Protein AF-A0A101X2F2-F1 (afdb_monomer)

Mean predicted aligned error: 4.6 Å

Foldseek 3Di:
DVVLLPDPPDLCVSVPFDDQQCWDAALVRDIDGPQLLLLLLLCLLVLNDDPSNAFFAPFHAFQCLRFDQNQFAEEAEAACPPVLVVLLLQQFPGSHYEHECEDRAQQQDDFPPPPDPGGNVVVSLVSVLCVLVVVQDQFDDDPNDTGDNPDDLLPGHAYEYEFYAQPDWRPVDDDPNDTHRRSLVRVQSCCVRCAVSQVVSSHGYEYEYEDDQDLVSLNVVLNSVVVSCVVVVHGRQRYAYAYAPLALNCLSCVSSSCVNRRNHYAEYEYELPSNVVNLCSSCVPPDDAFQSVVVDCLHLQNLLVLLSRLVSQSSRQQDSVRDGRHAYAYYELEDDADDPPDVVPCNLCVQVSLQVLLLRLLLSQLSNWEWAFPDDDDPDFLVCVVVVVGDTDTGGGNLYYYYHGSPRSNSCLNRVSSVDDSVCSLVQQVAAFDFDAGPNDTGTGSSGHDDPVSQVSCCVSVQAHPVRTGDGHYDYSVQSSGPCSVQAPCSSQVNGGSSCSNRPHDDDDDDPVSVVVSVVCCVVVVCVNSPD

Nearest PDB structures (foldseek):
  3cux-assembly1_A  TM=8.472E-01  e=1.938E-18  Bacillus anthracis
  3cv2-assembly1_A  TM=6.794E-01  e=2.640E-19  Escherichia coli
  6c6o-assembly1_A  TM=5.640E-01  e=1.021E-10  Mycobacterium tuberculosis
  6ba7-assembly1_A  TM=5.677E-01  e=1.750E-10  Mycobacterium tuberculosis
  5cbi-assembly1_A  TM=4.999E-01  e=1.267E-10  Mycobacterium tuberculosis H37Rv

Sequence (532 aa):
RREWLEDRRPVREKGAFPRWDDVFVDADGNRRTFREIVQGLIDNFLGRDTPLRWGLNWNAPVPDDLHPLKNPGLEITGPWYPMSRAIHQINADVAAMMEDEEDASPAWFVPWGSGRAVAAVWEARRVVRRVLSGDVPDPYVEGGKEYRIRKPRGRWPTLIHRVPGIHILDFDVRVDGRPIPAIITSVVMYTVNNYDLLKRAGSGVYFYVPKTQTPAEALVVEKLLRLVEDRLGLRRGELKIAMLYEEAMAGRYLPVIFWIWRERLVKSNNGRWDYLGSLIEMWKDEAVYPDPQNITMTHPIMMAYQRYNALMCLMAGLGKNGELNAGPVGGMAAVMLYRQGDPYGRERYNARALRGIWLDKLRERLIGLIFVAEEPAKGVTLRDVLEGKVKGRLFDLFRQSWVATPEESYVKAGAEPLRASLQELQAMVNRPVKYVEVDGVKIPAVDSGLTEQERQLFQRLGLIDGEGNITPWVVRPDMLDTPEKLLGNPELWGGRDLWSALYEPPKGDITAEHIQHAFYMAANYGFQLLNG

Solvent-accessible surface area (backbone atoms only — not comparable to full-atom values): 28492 Å² total; per-residue (Å²): 108,69,71,63,75,67,51,81,59,56,54,78,62,79,61,43,63,73,54,55,78,44,72,46,66,40,83,86,66,53,76,42,30,44,44,50,52,42,40,6,29,39,25,28,56,71,68,45,94,51,97,55,40,46,44,23,31,80,77,24,77,73,53,71,71,70,29,38,71,79,39,39,16,28,32,38,52,36,33,30,58,61,56,65,44,40,39,45,51,51,58,30,90,34,33,25,28,29,41,32,50,32,92,68,38,71,21,69,47,63,63,86,92,66,84,62,93,60,34,51,44,63,56,19,53,52,37,51,51,27,57,68,70,64,66,58,63,85,64,36,75,55,98,93,41,80,41,65,78,82,64,61,78,91,70,46,37,34,66,29,40,26,38,33,37,78,88,41,55,27,77,88,47,65,58,98,87,37,58,36,51,29,32,56,58,45,53,53,54,51,44,76,72,37,39,69,55,30,41,76,68,75,53,58,50,34,31,32,45,43,70,50,46,48,54,68,54,43,38,51,54,44,45,52,53,48,50,53,25,61,77,68,72,47,61,72,33,61,60,32,33,30,38,35,61,20,26,49,62,19,65,58,36,42,69,55,36,49,60,50,36,17,42,23,42,34,34,40,27,41,46,63,66,55,22,51,49,37,44,48,64,62,31,63,90,81,56,78,75,31,49,69,85,76,63,43,74,79,34,70,43,42,42,39,47,52,49,51,48,41,52,51,25,50,26,29,8,30,34,98,87,67,48,72,55,29,24,26,28,38,40,68,51,73,75,76,75,53,55,85,86,38,95,80,60,54,37,69,50,34,58,57,48,32,28,48,35,30,53,53,33,37,50,42,26,43,68,23,24,36,27,41,34,77,57,98,76,78,88,57,33,50,64,42,53,77,72,60,77,51,62,61,47,80,41,77,35,25,18,24,27,33,32,66,62,63,52,63,71,52,38,50,35,34,22,49,52,24,56,51,52,82,82,47,50,59,53,51,53,65,33,69,74,40,67,43,76,49,96,89,42,79,39,62,34,69,89,24,15,56,47,73,72,52,44,52,49,36,34,76,71,54,40,21,47,98,88,64,49,41,24,42,49,76,44,48,65,86,55,37,76,42,60,64,34,62,47,50,31,30,90,80,35,79,76,30,33,42,64,61,25,58,60,57,81,63,87,63,74,82,45,73,67,45,51,52,48,52,51,51,47,53,49,49,55,53,48,58,68,70,58,118

Radius of gyration: 23.04 Å; Cα contacts (8 Å, |Δi|>4): 997; chains: 1; bounding box: 60×56×66 Å

Secondary structure (DSSP, 8-state):
-HHHHH--S-HHHHTSPPPTT-EEE-TT--EEEHHHHHHHHHHHHTT---TT---TTSSSPPPTTT-TTTS-EEEEEE---SHHHHHHHHHSS-SEEEEESSTTTTTTS--TTS--SS-HHHHHHHHHHHHHHT---SSEEETTEEE---S-GGGSPEEEEEPPPTT-EEEEEEETTEEEEHHHHHHHHHHHHHHHHHHHTT---EEEE----SHHHHHHHHHHHHHHHHHHTPPTT-SEEEEE---HHHHHHHHHHHHHTTTTEEEEE--SHHHHHHHHHHHTTT-----TTT--TTSHHHHHHHHHHHHHHHHHHB-TTS-B--EEEEEEE--PPPPTT-TT-GGGGHHHHHHHHHHHHHHHHHHTEEEEESS--SS--HHHHHTT-S-EEEEE---EEEES---HHHHHHHHHHHH--HHHHHHHHTSPP-EEEETTEEEE-TT----HHHHHHHHHTTSB-TTS-B--EEE-GGGTSSHHHHHH-TTTTTSS-HHHHHHSPPP----HHHHHHHHHHHHHHHHHHH--

pLDDT: mean 93.34, std 8.17, range [27.69, 98.88]

Structure (mmCIF, N/CA/C/O backbone):
data_AF-A0A101X2F2-F1
#
_entry.id   AF-A0A101X2F2-F1
#
loop_
_atom_site.group_PDB
_atom_site.id
_atom_site.type_symbol
_atom_site.label_atom_id
_atom_site.label_alt_id
_atom_site.label_comp_id
_atom_site.label_asym_id
_atom_site.label_entity_id
_atom_site.label_seq_id
_atom_site.pdbx_PDB_ins_code
_atom_site.Cartn_x
_atom_site.Cartn_y
_atom_site.Cartn_z
_atom_site.occupancy
_atom_site.B_iso_or_equiv
_atom_site.auth_seq_id
_atom_site.auth_comp_id
_atom_site.auth_asym_id
_atom_site.auth_atom_id
_atom_site.pdbx_PDB_model_num
ATOM 1 N N . ARG A 1 1 ? -9.025 5.259 -19.551 1.00 79.69 1 ARG A N 1
ATOM 2 C CA . ARG A 1 1 ? -8.873 6.585 -18.892 1.00 79.69 1 ARG A CA 1
ATOM 3 C C . ARG A 1 1 ? -9.413 7.751 -19.724 1.00 79.69 1 ARG A C 1
ATOM 5 O O . ARG A 1 1 ? -10.346 8.377 -19.254 1.00 79.69 1 ARG A O 1
ATOM 12 N N . ARG A 1 2 ? -8.888 8.053 -20.927 1.00 84.12 2 ARG A N 1
ATOM 13 C CA . ARG A 1 2 ? -9.335 9.223 -21.729 1.00 84.12 2 ARG A CA 1
ATOM 14 C C . ARG A 1 2 ? -10.845 9.249 -21.983 1.00 84.12 2 ARG A C 1
ATOM 16 O O . ARG A 1 2 ? -11.482 10.221 -21.614 1.00 84.12 2 ARG A O 1
ATOM 23 N N . GLU A 1 3 ? -11.406 8.134 -22.447 1.00 88.12 3 GLU A N 1
ATOM 24 C CA . GLU A 1 3 ? -12.859 7.982 -22.642 1.00 88.12 3 GLU A CA 1
ATOM 25 C C . GLU A 1 3 ? -13.667 8.324 -21.377 1.00 88.12 3 GLU A C 1
ATOM 27 O O . GLU A 1 3 ? -14.704 8.969 -21.451 1.00 88.12 3 GLU A O 1
ATOM 32 N N . TRP A 1 4 ? -13.165 7.955 -20.194 1.00 87.94 4 TRP A N 1
ATOM 33 C CA . TRP A 1 4 ? -13.823 8.246 -18.919 1.00 87.94 4 TRP A CA 1
ATOM 34 C C . TRP A 1 4 ? -13.734 9.734 -18.525 1.00 87.94 4 TRP A C 1
ATOM 36 O O . TRP A 1 4 ? -14.690 10.295 -17.990 1.00 87.94 4 TRP A O 1
ATOM 46 N N . LEU A 1 5 ? -12.598 10.385 -18.802 1.00 86.00 5 LEU A N 1
ATOM 47 C CA . LEU A 1 5 ? -12.400 11.823 -18.560 1.00 86.00 5 LEU A CA 1
ATOM 48 C C . LEU A 1 5 ? -13.197 12.706 -19.535 1.00 86.00 5 LEU A C 1
ATOM 50 O O . LEU A 1 5 ? -13.483 13.863 -19.213 1.00 86.00 5 LEU A O 1
ATOM 54 N N . GLU A 1 6 ? -13.520 12.170 -20.711 1.00 90.12 6 GLU A N 1
ATOM 55 C CA . GLU A 1 6 ? -14.336 12.814 -21.745 1.00 90.12 6 GLU A CA 1
ATOM 56 C C . GLU A 1 6 ? -15.841 12.566 -21.550 1.00 90.12 6 GLU A C 1
ATOM 58 O O . GLU A 1 6 ? -16.651 13.374 -22.006 1.00 90.12 6 GLU A O 1
ATOM 63 N N . ASP A 1 7 ? -16.228 11.504 -20.831 1.00 92.25 7 ASP A N 1
ATOM 64 C CA . ASP A 1 7 ? -17.618 11.223 -20.464 1.00 92.25 7 ASP A CA 1
ATOM 65 C C . ASP A 1 7 ? -18.191 12.356 -19.593 1.00 92.25 7 ASP A C 1
ATOM 67 O O . ASP A 1 7 ? -17.691 12.651 -18.503 1.00 92.25 7 ASP A O 1
ATOM 71 N N . ARG A 1 8 ? -19.253 13.006 -20.081 1.00 93.00 8 ARG A N 1
ATOM 72 C CA . ARG A 1 8 ? -19.899 14.163 -19.442 1.00 93.00 8 ARG A CA 1
ATOM 73 C C . ARG A 1 8 ? -21.037 13.794 -18.494 1.00 93.00 8 ARG A C 1
ATOM 75 O O . ARG A 1 8 ? -21.646 14.695 -17.922 1.00 93.00 8 ARG A O 1
ATOM 82 N N . ARG A 1 9 ? -21.356 12.507 -18.335 1.00 96.06 9 ARG A N 1
ATOM 83 C CA . ARG A 1 9 ? -22.360 12.078 -17.354 1.00 96.06 9 ARG A CA 1
ATOM 84 C C . ARG A 1 9 ? -21.885 12.410 -15.937 1.00 96.06 9 ARG A C 1
ATOM 86 O O . ARG A 1 9 ? -20.673 12.368 -15.699 1.00 96.06 9 ARG A O 1
ATOM 93 N N . PRO A 1 10 ? -22.811 12.688 -15.000 1.00 96.00 10 PRO A N 1
ATOM 94 C CA . PRO A 1 10 ? -22.458 13.005 -13.623 1.00 96.00 10 PRO A CA 1
ATOM 95 C C . PRO A 1 10 ? -21.510 11.966 -13.016 1.00 96.00 10 PRO A C 1
ATOM 97 O O . PRO A 1 10 ? -21.691 10.765 -13.247 1.00 96.00 10 PRO A O 1
ATOM 100 N N . VAL A 1 11 ? -20.545 12.384 -12.192 1.00 95.50 11 VAL A N 1
ATOM 101 C CA . VAL A 1 11 ? -19.581 11.486 -11.526 1.00 95.50 11 VAL A CA 1
ATOM 102 C C . VAL A 1 11 ? -20.297 10.387 -10.754 1.00 95.50 11 VAL A C 1
ATOM 104 O O . VAL A 1 11 ? -19.858 9.240 -10.771 1.00 95.50 11 VAL A O 1
ATOM 107 N N . ARG A 1 12 ? -21.449 10.684 -10.150 1.00 94.44 12 ARG A N 1
ATOM 108 C CA . ARG A 1 12 ? -22.254 9.675 -9.451 1.00 94.44 12 ARG A CA 1
ATOM 109 C C . ARG A 1 12 ? -22.793 8.565 -10.363 1.00 94.44 12 ARG A C 1
ATOM 111 O O . ARG A 1 12 ? -23.045 7.467 -9.885 1.00 94.44 12 ARG A O 1
ATOM 118 N N . GLU A 1 13 ? -22.937 8.827 -11.660 1.00 94.56 13 GLU A N 1
ATOM 119 C CA . GLU A 1 13 ? -23.354 7.847 -12.664 1.00 94.56 13 GLU A CA 1
ATOM 120 C C . GLU A 1 13 ? -22.142 7.158 -13.311 1.00 94.56 13 GLU A C 1
ATOM 122 O O . GLU A 1 13 ? -21.969 5.945 -13.179 1.00 94.56 13 GLU A O 1
ATOM 127 N N . LYS A 1 14 ? -21.244 7.914 -13.965 1.00 93.19 14 LYS A N 1
ATOM 128 C CA . LYS A 1 14 ? -20.068 7.335 -14.654 1.00 93.19 14 LYS A CA 1
ATOM 129 C C . LYS A 1 14 ? -19.037 6.736 -13.691 1.00 93.19 14 LYS A C 1
ATOM 131 O O . LYS A 1 14 ? -18.198 5.923 -14.097 1.00 93.19 14 LYS A O 1
ATOM 136 N N . GLY A 1 15 ? -19.080 7.157 -12.429 1.00 93.56 15 GLY A N 1
ATOM 137 C CA . GLY A 1 15 ? -18.256 6.736 -11.298 1.00 93.56 15 GLY A CA 1
ATOM 138 C C . GLY A 1 15 ? -18.884 5.648 -10.420 1.00 93.56 15 GLY A C 1
ATOM 139 O O . GLY A 1 15 ? -18.249 5.246 -9.451 1.00 93.56 15 GLY A O 1
ATOM 140 N N . ALA A 1 16 ? -20.096 5.160 -10.713 1.00 95.75 16 ALA A N 1
ATOM 141 C CA . ALA A 1 16 ? -20.798 4.175 -9.877 1.00 95.75 16 ALA A CA 1
ATOM 142 C C . ALA A 1 16 ? -20.086 2.809 -9.813 1.00 95.75 16 ALA A C 1
ATOM 144 O O . ALA A 1 16 ? -19.344 2.445 -10.720 1.00 95.75 16 ALA A O 1
ATOM 145 N N . PHE A 1 17 ? -20.318 1.989 -8.788 1.00 97.62 17 PHE A N 1
ATOM 146 C CA . PHE A 1 17 ? -19.870 0.588 -8.848 1.00 97.62 17 PHE A CA 1
ATOM 147 C C . PHE A 1 17 ? -20.416 -0.123 -10.104 1.00 97.62 17 PHE A C 1
ATOM 149 O O . PHE A 1 17 ? -21.465 0.282 -10.618 1.00 97.62 17 PHE A O 1
ATOM 156 N N . PRO A 1 18 ? -19.725 -1.157 -10.620 1.00 97.62 18 PRO A N 1
ATOM 157 C CA . PRO A 1 18 ? -20.252 -1.966 -11.714 1.00 97.62 18 PRO A CA 1
ATOM 158 C C . PRO A 1 18 ? -21.646 -2.489 -11.388 1.00 97.62 18 PRO A C 1
ATOM 160 O O . PRO A 1 18 ? -21.970 -2.757 -10.226 1.00 97.62 18 PRO A O 1
ATOM 163 N N . ARG A 1 19 ? -22.475 -2.669 -12.414 1.00 97.94 19 ARG A N 1
ATOM 164 C CA . ARG A 1 19 ? -23.770 -3.319 -12.222 1.00 97.94 19 ARG A CA 1
ATOM 165 C C . ARG A 1 19 ? -23.526 -4.772 -11.848 1.00 97.94 19 ARG A C 1
ATOM 167 O O . ARG A 1 19 ? -22.564 -5.392 -12.295 1.00 97.94 19 ARG A O 1
ATOM 174 N N . TRP A 1 20 ? -24.439 -5.335 -11.067 1.00 98.38 20 TRP A N 1
ATOM 175 C CA . TRP A 1 20 ? -24.314 -6.708 -10.589 1.00 98.38 20 TRP A CA 1
ATOM 176 C C . TRP A 1 20 ? -24.148 -7.743 -11.705 1.00 98.38 20 TRP A C 1
ATOM 178 O O . TRP A 1 20 ? -23.392 -8.692 -11.512 1.00 98.38 20 TRP A O 1
ATOM 188 N N . ASP A 1 21 ? -24.774 -7.508 -12.859 1.00 98.44 21 ASP A N 1
ATOM 189 C CA . ASP A 1 21 ? -24.751 -8.402 -14.022 1.00 98.44 21 ASP A CA 1
ATOM 190 C C . ASP A 1 21 ? -23.614 -8.090 -15.012 1.00 98.44 21 ASP A C 1
ATOM 192 O O . ASP A 1 21 ? -23.467 -8.787 -16.018 1.00 98.44 21 ASP A O 1
ATOM 196 N N . ASP A 1 22 ? -22.796 -7.058 -14.760 1.00 98.56 22 ASP A N 1
ATOM 197 C CA . ASP A 1 22 ? -21.624 -6.784 -15.594 1.00 98.56 22 ASP A CA 1
ATOM 198 C C . ASP A 1 22 ? -20.630 -7.951 -15.466 1.00 98.56 22 ASP A C 1
ATOM 200 O O . ASP A 1 22 ? -20.315 -8.403 -14.364 1.00 98.56 22 ASP A O 1
ATOM 204 N N . VAL A 1 23 ? -20.147 -8.460 -16.603 1.00 98.69 23 VAL A N 1
ATOM 205 C CA . VAL A 1 23 ? -19.321 -9.675 -16.674 1.00 98.69 23 VAL A CA 1
ATOM 206 C C . VAL A 1 23 ? -17.848 -9.324 -16.832 1.00 98.69 23 VAL A C 1
ATOM 208 O O . VAL A 1 23 ? -17.471 -8.573 -17.732 1.00 98.69 23 VAL A O 1
ATOM 211 N N . PHE A 1 24 ? -17.007 -9.959 -16.022 1.00 98.69 24 PHE A N 1
ATOM 212 C CA . PHE A 1 24 ? -15.553 -9.857 -16.082 1.00 98.69 24 PHE A CA 1
ATOM 213 C C . PHE A 1 24 ? -14.919 -11.199 -16.441 1.00 98.69 24 PHE A C 1
ATOM 215 O O . PHE A 1 24 ? -15.530 -12.259 -16.283 1.00 98.69 24 PHE A O 1
ATOM 222 N N . VAL A 1 25 ? -13.689 -11.137 -16.954 1.00 98.38 25 VAL A N 1
ATOM 223 C CA . VAL A 1 25 ? -12.938 -12.298 -17.438 1.00 98.38 25 VAL A CA 1
ATOM 224 C C . VAL A 1 25 ? -11.558 -12.316 -16.793 1.00 98.38 25 VAL A C 1
ATOM 226 O O . VAL A 1 25 ? -10.892 -11.281 -16.759 1.00 98.38 25 VAL A O 1
ATOM 229 N N . ASP A 1 26 ? -11.130 -13.469 -16.284 1.00 97.31 26 ASP A N 1
ATOM 230 C CA . ASP A 1 26 ? -9.762 -13.657 -15.789 1.00 97.31 26 ASP A CA 1
ATOM 231 C C . ASP A 1 26 ? -8.812 -14.166 -16.885 1.00 97.31 26 ASP A C 1
ATOM 233 O O . ASP A 1 26 ? -9.162 -14.293 -18.061 1.00 97.31 26 ASP A O 1
ATOM 237 N N . ALA A 1 27 ? -7.566 -14.447 -16.507 1.00 96.25 27 ALA A N 1
ATOM 238 C CA . ALA A 1 27 ? -6.556 -14.923 -17.441 1.00 96.25 27 ALA A CA 1
ATOM 239 C C . ALA A 1 27 ? -6.760 -16.377 -17.912 1.00 96.25 27 ALA A C 1
ATOM 241 O O . ALA A 1 27 ? -6.134 -16.760 -18.898 1.00 96.25 27 ALA A O 1
ATOM 242 N N . ASP A 1 28 ? -7.636 -17.153 -17.266 1.00 95.00 28 ASP A N 1
ATOM 243 C CA . ASP A 1 28 ? -8.038 -18.503 -17.693 1.00 95.00 28 ASP A CA 1
ATOM 244 C C . ASP A 1 28 ? -9.259 -18.476 -18.631 1.00 95.00 28 ASP A C 1
ATOM 246 O O . ASP A 1 28 ? -9.658 -19.504 -19.172 1.00 95.00 28 ASP A O 1
ATOM 250 N N . GLY A 1 29 ? -9.859 -17.300 -18.847 1.00 96.81 29 GLY A N 1
ATOM 251 C CA . GLY A 1 29 ? -11.071 -17.147 -19.648 1.00 96.81 29 GLY A CA 1
ATOM 252 C C . GLY A 1 29 ? -12.361 -17.423 -18.873 1.00 96.81 29 GLY A C 1
ATOM 253 O O . GLY A 1 29 ? -13.436 -17.419 -19.478 1.00 96.81 29 GLY A O 1
ATOM 254 N N . ASN A 1 30 ? -12.290 -17.617 -17.550 1.00 97.06 30 ASN A N 1
ATOM 255 C CA . ASN A 1 30 ? -13.482 -17.772 -16.724 1.00 97.06 30 ASN A CA 1
ATOM 256 C C . ASN A 1 30 ? -14.280 -16.474 -16.748 1.00 97.06 30 ASN A C 1
ATOM 258 O O . ASN A 1 30 ? -13.721 -15.390 -16.588 1.00 97.06 30 ASN A O 1
ATOM 262 N N . ARG A 1 31 ? -15.597 -16.588 -16.911 1.00 98.38 31 ARG A N 1
ATOM 263 C CA . ARG A 1 31 ? -16.521 -15.454 -16.934 1.00 98.38 31 ARG A CA 1
ATOM 264 C C . ARG A 1 31 ? -17.328 -15.461 -15.648 1.00 98.38 31 ARG A C 1
ATOM 266 O O . ARG A 1 31 ? -17.918 -16.488 -15.325 1.00 98.38 31 ARG A O 1
ATOM 273 N N . ARG A 1 32 ? -17.351 -14.338 -14.935 1.00 98.56 32 ARG A N 1
ATOM 274 C CA . ARG A 1 32 ? -18.179 -14.156 -13.736 1.00 98.56 32 ARG A CA 1
ATOM 275 C C . ARG A 1 32 ? -18.799 -12.771 -13.727 1.00 98.56 32 ARG A C 1
ATOM 277 O O . ARG A 1 32 ? -18.168 -11.811 -14.174 1.00 98.56 32 ARG A O 1
ATOM 284 N N . THR A 1 33 ? -20.021 -12.666 -13.227 1.00 98.81 33 THR A N 1
ATOM 285 C CA . THR A 1 33 ? -20.657 -11.367 -12.991 1.00 98.81 33 THR A CA 1
ATOM 286 C C . THR A 1 33 ? -19.991 -10.650 -11.814 1.00 98.81 33 THR A C 1
ATOM 288 O O . THR A 1 33 ? -19.339 -11.278 -10.971 1.00 98.81 33 THR A O 1
ATOM 291 N N . PHE A 1 34 ? -20.162 -9.330 -11.709 1.00 98.81 34 PHE A N 1
ATOM 292 C CA . PHE A 1 34 ? -19.697 -8.577 -10.544 1.00 98.81 34 PHE A CA 1
ATOM 293 C C . PHE A 1 34 ? -20.256 -9.165 -9.244 1.00 98.81 34 PHE A C 1
ATOM 295 O O . PHE A 1 34 ? -19.520 -9.337 -8.270 1.00 98.81 34 PHE A O 1
ATOM 302 N N . ARG A 1 35 ? -21.542 -9.543 -9.252 1.00 98.81 35 ARG A N 1
ATOM 303 C CA . ARG A 1 35 ? -22.207 -10.176 -8.109 1.00 98.81 35 ARG A CA 1
ATOM 304 C C . ARG A 1 35 ? -21.536 -11.483 -7.713 1.00 98.81 35 ARG A C 1
ATOM 306 O O . ARG A 1 35 ? -21.283 -11.681 -6.532 1.00 98.81 35 ARG A O 1
ATOM 313 N N . GLU A 1 36 ? -21.241 -12.361 -8.667 1.00 98.81 36 GLU A N 1
ATOM 314 C CA . GLU A 1 36 ? -20.596 -13.652 -8.395 1.00 98.81 36 GLU A CA 1
ATOM 315 C C . GLU A 1 36 ? -19.187 -13.485 -7.824 1.00 98.81 36 GLU A C 1
ATOM 317 O O . GLU A 1 36 ? -18.791 -14.220 -6.918 1.00 98.81 36 GLU A O 1
ATOM 322 N N . ILE A 1 37 ? -18.431 -12.502 -8.324 1.00 98.88 37 ILE A N 1
ATOM 323 C CA . ILE A 1 37 ? -17.096 -12.185 -7.806 1.00 98.88 37 ILE A CA 1
ATOM 324 C C . ILE A 1 37 ? -17.199 -11.680 -6.365 1.00 98.88 37 ILE A C 1
ATOM 326 O O . ILE A 1 37 ? -16.497 -12.187 -5.492 1.00 98.88 37 ILE A O 1
ATOM 330 N N . VAL A 1 38 ? -18.087 -10.726 -6.083 1.00 98.81 38 VAL A N 1
ATOM 331 C CA . VAL A 1 38 ? -18.261 -10.198 -4.721 1.00 98.81 38 VAL A CA 1
ATOM 332 C C . VAL A 1 38 ? -18.812 -11.270 -3.774 1.00 98.81 38 VAL A C 1
ATOM 334 O O . VAL A 1 38 ? -18.320 -11.402 -2.655 1.00 98.81 38 VAL A O 1
ATOM 337 N N . GLN A 1 39 ? -19.759 -12.097 -4.223 1.00 98.81 39 GLN A N 1
ATOM 338 C CA . GLN A 1 39 ? -20.275 -13.215 -3.432 1.00 98.81 39 GLN A CA 1
ATOM 339 C C . GLN A 1 39 ? -19.170 -14.223 -3.103 1.00 98.81 39 GLN A C 1
ATOM 341 O O . GLN A 1 39 ? -19.044 -14.626 -1.954 1.00 98.81 39 GLN A O 1
ATOM 346 N N . GLY A 1 40 ? -18.320 -14.580 -4.070 1.00 98.50 40 GLY A N 1
ATOM 347 C CA . GLY A 1 40 ? -17.197 -15.490 -3.839 1.00 98.50 40 GLY A CA 1
ATOM 348 C C . GLY A 1 40 ? -16.156 -14.961 -2.844 1.00 98.50 40 GLY A C 1
ATOM 349 O O . GLY A 1 40 ? -15.547 -15.748 -2.118 1.00 98.50 40 GLY A O 1
ATOM 350 N N . LEU A 1 41 ? -15.984 -13.638 -2.774 1.00 98.44 41 LEU A N 1
ATOM 351 C CA . LEU A 1 41 ? -15.137 -12.973 -1.782 1.00 98.44 41 LEU A CA 1
ATOM 352 C C . LEU A 1 41 ? -15.748 -13.052 -0.375 1.00 98.44 41 LEU A C 1
ATOM 354 O O . LEU A 1 41 ? -15.055 -13.367 0.593 1.00 98.44 41 LEU A O 1
ATOM 358 N N . ILE A 1 42 ? -17.053 -12.787 -0.267 1.00 98.56 42 ILE A N 1
ATOM 359 C CA . ILE A 1 42 ? -17.816 -12.903 0.983 1.00 98.56 42 ILE A CA 1
ATOM 360 C C . ILE A 1 42 ? -17.813 -14.350 1.478 1.00 98.56 42 ILE A C 1
ATOM 362 O O . ILE A 1 42 ? -17.546 -14.598 2.652 1.00 98.56 42 ILE A O 1
ATOM 366 N N . ASP A 1 43 ? -18.048 -15.311 0.585 1.00 98.19 43 ASP A N 1
ATOM 367 C CA . ASP A 1 43 ? -18.016 -16.736 0.906 1.00 98.19 43 ASP A CA 1
ATOM 368 C C . ASP A 1 43 ? -16.647 -17.141 1.457 1.00 98.19 43 ASP A C 1
ATOM 370 O O . ASP A 1 43 ? -16.576 -17.896 2.426 1.00 98.19 43 ASP A O 1
ATOM 374 N N . ASN A 1 44 ? -15.558 -16.583 0.916 1.00 97.88 44 ASN A N 1
ATOM 375 C CA . ASN A 1 44 ? -14.228 -16.837 1.452 1.00 97.88 44 ASN A CA 1
ATOM 376 C C . ASN A 1 44 ? -14.041 -16.282 2.866 1.00 97.88 44 ASN A C 1
ATOM 378 O O . ASN A 1 44 ? -13.574 -17.010 3.742 1.00 97.88 44 ASN A O 1
ATOM 382 N N . PHE A 1 45 ? -14.441 -15.031 3.094 1.00 97.25 45 PHE A N 1
ATOM 383 C CA . PHE A 1 45 ? -14.371 -14.394 4.409 1.00 97.25 45 PHE A CA 1
ATOM 384 C C . PHE A 1 45 ? -15.193 -15.138 5.468 1.00 97.25 45 PHE A C 1
ATOM 386 O O . PHE A 1 45 ? -14.744 -15.304 6.599 1.00 97.25 45 PHE A O 1
ATOM 393 N N . LEU A 1 46 ? -16.377 -15.626 5.090 1.00 95.88 46 LEU A N 1
ATOM 394 C CA . LEU A 1 46 ? -17.283 -16.364 5.970 1.00 95.88 46 LEU A CA 1
ATOM 395 C C . LEU A 1 46 ? -16.970 -17.865 6.060 1.00 95.88 46 LEU A C 1
ATOM 397 O O . LEU A 1 46 ? -17.693 -18.597 6.733 1.00 95.88 46 LEU A O 1
ATOM 401 N N . GLY A 1 47 ? -15.930 -18.343 5.369 1.00 95.06 47 GLY A N 1
ATOM 402 C CA . GLY A 1 47 ? -15.555 -19.757 5.354 1.00 95.06 47 GLY A CA 1
ATOM 403 C C . GLY A 1 47 ? -16.584 -20.679 4.689 1.00 95.06 47 GLY A C 1
ATOM 404 O O . GLY A 1 47 ? -16.550 -21.886 4.919 1.00 95.06 47 GLY A O 1
ATOM 405 N N . ARG A 1 48 ? -17.491 -20.141 3.864 1.00 95.38 48 ARG A N 1
ATOM 406 C CA . ARG A 1 48 ? -18.497 -20.918 3.129 1.00 95.38 48 ARG A CA 1
ATOM 407 C C . ARG A 1 48 ? -17.839 -21.606 1.939 1.00 95.38 48 ARG A C 1
ATOM 409 O O . ARG A 1 48 ? -17.235 -20.951 1.091 1.00 95.38 48 ARG A O 1
ATOM 416 N N . ASP A 1 49 ? -17.961 -22.926 1.864 1.00 94.19 49 ASP A N 1
ATOM 417 C CA . ASP A 1 49 ? -17.428 -23.699 0.744 1.00 94.19 49 ASP A CA 1
ATOM 418 C C . ASP A 1 49 ? -18.440 -23.740 -0.407 1.00 94.19 49 ASP A C 1
ATOM 420 O O . ASP A 1 49 ? -19.347 -24.571 -0.443 1.00 94.19 49 ASP A O 1
ATOM 424 N N . THR A 1 50 ? -18.331 -22.771 -1.318 1.00 96.50 50 THR A N 1
ATOM 425 C CA . THR A 1 50 ? -19.202 -22.629 -2.492 1.00 96.50 50 THR A CA 1
ATOM 426 C C . THR A 1 50 ? -18.373 -22.684 -3.780 1.00 96.50 50 THR A C 1
ATOM 428 O O . THR A 1 50 ? -17.187 -22.346 -3.761 1.00 96.50 50 THR A O 1
ATOM 431 N N . PRO A 1 51 ? -18.972 -23.014 -4.942 1.00 96.81 51 PRO A N 1
ATOM 432 C CA . PRO A 1 51 ? -18.276 -22.930 -6.233 1.00 96.81 51 PRO A CA 1
ATOM 433 C C . PRO A 1 51 ? -17.787 -21.514 -6.595 1.00 96.81 51 PRO A C 1
ATOM 435 O O . PRO A 1 51 ? -16.893 -21.347 -7.430 1.00 96.81 51 PRO A O 1
ATOM 438 N N . LEU A 1 52 ? -18.376 -20.479 -5.984 1.00 97.38 52 LEU A N 1
ATOM 439 C CA . LEU A 1 52 ? -17.985 -19.089 -6.201 1.00 97.38 52 LEU A CA 1
ATOM 440 C C . LEU A 1 52 ? -16.775 -18.688 -5.360 1.00 97.38 52 LEU A C 1
ATOM 442 O O . LEU A 1 52 ? -16.044 -17.790 -5.786 1.00 97.38 52 LEU A O 1
ATOM 446 N N . ARG A 1 53 ? -16.540 -19.350 -4.220 1.00 97.56 53 ARG A N 1
ATOM 447 C CA . ARG A 1 53 ? -15.474 -19.016 -3.271 1.00 97.56 53 ARG A CA 1
ATOM 448 C C . ARG A 1 53 ? -14.130 -18.840 -3.978 1.00 97.56 53 ARG A C 1
ATOM 450 O O . ARG A 1 53 ? -13.666 -19.722 -4.702 1.00 97.56 53 ARG A O 1
ATOM 457 N N . TRP A 1 54 ? -13.475 -17.713 -3.728 1.00 97.25 54 TRP A N 1
ATOM 458 C CA . TRP A 1 54 ? -12.115 -17.455 -4.194 1.00 97.25 54 TRP A CA 1
ATOM 459 C C . TRP A 1 54 ? -11.321 -16.693 -3.135 1.00 97.25 54 TRP A C 1
ATOM 461 O O . TRP A 1 54 ? -11.880 -15.941 -2.344 1.00 97.25 54 TRP A O 1
ATOM 471 N N . GLY A 1 55 ? -10.007 -16.888 -3.129 1.00 97.00 55 GLY A N 1
ATOM 472 C CA . GLY A 1 55 ? -9.089 -16.205 -2.228 1.00 97.00 55 GLY A CA 1
ATOM 473 C C . GLY A 1 55 ? -7.703 -16.083 -2.848 1.00 97.00 55 GLY A C 1
ATOM 474 O O . GLY A 1 55 ? -7.429 -16.649 -3.911 1.00 97.00 55 GLY A O 1
ATOM 475 N N . LEU A 1 56 ? -6.841 -15.315 -2.192 1.00 97.44 56 LEU A N 1
ATOM 476 C CA . LEU A 1 56 ? -5.499 -15.012 -2.668 1.00 97.44 56 LEU A CA 1
ATOM 477 C C . LEU A 1 56 ? -4.519 -16.153 -2.349 1.00 97.44 56 LEU A C 1
ATOM 479 O O . LEU A 1 56 ? -4.571 -16.766 -1.282 1.00 97.44 56 LEU A O 1
ATOM 483 N N . ASN A 1 57 ? -3.581 -16.391 -3.265 1.00 95.81 57 ASN A N 1
ATOM 484 C CA . ASN A 1 57 ? -2.423 -17.278 -3.127 1.00 95.81 57 ASN A CA 1
ATOM 485 C C . ASN A 1 57 ? -2.754 -18.746 -2.788 1.00 95.81 57 ASN A C 1
ATOM 487 O O . ASN A 1 57 ? -1.995 -19.408 -2.086 1.00 95.81 57 ASN A O 1
ATOM 491 N N . TRP A 1 58 ? -3.861 -19.293 -3.303 1.00 92.06 58 TRP A N 1
ATOM 492 C CA . TRP A 1 58 ? -4.179 -20.721 -3.127 1.00 92.06 58 TRP A CA 1
ATOM 493 C C . TRP A 1 58 ? -3.281 -21.662 -3.943 1.00 92.06 58 TRP A C 1
ATOM 495 O O . TRP A 1 58 ? -3.080 -22.804 -3.541 1.00 92.06 58 TRP A O 1
ATOM 505 N N . ASN A 1 59 ? -2.746 -21.188 -5.072 1.00 87.25 59 ASN A N 1
ATOM 506 C CA . ASN A 1 59 ? -1.963 -22.011 -6.002 1.00 87.25 59 ASN A CA 1
ATOM 507 C C . ASN A 1 59 ? -0.460 -22.005 -5.681 1.00 87.25 59 ASN A C 1
ATOM 509 O O . ASN A 1 59 ? 0.226 -23.000 -5.906 1.00 87.25 59 ASN A O 1
ATOM 513 N N . ALA A 1 60 ? 0.053 -20.893 -5.149 1.00 89.75 60 ALA A N 1
ATOM 514 C CA . ALA A 1 60 ? 1.463 -20.722 -4.822 1.00 89.75 60 ALA A CA 1
ATOM 515 C C . ALA A 1 60 ? 1.606 -19.996 -3.479 1.00 89.75 60 ALA A C 1
ATOM 517 O O . ALA A 1 60 ? 1.013 -18.922 -3.321 1.00 89.75 60 ALA A O 1
ATOM 518 N N . PRO A 1 61 ? 2.415 -20.522 -2.540 1.00 90.62 61 PRO A N 1
ATOM 519 C CA . PRO A 1 61 ? 2.557 -19.941 -1.213 1.00 90.62 61 PRO A CA 1
ATOM 520 C C . PRO A 1 61 ? 3.122 -18.523 -1.284 1.00 90.62 61 PRO A C 1
ATOM 522 O O . PRO A 1 61 ? 3.810 -18.147 -2.238 1.00 90.62 61 PRO A O 1
ATOM 525 N N . VAL A 1 62 ? 2.842 -17.737 -0.251 1.00 94.94 62 VAL A N 1
ATOM 526 C CA . VAL A 1 62 ? 3.479 -16.434 -0.065 1.00 94.94 62 VAL A CA 1
ATOM 527 C C . VAL A 1 62 ? 4.854 -16.658 0.552 1.00 94.94 62 VAL A C 1
ATOM 529 O O . VAL A 1 62 ? 4.923 -17.253 1.627 1.00 94.94 62 VAL A O 1
ATOM 532 N N . PRO A 1 63 ? 5.940 -16.217 -0.103 1.00 95.56 63 PRO A N 1
ATOM 533 C CA . PRO A 1 63 ? 7.279 -16.334 0.458 1.00 95.56 63 PRO A CA 1
ATOM 534 C C . PRO A 1 63 ? 7.385 -15.633 1.811 1.00 95.56 63 PRO A C 1
ATOM 536 O O . PRO A 1 63 ? 6.845 -14.537 1.989 1.00 95.56 63 PRO A O 1
ATOM 539 N N . ASP A 1 64 ? 8.094 -16.254 2.756 1.00 95.06 64 ASP A N 1
ATOM 540 C CA . ASP A 1 64 ? 8.199 -15.726 4.117 1.00 95.06 64 ASP A CA 1
ATOM 541 C C . ASP A 1 64 ? 8.847 -14.342 4.148 1.00 95.06 64 ASP A C 1
ATOM 543 O O . ASP A 1 64 ? 8.407 -13.526 4.945 1.00 95.06 64 ASP A O 1
ATOM 547 N N . ASP A 1 65 ? 9.807 -14.040 3.263 1.00 96.25 65 ASP A N 1
ATOM 548 C CA . ASP A 1 65 ? 10.471 -12.730 3.145 1.00 96.25 65 ASP A CA 1
ATOM 549 C C . ASP A 1 65 ? 9.535 -11.624 2.610 1.00 96.25 65 ASP A C 1
ATOM 551 O O . ASP A 1 65 ? 9.649 -10.449 2.972 1.00 96.25 65 ASP A O 1
ATOM 555 N N . LEU A 1 66 ? 8.544 -11.983 1.799 1.00 97.25 66 LEU A N 1
ATOM 556 C CA . LEU A 1 66 ? 7.557 -11.048 1.264 1.00 97.25 66 LEU A CA 1
ATOM 557 C C . LEU A 1 66 ? 6.343 -10.869 2.184 1.00 97.25 66 LEU A C 1
ATOM 559 O O . LEU A 1 66 ? 5.617 -9.881 2.055 1.00 97.25 66 LEU A O 1
ATOM 563 N N . HIS A 1 67 ? 6.102 -11.806 3.100 1.00 96.44 67 HIS A N 1
ATOM 564 C CA . HIS A 1 67 ? 4.844 -11.896 3.831 1.00 96.44 67 HIS A CA 1
ATOM 565 C C . HIS A 1 67 ? 4.563 -10.638 4.683 1.00 96.44 67 HIS A C 1
ATOM 567 O O . HIS A 1 67 ? 5.286 -10.369 5.650 1.00 96.44 67 HIS A O 1
ATOM 573 N N . PRO A 1 68 ? 3.471 -9.891 4.413 1.00 93.75 68 PRO A N 1
ATOM 574 C CA . PRO A 1 68 ? 3.258 -8.566 5.005 1.00 93.75 68 PRO A CA 1
ATOM 575 C C . PRO A 1 68 ? 3.071 -8.588 6.523 1.00 93.75 68 PRO A C 1
ATOM 577 O O . PRO A 1 68 ? 3.387 -7.616 7.198 1.00 93.75 68 PRO A O 1
ATOM 580 N N . LEU A 1 69 ? 2.570 -9.699 7.068 1.00 91.94 69 LEU A N 1
ATOM 581 C CA . LEU A 1 69 ? 2.311 -9.837 8.505 1.00 91.94 69 LEU A CA 1
ATOM 582 C C . LEU A 1 69 ? 3.469 -10.461 9.297 1.00 91.94 69 LEU A C 1
ATOM 584 O O . LEU A 1 69 ? 3.589 -10.199 10.492 1.00 91.94 69 LEU A O 1
ATOM 588 N N . LYS A 1 70 ? 4.322 -11.267 8.646 1.00 92.88 70 LYS A N 1
ATOM 589 C CA . LYS A 1 70 ? 5.456 -11.941 9.302 1.00 92.88 70 LYS A CA 1
ATOM 590 C C . LYS A 1 70 ? 6.694 -11.047 9.356 1.00 92.88 70 LYS A C 1
ATOM 592 O O . LYS A 1 70 ? 7.483 -11.188 10.282 1.00 92.88 70 LY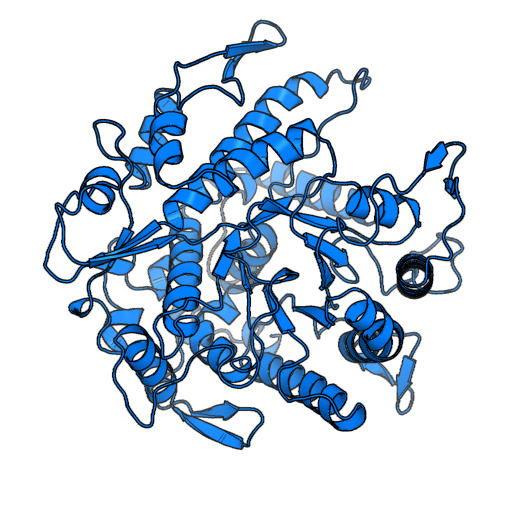S A O 1
ATOM 597 N N . ASN A 1 71 ? 6.811 -10.087 8.432 1.00 93.75 71 ASN A N 1
ATOM 598 C CA . ASN A 1 71 ? 7.930 -9.142 8.370 1.00 93.75 71 ASN A CA 1
ATOM 599 C C . ASN A 1 71 ? 7.472 -7.707 8.644 1.00 93.75 71 ASN A C 1
ATOM 601 O O . ASN A 1 71 ? 7.430 -6.886 7.730 1.00 93.75 71 ASN A O 1
ATOM 605 N N . PRO A 1 72 ? 7.096 -7.374 9.882 1.00 96.06 72 PRO A N 1
ATOM 606 C CA . PRO A 1 72 ? 6.658 -6.030 10.214 1.00 96.06 72 PRO A CA 1
ATOM 607 C C . PRO A 1 72 ? 7.763 -4.982 10.053 1.00 96.06 72 PRO A C 1
ATOM 609 O O . PRO A 1 72 ? 8.940 -5.224 10.340 1.00 96.06 72 PRO A O 1
ATOM 612 N N . GLY A 1 73 ? 7.370 -3.767 9.694 1.00 97.00 73 GLY A N 1
ATOM 613 C CA . GLY A 1 73 ? 8.274 -2.626 9.610 1.00 97.00 73 GLY A CA 1
ATOM 614 C C . GLY A 1 73 ? 8.021 -1.774 8.380 1.00 97.00 73 GLY A C 1
ATOM 615 O O . GLY A 1 73 ? 6.945 -1.793 7.796 1.00 97.00 73 GLY A O 1
ATOM 616 N N . LEU A 1 74 ? 9.018 -0.987 8.000 1.00 97.69 74 LEU A N 1
ATOM 617 C CA . LEU A 1 74 ? 8.874 -0.056 6.889 1.00 97.69 74 LEU A CA 1
ATOM 618 C C . LEU A 1 74 ? 9.302 -0.690 5.560 1.00 97.69 74 LEU A C 1
ATOM 620 O O . LEU A 1 74 ? 10.134 -1.592 5.540 1.00 97.69 74 LEU A O 1
ATOM 624 N N . GLU A 1 75 ? 8.751 -0.199 4.459 1.00 97.12 75 GLU A N 1
ATOM 625 C CA . GLU A 1 75 ? 9.228 -0.430 3.098 1.00 97.12 75 GLU A CA 1
ATOM 626 C C . GLU A 1 75 ? 9.858 0.877 2.604 1.00 97.12 75 GLU A C 1
ATOM 628 O O . GLU A 1 75 ? 9.184 1.911 2.568 1.00 97.12 75 GLU A O 1
ATOM 633 N N . ILE A 1 76 ? 11.156 0.861 2.287 1.00 95.06 76 ILE A N 1
ATOM 634 C CA . ILE A 1 76 ? 11.835 2.035 1.723 1.00 95.06 76 ILE A CA 1
ATOM 635 C C . ILE A 1 76 ? 11.682 2.052 0.207 1.00 95.06 76 ILE A C 1
ATOM 637 O O . ILE A 1 76 ? 11.771 1.005 -0.425 1.00 95.06 76 ILE A O 1
ATOM 641 N N . THR A 1 77 ? 11.494 3.233 -0.372 1.00 91.12 77 THR A N 1
ATOM 642 C CA . THR A 1 77 ? 11.426 3.433 -1.826 1.00 91.12 77 THR A CA 1
ATOM 643 C C . THR A 1 77 ? 12.541 4.336 -2.330 1.00 91.12 77 THR A C 1
ATOM 645 O O . THR A 1 77 ? 12.941 5.279 -1.642 1.00 91.12 77 THR A O 1
ATOM 648 N N . GLY A 1 78 ? 13.023 4.072 -3.542 1.00 90.25 78 GLY A N 1
ATOM 649 C CA . GLY A 1 78 ? 13.829 5.021 -4.296 1.00 90.25 78 GLY A CA 1
ATOM 650 C C . GLY A 1 78 ? 14.540 4.393 -5.494 1.00 90.25 78 GLY A C 1
ATOM 651 O O . GLY A 1 78 ? 14.616 3.167 -5.607 1.00 90.25 78 GLY A O 1
ATOM 652 N N . PRO A 1 79 ? 15.153 5.220 -6.356 1.00 91.19 79 PRO A N 1
ATOM 653 C CA . PRO A 1 79 ? 15.931 4.718 -7.480 1.00 91.19 79 PRO A CA 1
ATOM 654 C C . PRO A 1 79 ? 17.143 3.916 -6.999 1.00 91.19 79 PRO A C 1
ATOM 656 O O . PRO A 1 79 ? 17.694 4.179 -5.927 1.00 91.19 79 PRO A O 1
ATOM 659 N N . TRP A 1 80 ? 17.613 2.976 -7.820 1.00 92.88 80 TRP A N 1
ATOM 660 C CA . TRP A 1 80 ? 18.884 2.265 -7.596 1.00 92.88 80 TRP A CA 1
ATOM 661 C C . TRP A 1 80 ? 20.041 2.807 -8.435 1.00 92.88 80 TRP A C 1
ATOM 663 O O . TRP A 1 80 ? 21.133 2.240 -8.444 1.00 92.88 80 TRP A O 1
ATOM 673 N N . TYR A 1 81 ? 19.831 3.943 -9.098 1.00 90.81 81 TYR A N 1
ATOM 674 C CA . TYR A 1 81 ? 20.878 4.684 -9.779 1.00 90.81 81 TYR A CA 1
ATOM 675 C C . TYR A 1 81 ? 20.997 6.106 -9.209 1.00 90.81 81 TYR A C 1
ATOM 677 O O . TYR A 1 81 ? 19.990 6.815 -9.128 1.00 90.81 81 TYR A O 1
ATOM 685 N N . PRO A 1 82 ? 22.210 6.550 -8.829 1.00 91.50 82 PRO A N 1
ATOM 686 C CA . PRO A 1 82 ? 23.475 5.797 -8.790 1.00 91.50 82 PRO A CA 1
ATOM 687 C C . PRO A 1 82 ? 23.530 4.713 -7.692 1.00 91.50 82 PRO A C 1
ATOM 689 O O . PRO A 1 82 ? 22.666 4.656 -6.819 1.00 91.50 82 PRO A O 1
ATOM 692 N N . MET A 1 83 ? 24.562 3.852 -7.708 1.00 95.50 83 MET A N 1
ATOM 693 C CA . MET A 1 83 ? 24.673 2.670 -6.825 1.00 95.50 83 MET A CA 1
ATOM 694 C C . MET A 1 83 ? 24.655 3.005 -5.324 1.00 95.50 83 MET A C 1
ATOM 696 O O . MET A 1 83 ? 24.214 2.182 -4.519 1.00 95.50 83 MET A O 1
ATOM 700 N N . SER A 1 84 ? 25.062 4.216 -4.931 1.00 95.25 84 SER A N 1
ATOM 701 C CA . SER A 1 84 ? 24.949 4.684 -3.543 1.00 95.25 84 SER A CA 1
ATOM 702 C C . SER A 1 84 ? 23.512 4.591 -3.019 1.00 95.25 84 SER A C 1
ATOM 704 O O . SER A 1 84 ? 23.300 4.243 -1.857 1.00 95.25 84 SER A O 1
ATOM 706 N N . ARG A 1 85 ? 22.512 4.823 -3.881 1.00 94.19 85 ARG A N 1
ATOM 707 C CA . ARG A 1 85 ? 21.088 4.736 -3.537 1.00 94.19 85 ARG A CA 1
ATOM 708 C C . ARG A 1 85 ? 20.678 3.309 -3.182 1.00 94.19 85 ARG A C 1
ATOM 710 O O . ARG A 1 85 ? 20.048 3.112 -2.144 1.00 94.19 85 ARG A O 1
ATOM 717 N N . ALA A 1 86 ? 21.128 2.321 -3.959 1.00 95.69 86 ALA A N 1
ATOM 718 C CA . ALA A 1 86 ? 20.935 0.908 -3.641 1.00 95.69 86 ALA A CA 1
ATOM 719 C C . ALA A 1 86 ? 21.606 0.540 -2.304 1.00 95.69 86 ALA A C 1
ATOM 721 O O . ALA A 1 86 ? 20.974 -0.057 -1.437 1.00 95.69 86 ALA A O 1
ATOM 722 N N . ILE A 1 87 ? 22.858 0.968 -2.083 1.00 97.12 87 ILE A N 1
ATOM 723 C CA . ILE A 1 87 ? 23.592 0.703 -0.831 1.00 97.12 87 ILE A CA 1
ATOM 724 C C . ILE A 1 87 ? 22.863 1.298 0.386 1.00 97.12 87 ILE A C 1
ATOM 726 O O . ILE A 1 87 ? 22.786 0.655 1.435 1.00 97.12 87 ILE A O 1
ATOM 730 N N . HIS A 1 88 ? 22.305 2.505 0.267 1.00 95.38 88 HIS A N 1
ATOM 731 C CA . HIS A 1 88 ? 21.518 3.124 1.335 1.00 95.38 88 HIS A CA 1
ATOM 732 C C . HIS A 1 88 ? 20.266 2.317 1.682 1.00 95.38 88 HIS A C 1
ATOM 734 O O . HIS A 1 88 ? 20.037 2.047 2.862 1.00 95.38 88 HIS A O 1
ATOM 740 N N . GLN A 1 89 ? 19.493 1.904 0.676 1.00 95.88 89 GLN A N 1
ATOM 741 C CA . GLN A 1 89 ? 18.287 1.104 0.888 1.00 95.88 89 GLN A CA 1
ATOM 742 C C . GLN A 1 89 ? 18.613 -0.271 1.482 1.00 95.88 89 GLN A C 1
ATOM 744 O O . GLN A 1 89 ? 17.985 -0.679 2.457 1.00 95.88 89 GLN A O 1
ATOM 749 N N . ILE A 1 90 ? 19.656 -0.942 0.975 1.00 97.50 90 ILE A N 1
ATOM 750 C CA . ILE A 1 90 ? 20.143 -2.215 1.524 1.00 97.50 90 ILE A CA 1
ATOM 751 C C . ILE A 1 90 ? 20.500 -2.057 2.996 1.00 97.50 90 ILE A C 1
ATOM 753 O O . ILE A 1 90 ? 20.177 -2.933 3.792 1.00 97.50 90 ILE A O 1
ATOM 757 N N . ASN A 1 91 ? 21.156 -0.959 3.375 1.00 97.44 91 ASN A N 1
ATOM 758 C CA . ASN A 1 91 ? 21.615 -0.733 4.742 1.00 97.44 91 ASN A CA 1
ATOM 759 C C . ASN A 1 91 ? 20.500 -0.340 5.724 1.00 97.44 91 ASN A C 1
ATOM 761 O O . ASN A 1 91 ? 20.662 -0.597 6.916 1.00 97.44 91 ASN A O 1
ATOM 765 N N . ALA A 1 92 ? 19.380 0.216 5.258 1.00 96.44 92 ALA A N 1
ATOM 766 C CA . ALA A 1 92 ? 18.290 0.688 6.115 1.00 96.44 92 ALA A CA 1
ATOM 767 C C . ALA A 1 92 ? 17.646 -0.445 6.943 1.00 96.44 92 ALA A C 1
ATOM 769 O O . ALA A 1 92 ? 17.574 -1.594 6.499 1.00 96.44 92 ALA A O 1
ATOM 770 N N . ASP A 1 93 ? 17.182 -0.146 8.159 1.00 96.75 93 ASP A N 1
ATOM 771 C CA . ASP A 1 93 ? 16.462 -1.103 9.019 1.00 96.75 93 ASP A CA 1
ATOM 772 C C . ASP A 1 93 ? 14.978 -1.203 8.622 1.00 96.75 93 ASP A C 1
ATOM 774 O O . ASP A 1 93 ? 14.072 -0.741 9.314 1.00 96.75 93 ASP A O 1
ATOM 778 N N . VAL A 1 94 ? 14.737 -1.781 7.450 1.00 97.38 94 VAL A N 1
ATOM 779 C CA . VAL A 1 94 ? 13.424 -1.861 6.802 1.00 97.38 94 VAL A CA 1
ATOM 780 C C . VAL A 1 94 ? 13.099 -3.306 6.430 1.00 97.38 94 VAL A C 1
ATOM 782 O O . VAL A 1 94 ? 13.996 -4.130 6.260 1.00 97.38 94 VAL A O 1
ATOM 785 N N . ALA A 1 95 ? 11.811 -3.628 6.341 1.00 97.50 95 ALA A N 1
ATOM 786 C CA . ALA A 1 95 ? 11.327 -4.954 5.964 1.00 97.50 95 ALA A CA 1
ATOM 787 C C . ALA A 1 95 ? 11.491 -5.211 4.459 1.00 97.50 95 ALA A C 1
ATOM 789 O O . ALA A 1 95 ? 11.833 -6.320 4.051 1.00 97.50 95 ALA A O 1
ATOM 790 N N . ALA A 1 96 ? 11.286 -4.178 3.641 1.00 97.81 96 ALA A N 1
ATOM 791 C CA . ALA A 1 96 ? 11.471 -4.246 2.199 1.00 97.81 96 ALA A CA 1
ATOM 792 C C . ALA A 1 96 ? 12.176 -2.999 1.660 1.00 97.81 96 ALA A C 1
ATOM 794 O O . ALA A 1 96 ? 12.102 -1.917 2.246 1.00 97.81 96 ALA A O 1
ATOM 795 N N . MET A 1 97 ? 12.842 -3.172 0.528 1.00 96.44 97 MET A N 1
ATOM 796 C CA . MET A 1 97 ? 13.389 -2.110 -0.301 1.00 96.44 97 MET A CA 1
ATOM 797 C C . MET A 1 97 ? 12.766 -2.202 -1.687 1.00 96.44 97 MET A C 1
ATOM 799 O O . MET A 1 97 ? 12.698 -3.284 -2.275 1.00 96.44 97 MET A O 1
ATOM 803 N N . MET A 1 98 ? 12.287 -1.068 -2.176 1.00 94.88 98 MET A N 1
ATOM 804 C CA . MET A 1 98 ? 11.618 -0.949 -3.453 1.00 94.88 98 MET A CA 1
ATOM 805 C C . MET A 1 98 ? 12.556 -0.269 -4.439 1.00 94.88 98 MET A C 1
ATOM 807 O O . MET A 1 98 ? 12.772 0.942 -4.364 1.00 94.88 98 MET A O 1
ATOM 811 N N . GLU A 1 99 ? 13.127 -1.071 -5.338 1.00 94.62 99 GLU A N 1
ATOM 812 C CA . GLU A 1 99 ? 13.772 -0.521 -6.528 1.00 94.62 99 GLU A CA 1
ATOM 813 C C . GLU A 1 99 ? 12.686 0.031 -7.437 1.00 94.62 99 GLU A C 1
ATOM 815 O O . GLU A 1 99 ? 11.637 -0.596 -7.585 1.00 94.62 99 GLU A O 1
ATOM 820 N N . ASP A 1 100 ? 12.898 1.239 -7.947 1.00 94.06 100 ASP A N 1
ATOM 821 C CA . ASP A 1 100 ? 11.818 2.019 -8.511 1.00 94.06 100 ASP A CA 1
ATOM 822 C C . ASP A 1 100 ? 12.120 2.563 -9.907 1.00 94.06 100 ASP A C 1
ATOM 824 O O . ASP A 1 100 ? 12.884 3.520 -10.071 1.00 94.06 100 ASP A O 1
ATOM 828 N N . GLU A 1 101 ? 11.446 1.977 -10.898 1.00 94.12 101 GLU A N 1
ATOM 829 C CA . GLU A 1 101 ? 11.414 2.445 -12.283 1.00 94.12 101 GLU A CA 1
ATOM 830 C C . GLU A 1 101 ? 10.196 3.358 -12.558 1.00 94.12 101 GLU A C 1
ATOM 832 O O . GLU A 1 101 ? 9.828 3.556 -13.714 1.00 94.12 101 GLU A O 1
ATOM 837 N N . GLU A 1 102 ? 9.535 3.900 -11.534 1.00 92.31 102 GLU A N 1
ATOM 838 C CA . GLU A 1 102 ? 8.376 4.791 -11.661 1.00 92.31 102 GLU A CA 1
ATOM 839 C C . GLU A 1 102 ? 8.607 6.158 -10.981 1.00 92.31 102 GLU A C 1
ATOM 841 O O . GLU A 1 102 ? 9.544 6.853 -11.353 1.00 92.31 102 GLU A O 1
ATOM 846 N N . ASP A 1 103 ? 7.782 6.604 -10.029 1.00 87.75 103 ASP A N 1
ATOM 847 C CA . ASP A 1 103 ? 7.718 8.021 -9.636 1.00 87.75 103 ASP A CA 1
ATOM 848 C C . ASP A 1 103 ? 8.897 8.544 -8.797 1.00 87.75 103 ASP A C 1
ATOM 850 O O . ASP A 1 103 ? 9.055 9.762 -8.683 1.00 87.75 103 ASP A O 1
ATOM 854 N N . ALA A 1 104 ? 9.750 7.700 -8.196 1.00 81.38 104 ALA A N 1
ATOM 855 C CA . ALA A 1 104 ? 10.892 8.215 -7.430 1.00 81.38 104 ALA A CA 1
ATOM 856 C C . ALA A 1 104 ? 12.046 8.703 -8.319 1.00 81.38 104 ALA A C 1
ATOM 858 O O . ALA A 1 104 ? 13.016 9.260 -7.794 1.00 81.38 104 ALA A O 1
ATOM 859 N N . SER A 1 105 ? 11.986 8.501 -9.642 1.00 73.62 105 SER A N 1
ATOM 860 C CA . SER A 1 105 ? 12.956 9.076 -10.578 1.00 73.62 105 SER A CA 1
ATOM 861 C C . SER A 1 105 ? 12.437 9.136 -12.022 1.00 73.62 105 SER A C 1
ATOM 863 O O . SER A 1 105 ? 11.602 8.330 -12.409 1.00 73.62 105 SER A O 1
ATOM 865 N N . PRO A 1 106 ? 12.963 10.024 -12.885 1.00 74.44 106 PRO A N 1
ATOM 866 C CA . PRO A 1 106 ? 12.654 10.019 -14.317 1.00 74.44 106 PRO A CA 1
ATOM 867 C C . PRO A 1 106 ? 13.329 8.836 -15.044 1.00 74.44 106 PRO A C 1
ATOM 869 O O . PRO A 1 106 ? 14.208 9.023 -15.885 1.00 74.44 106 PRO A O 1
ATOM 872 N N . ALA A 1 107 ? 12.961 7.599 -14.703 1.00 83.81 107 ALA A N 1
ATOM 873 C CA . ALA A 1 107 ? 13.698 6.400 -15.101 1.00 83.81 107 ALA A CA 1
ATOM 874 C C . ALA A 1 107 ? 13.717 6.172 -16.627 1.00 83.81 107 ALA A C 1
ATOM 876 O O . ALA A 1 107 ? 14.721 5.693 -17.156 1.00 83.81 107 ALA A O 1
ATOM 877 N N . TRP A 1 108 ? 12.646 6.562 -17.330 1.00 90.44 108 TRP A N 1
ATOM 878 C CA . TRP A 1 108 ? 12.361 6.185 -18.727 1.00 90.44 108 TRP A CA 1
ATOM 879 C C . TRP A 1 108 ? 12.583 7.276 -19.775 1.00 90.44 108 TRP A C 1
ATOM 881 O O . TRP A 1 108 ? 12.265 7.074 -20.945 1.00 90.44 108 TRP A O 1
ATOM 891 N N . PHE A 1 109 ? 13.113 8.437 -19.396 1.00 86.19 109 PHE A N 1
ATOM 892 C CA . PHE A 1 109 ? 13.460 9.472 -20.366 1.00 86.19 109 PHE A CA 1
ATOM 893 C C . PHE A 1 109 ? 14.836 10.060 -20.089 1.00 86.19 109 PHE A C 1
ATOM 895 O O . PHE A 1 109 ? 15.372 9.969 -18.987 1.00 86.19 109 PHE A O 1
ATOM 902 N N . VAL A 1 110 ? 15.419 10.665 -21.120 1.00 86.38 110 VAL A N 1
ATOM 903 C CA . VAL A 1 110 ? 16.671 11.414 -21.020 1.00 86.38 110 VAL A CA 1
ATOM 904 C C . VAL A 1 110 ? 16.320 12.879 -20.770 1.00 86.38 110 VAL A C 1
ATOM 906 O O . VAL A 1 110 ? 15.778 13.522 -21.673 1.00 86.38 110 VAL A O 1
ATOM 909 N N . PRO A 1 111 ? 16.602 13.440 -19.579 1.00 83.00 111 PRO A N 1
ATOM 910 C CA . PRO A 1 111 ? 16.352 14.854 -19.339 1.00 83.00 111 PRO A CA 1
ATOM 911 C C . PRO A 1 111 ? 17.201 15.716 -20.277 1.00 83.00 111 PRO A C 1
ATOM 913 O O . PRO A 1 111 ? 18.391 15.442 -20.489 1.00 83.00 111 PRO A O 1
ATOM 916 N N . TRP A 1 112 ? 16.598 16.767 -20.832 1.00 83.44 112 TRP A N 1
ATOM 917 C CA . TRP A 1 112 ? 17.298 17.719 -21.692 1.00 83.44 112 TRP A CA 1
ATOM 918 C C . TRP A 1 112 ? 18.484 18.350 -20.952 1.00 83.44 112 TRP A C 1
ATOM 920 O O . TRP A 1 112 ? 18.368 18.728 -19.791 1.00 83.44 112 TRP A O 1
ATOM 930 N N . GLY A 1 113 ? 19.639 18.446 -21.615 1.00 85.50 113 GLY A N 1
ATOM 931 C CA . GLY A 1 113 ? 20.857 19.006 -21.018 1.00 85.50 113 GLY A CA 1
ATOM 932 C C . GLY A 1 113 ? 21.585 18.092 -20.021 1.00 85.50 113 GLY A C 1
ATOM 933 O O . GLY A 1 113 ? 22.650 18.467 -19.546 1.00 85.50 113 GLY A O 1
ATOM 934 N N . SER A 1 114 ? 21.083 16.880 -19.741 1.00 84.69 114 SER A N 1
ATOM 935 C CA . SER A 1 114 ? 21.731 15.947 -18.797 1.00 84.69 114 SER A CA 1
ATOM 936 C C . SER A 1 114 ? 23.049 15.339 -19.297 1.00 84.69 114 SER A C 1
ATOM 938 O O . SER A 1 114 ? 23.765 14.709 -18.522 1.00 84.69 114 SER A O 1
ATOM 940 N N . GLY A 1 115 ? 23.346 15.454 -20.596 1.00 85.75 115 GLY A N 1
ATOM 941 C CA . GLY A 1 115 ? 24.498 14.803 -21.231 1.00 85.75 115 GLY A CA 1
ATOM 942 C C . GLY A 1 115 ? 24.404 13.272 -21.302 1.00 85.75 115 GLY A C 1
ATOM 943 O O . GLY A 1 115 ? 25.356 12.625 -21.733 1.00 85.75 115 GLY A O 1
ATOM 944 N N . ARG A 1 116 ? 23.278 12.672 -20.891 1.00 84.00 116 ARG A N 1
ATOM 945 C CA . ARG A 1 116 ? 23.056 11.223 -20.968 1.00 84.00 116 ARG A CA 1
ATOM 946 C C . ARG A 1 116 ? 22.684 10.808 -22.389 1.00 84.00 116 ARG A C 1
ATOM 948 O O . ARG A 1 116 ? 21.917 11.490 -23.059 1.00 84.00 116 ARG A O 1
ATOM 955 N N . ALA A 1 117 ? 23.200 9.659 -22.819 1.00 85.50 117 ALA A N 1
ATOM 956 C CA . ALA A 1 117 ? 22.860 9.061 -24.111 1.00 85.50 117 ALA A CA 1
ATOM 957 C C . ALA A 1 117 ? 21.645 8.116 -24.040 1.00 85.50 117 ALA A C 1
ATOM 959 O O . ALA A 1 117 ? 20.998 7.889 -25.055 1.00 85.50 117 ALA A O 1
ATOM 960 N N . VAL A 1 118 ? 21.347 7.567 -22.857 1.00 85.81 118 VAL A N 1
ATOM 961 C CA . VAL A 1 118 ? 20.249 6.616 -22.609 1.00 85.81 118 VAL A CA 1
ATOM 962 C C . VAL A 1 118 ? 19.548 6.936 -21.290 1.00 85.81 118 VAL A C 1
ATOM 964 O O . VAL A 1 118 ? 20.114 7.621 -20.428 1.00 85.81 118 VAL A O 1
ATOM 967 N N . ALA A 1 119 ? 18.318 6.449 -21.131 1.00 88.12 119 ALA A N 1
ATOM 968 C CA . ALA A 1 119 ? 17.532 6.637 -19.917 1.00 88.12 119 ALA A CA 1
ATOM 969 C C . ALA A 1 119 ? 18.194 5.973 -18.687 1.00 88.12 119 ALA A C 1
ATOM 971 O O . ALA A 1 119 ? 18.886 4.957 -18.798 1.00 88.12 119 ALA A O 1
ATOM 972 N N . ALA A 1 120 ? 17.989 6.548 -17.496 1.00 88.12 120 ALA A N 1
ATOM 973 C CA . ALA A 1 120 ? 18.668 6.116 -16.267 1.00 88.12 120 ALA A CA 1
ATOM 974 C C . ALA A 1 120 ? 18.307 4.681 -15.832 1.00 88.12 120 ALA A C 1
ATOM 976 O O . ALA A 1 120 ? 19.104 4.032 -15.151 1.00 88.12 120 ALA A O 1
ATOM 977 N N . VAL A 1 121 ? 17.148 4.168 -16.266 1.00 92.12 121 VAL A N 1
ATOM 978 C CA . VAL A 1 121 ? 16.691 2.796 -15.994 1.00 92.12 121 VAL A CA 1
ATOM 979 C C . VAL A 1 121 ? 17.710 1.732 -16.418 1.00 92.12 121 VAL A C 1
ATOM 981 O O . VAL A 1 121 ? 17.898 0.733 -15.724 1.00 92.12 121 VAL A O 1
ATOM 984 N N . TRP A 1 122 ? 18.440 1.949 -17.515 1.00 92.88 122 TRP A N 1
ATOM 985 C CA . TRP A 1 122 ? 19.425 0.982 -18.008 1.00 92.88 122 TRP A CA 1
ATOM 986 C C . TRP A 1 122 ? 20.613 0.831 -17.060 1.00 92.88 122 TRP A C 1
ATOM 988 O O . TRP A 1 122 ? 21.067 -0.284 -16.798 1.00 92.88 122 TRP A O 1
ATOM 998 N N . GLU A 1 123 ? 21.080 1.938 -16.485 1.00 92.50 123 GLU A N 1
ATOM 999 C CA . GLU A 1 123 ? 22.133 1.912 -15.473 1.00 92.50 123 GLU A CA 1
ATOM 1000 C C . GLU A 1 123 ? 21.623 1.347 -14.143 1.00 92.50 123 GLU A C 1
ATOM 1002 O O . GLU A 1 123 ? 22.326 0.555 -13.513 1.00 92.50 123 GLU A O 1
ATOM 1007 N N . ALA A 1 124 ? 20.384 1.661 -13.747 1.00 93.75 124 ALA A N 1
ATOM 1008 C CA . ALA A 1 124 ? 19.760 1.075 -12.559 1.00 93.75 124 ALA A CA 1
ATOM 1009 C C . ALA A 1 124 ? 19.707 -0.461 -12.643 1.00 93.75 124 ALA A C 1
ATOM 1011 O O . ALA A 1 124 ? 20.158 -1.148 -11.727 1.00 93.75 124 ALA A O 1
ATOM 1012 N N . ARG A 1 125 ? 19.303 -1.027 -13.787 1.00 94.12 125 ARG A N 1
ATOM 1013 C CA . ARG A 1 125 ? 19.295 -2.487 -14.010 1.00 94.12 125 ARG A CA 1
ATOM 1014 C C . ARG A 1 125 ? 20.682 -3.118 -13.927 1.00 94.12 125 ARG A C 1
ATOM 1016 O O . ARG A 1 125 ? 20.833 -4.211 -13.375 1.00 94.12 125 ARG A O 1
ATOM 1023 N N . ARG A 1 126 ? 21.712 -2.434 -14.439 1.00 95.25 126 ARG A N 1
ATOM 1024 C CA . ARG A 1 126 ? 23.109 -2.875 -14.285 1.00 95.25 126 ARG A CA 1
ATOM 1025 C C . ARG A 1 126 ? 23.511 -2.885 -12.814 1.00 95.25 126 ARG A C 1
ATOM 1027 O O . ARG A 1 126 ? 24.119 -3.857 -12.368 1.00 95.25 126 ARG A O 1
ATOM 1034 N N . VAL A 1 127 ? 23.147 -1.848 -12.057 1.00 96.44 127 VAL A N 1
ATOM 1035 C CA . VAL A 1 127 ? 23.378 -1.795 -10.607 1.00 96.44 127 VAL A CA 1
ATOM 1036 C C . VAL A 1 127 ? 22.679 -2.955 -9.904 1.00 96.44 127 VAL A C 1
ATOM 1038 O O . VAL A 1 127 ? 23.349 -3.670 -9.164 1.00 96.44 127 VAL A O 1
ATOM 1041 N N . VAL A 1 128 ? 21.390 -3.198 -10.171 1.00 96.50 128 VAL A N 1
ATOM 1042 C CA . VAL A 1 128 ? 20.631 -4.325 -9.598 1.00 96.50 128 VAL A CA 1
ATOM 1043 C C . VAL A 1 128 ? 21.372 -5.641 -9.821 1.00 96.50 128 VAL A C 1
ATOM 1045 O O . VAL A 1 128 ? 21.654 -6.359 -8.860 1.00 96.50 128 VAL A O 1
ATOM 1048 N N . ARG A 1 129 ? 21.759 -5.938 -11.068 1.00 96.25 129 ARG A N 1
ATOM 1049 C CA . ARG A 1 129 ? 22.457 -7.186 -11.405 1.00 96.25 129 ARG A CA 1
ATOM 1050 C C . ARG A 1 129 ? 23.780 -7.323 -10.652 1.00 96.25 129 ARG A C 1
ATOM 1052 O O . ARG A 1 129 ? 24.032 -8.382 -10.084 1.00 96.25 129 ARG A O 1
ATOM 1059 N N . ARG A 1 130 ? 24.600 -6.267 -10.634 1.00 97.00 130 ARG A N 1
ATOM 1060 C CA . ARG A 1 130 ? 25.906 -6.244 -9.951 1.00 97.00 130 ARG A CA 1
ATOM 1061 C C . ARG A 1 130 ? 25.767 -6.431 -8.444 1.00 97.00 130 ARG A C 1
ATOM 1063 O O . ARG A 1 130 ? 26.459 -7.252 -7.851 1.00 97.00 130 ARG A O 1
ATOM 1070 N N . VAL A 1 131 ? 24.819 -5.723 -7.837 1.00 96.56 131 VAL A N 1
ATOM 1071 C CA . VAL A 1 131 ? 24.498 -5.828 -6.411 1.00 96.56 131 VAL A CA 1
ATOM 1072 C C . VAL A 1 131 ? 24.044 -7.243 -6.052 1.00 96.56 131 VAL A C 1
ATOM 1074 O O . VAL A 1 131 ? 24.560 -7.827 -5.100 1.00 96.56 131 VAL A O 1
ATOM 1077 N N . LEU A 1 132 ? 23.126 -7.828 -6.827 1.00 96.00 132 LEU A N 1
ATOM 1078 C CA . LEU A 1 132 ? 22.619 -9.178 -6.575 1.00 96.00 132 LEU A CA 1
ATOM 1079 C C . LEU A 1 132 ? 23.664 -10.274 -6.828 1.00 96.00 132 LEU A C 1
ATOM 1081 O O . LEU A 1 132 ? 23.609 -11.310 -6.167 1.00 96.00 132 LEU A O 1
ATOM 1085 N N . SER A 1 133 ? 24.617 -10.058 -7.741 1.00 95.62 133 SER A N 1
ATOM 1086 C CA . SER A 1 133 ? 25.729 -10.985 -7.986 1.00 95.62 133 SER A CA 1
ATOM 1087 C C . SER A 1 133 ? 26.923 -10.791 -7.046 1.00 95.62 133 SER A C 1
ATOM 1089 O O . SER A 1 133 ? 27.875 -11.562 -7.130 1.00 95.62 133 SER A O 1
ATOM 1091 N N . GLY A 1 134 ? 26.900 -9.773 -6.179 1.00 94.44 134 GLY A N 1
ATOM 1092 C CA . GLY A 1 134 ? 28.017 -9.432 -5.293 1.00 94.44 134 GLY A CA 1
ATOM 1093 C C . GLY A 1 134 ? 29.188 -8.716 -5.981 1.00 94.44 134 GLY A C 1
ATOM 1094 O O . GLY A 1 134 ? 30.239 -8.563 -5.369 1.00 94.44 134 GLY A O 1
ATOM 1095 N N . ASP A 1 135 ? 29.019 -8.249 -7.220 1.00 95.75 135 ASP A N 1
ATOM 1096 C CA . ASP A 1 135 ? 30.005 -7.436 -7.950 1.00 95.75 135 ASP A CA 1
ATOM 1097 C C . ASP A 1 135 ? 29.857 -5.948 -7.579 1.00 95.75 135 ASP A C 1
ATOM 1099 O O . ASP A 1 135 ? 29.506 -5.089 -8.391 1.00 95.75 135 ASP A O 1
ATOM 1103 N N . VAL A 1 136 ? 30.071 -5.647 -6.300 1.00 95.50 136 VAL A N 1
ATOM 1104 C CA . VAL A 1 136 ? 29.991 -4.290 -5.750 1.00 95.50 136 VAL A CA 1
ATOM 1105 C C . VAL A 1 136 ? 31.393 -3.856 -5.325 1.00 95.50 136 VAL A C 1
ATOM 1107 O O . VAL A 1 136 ? 32.005 -4.554 -4.516 1.00 95.50 136 VAL A O 1
ATOM 1110 N N . PRO A 1 137 ? 31.922 -2.721 -5.825 1.00 95.38 137 PRO A N 1
ATOM 1111 C CA . PRO A 1 137 ? 33.164 -2.158 -5.303 1.00 95.38 137 PRO A CA 1
ATOM 1112 C C . PRO A 1 137 ? 33.053 -1.886 -3.798 1.00 95.38 137 PRO A C 1
ATOM 1114 O O . PRO A 1 137 ? 32.035 -1.366 -3.342 1.00 95.38 137 PRO A O 1
ATOM 1117 N N . ASP A 1 138 ? 34.099 -2.200 -3.034 1.00 93.62 138 ASP A N 1
ATOM 1118 C CA . ASP A 1 138 ? 34.136 -1.976 -1.586 1.00 93.62 138 ASP A CA 1
ATOM 1119 C C . ASP A 1 138 ? 35.441 -1.253 -1.177 1.00 93.62 138 ASP A C 1
ATOM 1121 O O . ASP A 1 138 ? 36.477 -1.897 -0.998 1.00 93.62 138 ASP A O 1
ATOM 1125 N N . PRO A 1 139 ? 35.430 0.089 -1.042 1.00 95.06 139 PRO A N 1
ATOM 1126 C CA . PRO A 1 139 ? 34.256 0.959 -1.086 1.00 95.06 139 PRO A CA 1
ATOM 1127 C C . PRO A 1 139 ? 33.797 1.269 -2.516 1.00 95.06 139 PRO A C 1
ATOM 1129 O O . PRO A 1 139 ? 34.599 1.377 -3.444 1.00 95.06 139 PRO A O 1
ATOM 1132 N N . TYR A 1 140 ? 32.501 1.526 -2.673 1.00 96.88 140 TYR A N 1
ATOM 1133 C CA . TYR A 1 140 ? 31.989 2.266 -3.820 1.00 96.88 140 TYR A CA 1
ATOM 1134 C C . TYR A 1 140 ? 32.206 3.759 -3.565 1.00 96.88 140 TYR A C 1
ATOM 1136 O O . TYR A 1 140 ? 31.768 4.277 -2.537 1.00 96.88 140 TYR A O 1
ATOM 1144 N N . VAL A 1 141 ? 32.890 4.448 -4.479 1.00 96.31 141 VAL A N 1
ATOM 1145 C CA . VAL A 1 141 ? 33.202 5.878 -4.349 1.00 96.31 141 VAL A CA 1
ATOM 1146 C C . VAL A 1 141 ? 32.355 6.683 -5.325 1.00 96.31 141 VAL A C 1
ATOM 1148 O O . VAL A 1 141 ? 32.409 6.460 -6.533 1.00 96.31 141 VAL A O 1
ATOM 1151 N N . GLU A 1 142 ? 31.605 7.650 -4.806 1.00 94.19 142 GLU A N 1
ATOM 1152 C CA . GLU A 1 142 ? 30.800 8.582 -5.595 1.00 94.19 142 GLU A CA 1
ATOM 1153 C C . GLU A 1 142 ? 30.886 9.989 -5.000 1.00 94.19 142 GLU A C 1
ATOM 1155 O O . GLU A 1 142 ? 30.680 10.179 -3.802 1.00 94.19 142 GLU A O 1
ATOM 1160 N N . GLY A 1 143 ? 31.190 10.991 -5.833 1.00 91.62 143 GLY A N 1
ATOM 1161 C CA . GLY A 1 143 ? 31.222 12.394 -5.401 1.00 91.62 143 GLY A CA 1
ATOM 1162 C C . GLY A 1 143 ? 32.167 12.658 -4.220 1.00 91.62 143 GLY A C 1
ATOM 1163 O O . GLY A 1 143 ? 31.856 13.481 -3.362 1.00 91.62 143 GLY A O 1
ATOM 1164 N N . GLY A 1 144 ? 33.277 11.913 -4.131 1.00 93.81 144 GLY A N 1
ATO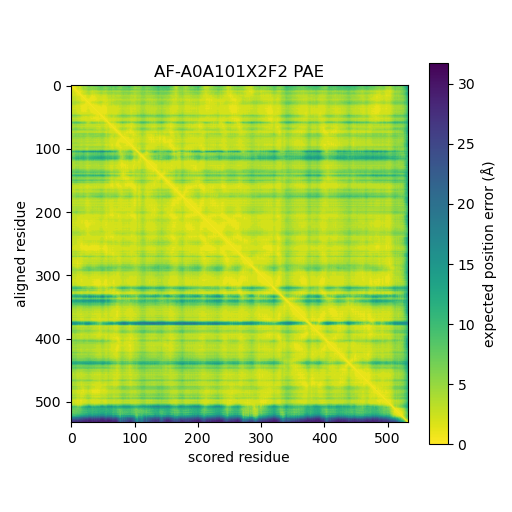M 1165 C CA . GLY A 1 144 ? 34.234 11.986 -3.020 1.00 93.81 144 GLY A CA 1
ATOM 1166 C C . GLY A 1 144 ? 33.775 11.315 -1.717 1.00 93.81 144 GLY A C 1
ATOM 1167 O O . GLY A 1 144 ? 34.456 11.445 -0.704 1.00 93.81 144 GLY A O 1
ATOM 1168 N N . LYS A 1 145 ? 32.639 10.604 -1.716 1.00 95.06 145 LYS A N 1
ATOM 1169 C CA . LYS A 1 145 ? 32.120 9.855 -0.563 1.00 95.06 145 LYS A CA 1
ATOM 1170 C C . LYS A 1 145 ? 32.264 8.353 -0.775 1.00 95.06 145 LYS A C 1
ATOM 1172 O O . LYS A 1 145 ? 32.039 7.856 -1.876 1.00 95.06 145 LYS A O 1
ATOM 1177 N N . GLU A 1 146 ? 32.598 7.639 0.297 1.00 97.25 146 GLU A N 1
ATOM 1178 C CA . GLU A 1 146 ? 32.663 6.177 0.321 1.00 97.25 146 GLU A CA 1
ATOM 1179 C C . GLU A 1 146 ? 31.350 5.561 0.816 1.00 97.25 146 GLU A C 1
ATOM 1181 O O . GLU A 1 146 ? 30.793 5.963 1.841 1.00 97.25 146 GLU A O 1
ATOM 1186 N N . TYR A 1 147 ? 30.895 4.524 0.118 1.00 97.31 147 TYR A N 1
ATOM 1187 C CA . TYR A 1 147 ? 29.703 3.753 0.440 1.00 97.31 147 TYR A CA 1
ATOM 1188 C C . TYR A 1 147 ? 30.058 2.270 0.533 1.00 97.31 147 TYR A C 1
ATOM 1190 O O . TYR A 1 147 ? 30.757 1.730 -0.322 1.00 97.31 147 TYR A O 1
ATOM 1198 N N . ARG A 1 148 ? 29.553 1.604 1.575 1.00 97.69 148 ARG A N 1
ATOM 1199 C CA . ARG A 1 148 ? 29.771 0.172 1.830 1.00 97.69 148 ARG A CA 1
ATOM 1200 C C . ARG A 1 148 ? 28.466 -0.496 2.228 1.00 97.69 148 ARG A C 1
ATOM 1202 O O . ARG A 1 148 ? 27.674 0.093 2.972 1.00 97.69 148 ARG A O 1
ATOM 1209 N N . ILE A 1 149 ? 28.250 -1.725 1.770 1.00 97.31 149 ILE A N 1
ATOM 1210 C CA . ILE A 1 149 ? 27.166 -2.574 2.274 1.00 97.31 149 ILE A CA 1
ATOM 1211 C C . ILE A 1 149 ? 27.592 -3.101 3.647 1.00 97.31 149 ILE A C 1
ATOM 1213 O O . ILE A 1 149 ? 28.634 -3.730 3.784 1.00 97.31 149 ILE A O 1
ATOM 1217 N N . ARG A 1 150 ? 26.795 -2.823 4.680 1.00 95.81 150 ARG A N 1
ATOM 1218 C CA . ARG A 1 150 ? 27.152 -3.051 6.094 1.00 95.81 150 ARG A CA 1
ATOM 1219 C C . ARG A 1 150 ? 26.517 -4.304 6.689 1.00 95.81 150 ARG A C 1
ATOM 1221 O O . ARG A 1 150 ? 26.759 -4.620 7.850 1.00 95.81 150 ARG A O 1
ATOM 1228 N N . LYS A 1 151 ? 25.671 -5.000 5.927 1.00 94.81 151 LYS A N 1
ATOM 1229 C CA . LYS A 1 151 ? 24.957 -6.200 6.376 1.00 94.81 151 LYS A CA 1
ATOM 1230 C C . LYS A 1 151 ? 25.129 -7.358 5.383 1.00 94.81 151 LYS A C 1
ATOM 1232 O O . LYS A 1 151 ? 25.118 -7.125 4.171 1.00 94.81 151 LYS A O 1
ATOM 1237 N N . PRO A 1 152 ? 25.269 -8.607 5.867 1.00 94.44 152 PRO A N 1
ATOM 1238 C CA . PRO A 1 152 ? 25.394 -9.777 5.000 1.00 94.44 152 PRO A CA 1
ATOM 1239 C C . PRO A 1 152 ? 24.102 -10.017 4.209 1.00 94.44 152 PRO A C 1
ATOM 1241 O O . PRO A 1 152 ? 23.019 -9.657 4.673 1.00 94.44 152 PRO A O 1
ATOM 1244 N N . ARG A 1 153 ? 24.205 -10.679 3.046 1.00 93.06 153 ARG A N 1
ATOM 1245 C CA . ARG A 1 153 ? 23.092 -10.890 2.095 1.00 93.06 153 ARG A CA 1
ATOM 1246 C C . ARG A 1 153 ? 21.815 -11.450 2.730 1.00 93.06 153 ARG A C 1
ATOM 1248 O O . ARG A 1 153 ? 20.730 -10.993 2.389 1.00 93.06 153 ARG A O 1
ATOM 1255 N N . GLY A 1 154 ? 21.946 -12.388 3.669 1.00 93.25 154 GLY A N 1
ATOM 1256 C CA . GLY A 1 154 ? 20.813 -13.009 4.370 1.00 93.25 154 GLY A CA 1
ATOM 1257 C C . GLY A 1 154 ? 20.074 -12.097 5.360 1.00 93.25 154 GLY A C 1
ATOM 1258 O O . GLY A 1 154 ? 19.079 -12.516 5.934 1.00 93.25 154 GLY A O 1
ATOM 1259 N N . ARG A 1 155 ? 20.553 -10.866 5.589 1.00 94.25 155 ARG A N 1
ATOM 1260 C CA . ARG A 1 155 ? 19.883 -9.841 6.414 1.00 94.25 155 ARG A CA 1
ATOM 1261 C C . ARG A 1 155 ? 19.381 -8.652 5.596 1.00 94.25 155 ARG A C 1
ATOM 1263 O O . ARG A 1 155 ? 19.027 -7.620 6.166 1.00 94.25 155 ARG A O 1
ATOM 1270 N N . TRP A 1 156 ? 19.443 -8.733 4.270 1.00 97.00 156 TRP A N 1
ATOM 1271 C CA . TRP A 1 156 ? 18.961 -7.648 3.425 1.00 97.00 156 TRP A CA 1
ATOM 1272 C C . TRP A 1 156 ? 17.436 -7.547 3.510 1.00 97.00 156 TRP A C 1
ATOM 1274 O O . TRP A 1 156 ? 16.785 -8.586 3.623 1.00 97.00 156 TRP A O 1
ATOM 1284 N N . PRO A 1 157 ? 16.870 -6.329 3.433 1.00 97.69 157 PRO A N 1
ATOM 1285 C CA . PRO A 1 157 ? 15.438 -6.164 3.230 1.00 97.69 157 PRO A CA 1
ATOM 1286 C C . PRO A 1 157 ? 14.987 -6.887 1.959 1.00 97.69 157 PRO A C 1
ATOM 1288 O O . PRO A 1 157 ? 15.761 -7.027 1.005 1.00 97.69 157 PRO A O 1
ATOM 1291 N N . THR A 1 158 ? 13.731 -7.314 1.924 1.00 98.00 158 THR A N 1
ATOM 1292 C CA . THR A 1 158 ? 13.150 -7.951 0.740 1.00 98.00 158 THR A CA 1
ATOM 1293 C C . THR A 1 158 ? 13.157 -6.982 -0.435 1.00 98.00 158 THR A C 1
ATOM 1295 O O . THR A 1 158 ? 12.675 -5.859 -0.306 1.00 98.00 158 THR A O 1
ATOM 1298 N N . LEU A 1 159 ? 13.701 -7.401 -1.579 1.00 98.00 159 LEU A N 1
ATOM 1299 C CA . LEU A 1 159 ? 13.696 -6.586 -2.791 1.00 98.00 159 LEU A CA 1
ATOM 1300 C C . LEU A 1 159 ? 12.350 -6.728 -3.501 1.00 98.00 159 LEU A C 1
ATOM 1302 O O . LEU A 1 159 ? 11.955 -7.838 -3.853 1.00 98.00 159 LEU A O 1
ATOM 1306 N N . ILE A 1 160 ? 11.668 -5.612 -3.731 1.00 98.19 160 ILE A N 1
ATOM 1307 C CA . ILE A 1 160 ? 10.451 -5.552 -4.544 1.00 98.19 160 ILE A CA 1
ATOM 1308 C C . ILE A 1 160 ? 10.710 -4.562 -5.681 1.00 98.19 160 ILE A C 1
ATOM 1310 O O . ILE A 1 160 ? 11.207 -3.468 -5.447 1.00 98.19 160 ILE A O 1
ATOM 1314 N N . HIS A 1 161 ? 10.409 -4.949 -6.915 1.00 98.06 161 HIS A N 1
ATOM 1315 C CA . HIS A 1 161 ? 10.654 -4.133 -8.105 1.00 98.06 161 HIS A CA 1
ATOM 1316 C C . HIS A 1 161 ? 9.396 -3.350 -8.477 1.00 98.06 161 HIS A C 1
ATOM 1318 O O . HIS A 1 161 ? 8.390 -3.958 -8.849 1.00 98.06 161 HIS A O 1
ATOM 1324 N N . ARG A 1 162 ? 9.398 -2.020 -8.372 1.00 97.75 162 ARG A N 1
ATOM 1325 C CA . ARG A 1 162 ? 8.274 -1.208 -8.847 1.00 97.75 162 ARG A CA 1
ATOM 1326 C C . ARG A 1 162 ? 8.400 -0.993 -10.346 1.00 97.75 162 ARG A C 1
ATOM 1328 O O . ARG A 1 162 ? 9.296 -0.303 -10.825 1.00 97.75 162 ARG A O 1
ATOM 1335 N N . VAL A 1 163 ? 7.478 -1.612 -11.076 1.00 97.50 163 VAL A N 1
ATOM 1336 C CA . VAL A 1 163 ? 7.382 -1.467 -12.530 1.00 97.50 163 VAL A CA 1
ATOM 1337 C C . VAL A 1 163 ? 6.777 -0.105 -12.878 1.00 97.50 163 VAL A C 1
ATOM 1339 O O . VAL A 1 163 ? 6.002 0.428 -12.084 1.00 97.50 163 VAL A O 1
ATOM 1342 N N . PRO A 1 164 ? 7.051 0.454 -14.066 1.00 96.00 164 PRO A N 1
ATOM 1343 C CA . PRO A 1 164 ? 6.338 1.635 -14.534 1.00 96.00 164 PRO A CA 1
ATOM 1344 C C . PRO A 1 164 ? 4.845 1.354 -14.736 1.00 96.00 164 PRO A C 1
ATOM 1346 O O . PRO A 1 164 ? 4.440 0.239 -15.085 1.00 96.00 164 PRO A O 1
ATOM 1349 N N . GLY A 1 165 ? 4.024 2.397 -14.612 1.00 94.31 165 GLY A N 1
ATOM 1350 C CA . GLY A 1 165 ? 2.621 2.333 -15.010 1.00 94.31 165 GLY A CA 1
ATOM 1351 C C . GLY A 1 165 ? 2.459 1.993 -16.498 1.00 94.31 165 GLY A C 1
ATOM 1352 O O . GLY A 1 165 ? 3.285 2.356 -17.334 1.00 94.31 165 GLY A O 1
ATOM 1353 N N . ILE A 1 166 ? 1.346 1.341 -16.857 1.00 92.69 166 ILE A N 1
ATOM 1354 C CA . ILE A 1 166 ? 1.071 0.860 -18.230 1.00 92.69 166 ILE A CA 1
ATOM 1355 C C . ILE A 1 166 ? 1.079 1.967 -19.304 1.00 92.69 166 ILE A C 1
ATOM 1357 O O . ILE A 1 166 ? 1.206 1.686 -20.493 1.00 92.69 166 ILE A O 1
ATOM 1361 N N . HIS A 1 167 ? 0.931 3.227 -18.891 1.00 91.31 167 HIS A N 1
ATOM 1362 C CA . HIS A 1 167 ? 0.919 4.398 -19.764 1.00 91.31 167 HIS A CA 1
ATOM 1363 C C . HIS A 1 167 ? 2.325 4.893 -20.151 1.00 91.31 167 HIS A C 1
ATOM 1365 O O . HIS A 1 167 ? 2.440 5.722 -21.054 1.00 91.31 167 HIS A O 1
ATOM 1371 N N . ILE A 1 168 ? 3.378 4.415 -19.483 1.00 93.75 168 ILE A N 1
ATOM 1372 C CA . ILE A 1 168 ? 4.766 4.789 -19.769 1.00 93.75 168 ILE A CA 1
ATOM 1373 C C . ILE A 1 168 ? 5.286 3.934 -20.928 1.00 93.75 168 ILE A C 1
ATOM 1375 O O . ILE A 1 168 ? 5.085 2.717 -20.968 1.00 93.75 168 ILE A O 1
ATOM 1379 N N . LEU A 1 169 ? 5.961 4.581 -21.877 1.00 93.88 169 LEU A N 1
ATOM 1380 C CA . LEU A 1 169 ? 6.570 3.937 -23.038 1.00 93.88 169 LEU A CA 1
ATOM 1381 C C . LEU A 1 169 ? 8.083 3.830 -22.867 1.00 93.88 169 LEU A C 1
ATOM 1383 O O . LEU A 1 169 ? 8.727 4.738 -22.348 1.00 93.88 169 LEU A O 1
ATOM 1387 N N . ASP A 1 170 ? 8.636 2.733 -23.365 1.00 93.19 170 ASP A N 1
ATOM 1388 C CA . ASP A 1 170 ? 10.064 2.537 -23.561 1.00 93.19 170 ASP A CA 1
ATOM 1389 C C . ASP A 1 170 ? 10.411 2.955 -24.993 1.00 93.19 170 ASP A C 1
ATOM 1391 O O . ASP A 1 170 ? 10.007 2.307 -25.961 1.00 93.19 170 ASP A O 1
ATOM 1395 N N . PHE A 1 171 ? 11.110 4.081 -25.134 1.00 90.56 171 PHE A N 1
ATOM 1396 C CA . PHE A 1 171 ? 11.497 4.624 -26.438 1.00 90.56 171 PHE A CA 1
ATOM 1397 C C . PHE A 1 171 ? 12.760 3.977 -27.019 1.00 90.56 171 PHE A C 1
ATOM 1399 O O . PHE A 1 171 ? 13.001 4.122 -28.225 1.00 90.56 171 PHE A O 1
ATOM 1406 N N . ASP A 1 172 ? 13.518 3.259 -26.188 1.00 89.06 172 ASP A N 1
ATOM 1407 C CA . ASP A 1 172 ? 14.750 2.569 -26.562 1.00 89.06 172 ASP A CA 1
ATOM 1408 C C . ASP A 1 172 ? 14.445 1.188 -27.171 1.00 89.06 172 ASP A C 1
ATOM 1410 O O . ASP A 1 172 ? 15.197 0.697 -28.015 1.00 89.06 172 ASP A O 1
ATOM 1414 N N . VAL A 1 173 ? 13.304 0.582 -26.814 1.00 91.69 173 VAL A N 1
ATOM 1415 C CA . VAL A 1 173 ? 12.827 -0.695 -27.370 1.00 91.69 173 VAL A CA 1
ATOM 1416 C C . VAL A 1 173 ? 11.611 -0.487 -28.275 1.00 91.69 173 VAL A C 1
ATOM 1418 O O . VAL A 1 173 ? 10.576 0.036 -27.864 1.00 91.69 173 VAL A O 1
ATOM 1421 N N . ARG A 1 174 ? 11.705 -0.945 -29.531 1.00 94.31 174 ARG A N 1
ATOM 1422 C CA . ARG A 1 174 ? 10.641 -0.789 -30.536 1.00 94.31 174 ARG A CA 1
ATOM 1423 C C . ARG A 1 174 ? 10.223 -2.111 -31.164 1.00 94.31 174 ARG A C 1
ATOM 1425 O O . ARG A 1 174 ? 11.065 -2.950 -31.467 1.00 94.31 174 ARG A O 1
ATOM 1432 N N . VAL A 1 175 ? 8.929 -2.241 -31.444 1.00 95.94 175 VAL A N 1
ATOM 1433 C CA . VAL A 1 175 ? 8.339 -3.316 -32.260 1.00 95.94 175 VAL A CA 1
ATOM 1434 C C . VAL A 1 175 ? 7.568 -2.658 -33.400 1.00 95.94 175 VAL A C 1
ATOM 1436 O O . VAL A 1 175 ? 6.812 -1.714 -33.172 1.00 95.94 175 VAL A O 1
ATOM 1439 N N . ASP A 1 176 ? 7.821 -3.086 -34.638 1.00 96.12 176 ASP A N 1
ATOM 1440 C CA . ASP A 1 176 ? 7.247 -2.486 -35.854 1.00 96.12 176 ASP A CA 1
ATOM 1441 C C . ASP A 1 176 ? 7.412 -0.953 -35.909 1.00 96.12 176 ASP A C 1
ATOM 1443 O O . ASP A 1 176 ? 6.510 -0.199 -36.278 1.00 96.12 176 ASP A O 1
ATOM 1447 N N . GLY A 1 177 ? 8.579 -0.474 -35.463 1.00 95.81 177 GLY A N 1
ATOM 1448 C CA . GLY A 1 177 ? 8.933 0.946 -35.421 1.00 95.81 177 GLY A CA 1
ATOM 1449 C C . GLY A 1 177 ? 8.294 1.755 -34.284 1.00 95.81 177 GLY A C 1
ATOM 1450 O O . GLY A 1 177 ? 8.638 2.930 -34.126 1.00 95.81 177 GLY A O 1
ATOM 1451 N N . ARG A 1 178 ? 7.419 1.163 -33.459 1.00 96.56 178 ARG A N 1
ATOM 1452 C CA . ARG A 1 178 ? 6.728 1.847 -32.354 1.00 96.56 178 ARG A CA 1
ATOM 1453 C C . ARG A 1 178 ? 7.358 1.521 -30.993 1.00 96.56 178 ARG A C 1
ATOM 1455 O O . ARG A 1 178 ? 7.656 0.352 -30.755 1.00 96.56 178 ARG A O 1
ATOM 1462 N N . PRO A 1 179 ? 7.536 2.519 -30.104 1.00 95.25 179 PRO A N 1
ATOM 1463 C CA . PRO A 1 179 ? 7.861 2.289 -28.695 1.00 95.25 179 PRO A CA 1
ATOM 1464 C C . PRO A 1 179 ? 6.874 1.317 -28.048 1.00 95.25 179 PRO A C 1
ATOM 1466 O O . PRO A 1 179 ? 5.675 1.373 -28.341 1.00 95.25 179 PRO A O 1
ATOM 1469 N N . ILE A 1 180 ? 7.365 0.449 -27.168 1.00 95.31 180 ILE A N 1
ATOM 1470 C CA . ILE A 1 180 ? 6.516 -0.509 -26.449 1.00 95.31 180 ILE A CA 1
ATOM 1471 C C . ILE A 1 180 ? 6.138 0.014 -25.055 1.00 95.31 180 ILE A C 1
ATOM 1473 O O . ILE A 1 180 ? 6.832 0.878 -24.521 1.00 95.31 180 ILE A O 1
ATOM 1477 N N . PRO A 1 181 ? 5.068 -0.500 -24.421 1.00 96.00 181 PRO A N 1
ATOM 1478 C CA . PRO A 1 181 ? 4.803 -0.231 -23.011 1.00 96.00 181 PRO A CA 1
ATOM 1479 C C . PRO A 1 181 ? 5.983 -0.661 -22.129 1.00 96.00 181 PRO A C 1
ATOM 1481 O O . PRO A 1 181 ? 6.378 -1.829 -22.132 1.00 96.00 181 PRO A O 1
ATOM 1484 N N . ALA A 1 182 ? 6.511 0.273 -21.342 1.00 96.06 182 ALA A N 1
ATOM 1485 C CA . ALA A 1 182 ? 7.722 0.102 -20.543 1.00 96.06 182 ALA A CA 1
ATOM 1486 C C . ALA A 1 182 ? 7.617 -1.028 -19.507 1.00 96.06 182 ALA A C 1
ATOM 1488 O O . ALA A 1 182 ? 8.601 -1.707 -19.209 1.00 96.06 182 ALA A O 1
ATOM 1489 N N . ILE A 1 183 ? 6.403 -1.296 -19.014 1.00 97.12 183 ILE A N 1
ATOM 1490 C CA . ILE A 1 183 ? 6.115 -2.404 -18.094 1.00 97.12 183 ILE A CA 1
ATOM 1491 C C . ILE A 1 183 ? 6.532 -3.766 -18.669 1.00 97.12 183 ILE A C 1
ATOM 1493 O O . ILE A 1 183 ? 6.984 -4.629 -17.921 1.00 97.12 183 ILE A O 1
ATOM 1497 N N . ILE A 1 184 ? 6.446 -3.953 -19.992 1.00 97.12 184 ILE A N 1
ATOM 1498 C CA . ILE A 1 184 ? 6.850 -5.200 -20.652 1.00 97.12 184 ILE A CA 1
ATOM 1499 C C . ILE A 1 184 ? 8.361 -5.381 -20.522 1.00 97.12 184 ILE A C 1
ATOM 1501 O O . ILE A 1 184 ? 8.809 -6.418 -20.033 1.00 97.12 184 ILE A O 1
ATOM 1505 N N . THR A 1 185 ? 9.146 -4.369 -20.912 1.00 95.25 185 THR A N 1
ATOM 1506 C CA . THR A 1 185 ? 10.608 -4.407 -20.778 1.00 95.25 185 THR A CA 1
ATOM 1507 C C . THR A 1 185 ? 11.012 -4.589 -19.317 1.00 95.25 185 THR A C 1
ATOM 1509 O O . THR A 1 185 ? 11.855 -5.433 -19.021 1.00 95.25 185 THR A O 1
ATOM 1512 N N . SER A 1 186 ? 10.383 -3.834 -18.410 1.00 96.81 186 SER A N 1
ATOM 1513 C CA . SER A 1 186 ? 10.656 -3.855 -16.970 1.00 96.81 186 SER A CA 1
ATOM 1514 C C . SER A 1 186 ? 10.493 -5.253 -16.382 1.00 96.81 186 SER A C 1
ATOM 1516 O O . SER A 1 186 ? 11.456 -5.828 -15.878 1.00 96.81 186 SER A O 1
ATOM 1518 N N . VAL A 1 187 ? 9.312 -5.857 -16.548 1.00 98.25 187 VAL A N 1
ATOM 1519 C CA . VAL A 1 187 ? 9.020 -7.204 -16.045 1.00 98.25 187 VAL A CA 1
ATOM 1520 C C . VAL A 1 187 ? 9.949 -8.237 -16.678 1.00 98.25 187 VAL A C 1
ATOM 1522 O O . VAL A 1 187 ? 10.605 -8.994 -15.965 1.00 98.25 187 VAL A O 1
ATOM 1525 N N . VAL A 1 188 ? 10.029 -8.280 -18.013 1.00 97.56 188 VAL A N 1
ATOM 1526 C CA . VAL A 1 188 ? 10.761 -9.342 -18.721 1.00 97.56 188 VAL A CA 1
ATOM 1527 C C . VAL A 1 188 ? 12.249 -9.287 -18.390 1.00 97.56 188 VAL A C 1
ATOM 1529 O O . VAL A 1 188 ? 12.831 -10.302 -18.005 1.00 97.56 188 VAL A O 1
ATOM 1532 N N . MET A 1 189 ? 12.877 -8.115 -18.508 1.00 95.81 189 MET A N 1
ATOM 1533 C CA . MET A 1 189 ? 14.310 -7.991 -18.257 1.00 95.81 189 MET A CA 1
ATOM 1534 C C . MET A 1 189 ? 14.648 -8.176 -16.785 1.00 95.81 189 MET A C 1
ATOM 1536 O O . MET A 1 189 ? 15.657 -8.818 -16.489 1.00 95.81 189 MET A O 1
ATOM 1540 N N . TYR A 1 190 ? 13.830 -7.661 -15.864 1.00 97.50 190 TYR A N 1
ATOM 1541 C CA . TYR A 1 190 ? 14.078 -7.858 -14.443 1.00 97.50 190 TYR A CA 1
ATOM 1542 C C . TYR A 1 190 ? 14.001 -9.340 -14.069 1.00 97.50 190 TYR A C 1
ATOM 1544 O O . TYR A 1 190 ? 14.932 -9.861 -13.451 1.00 97.50 190 TYR A O 1
ATOM 1552 N N . THR A 1 191 ? 12.945 -10.050 -14.483 1.00 98.38 191 THR A N 1
ATOM 1553 C CA . THR A 1 191 ? 12.788 -11.472 -14.154 1.00 98.38 191 THR A CA 1
ATOM 1554 C C . THR A 1 191 ? 13.906 -12.310 -14.766 1.00 98.38 191 THR A C 1
ATOM 1556 O O . THR A 1 191 ? 14.591 -13.022 -14.034 1.00 98.38 191 THR A O 1
ATOM 1559 N N . VAL A 1 192 ? 14.143 -12.201 -16.079 1.00 97.19 192 VAL A N 1
ATOM 1560 C CA . VAL A 1 192 ? 15.132 -13.035 -16.790 1.00 97.19 192 VAL A CA 1
ATOM 1561 C C . VAL A 1 192 ? 16.543 -12.840 -16.232 1.00 97.19 192 VAL A C 1
ATOM 1563 O O . VAL A 1 192 ? 17.303 -13.799 -16.121 1.00 97.19 192 VAL A O 1
ATOM 1566 N N . ASN A 1 193 ? 16.904 -11.615 -15.842 1.00 96.81 193 ASN A N 1
ATOM 1567 C CA . ASN A 1 193 ? 18.247 -11.341 -15.338 1.00 96.81 193 ASN A CA 1
ATOM 1568 C C . ASN A 1 193 ? 18.430 -11.649 -13.849 1.00 96.81 193 ASN A C 1
ATOM 1570 O O . ASN A 1 193 ? 19.570 -11.842 -13.428 1.00 96.81 193 ASN A O 1
ATOM 1574 N N . ASN A 1 194 ? 17.370 -11.670 -13.041 1.00 97.69 194 ASN A N 1
ATOM 1575 C CA . ASN A 1 194 ? 17.528 -11.683 -11.583 1.00 97.69 194 ASN A CA 1
ATOM 1576 C C . ASN A 1 194 ? 16.883 -12.883 -10.886 1.00 97.69 194 ASN A C 1
ATOM 1578 O O . ASN A 1 194 ? 17.233 -13.141 -9.734 1.00 97.69 194 ASN A O 1
ATOM 1582 N N . TYR A 1 195 ? 16.004 -13.642 -11.553 1.00 97.62 195 TYR A N 1
ATOM 1583 C CA . TYR A 1 195 ? 15.252 -14.734 -10.925 1.00 97.62 195 TYR A CA 1
ATOM 1584 C C . TYR A 1 195 ? 16.154 -15.740 -10.197 1.00 97.62 195 TYR A C 1
ATOM 1586 O O . TYR A 1 195 ? 15.997 -15.937 -8.994 1.00 97.62 195 TYR A O 1
ATOM 1594 N N . ASP A 1 196 ? 17.155 -16.308 -10.876 1.00 97.12 196 ASP A N 1
ATOM 1595 C CA . ASP A 1 196 ? 18.042 -17.310 -10.268 1.00 97.12 196 ASP A CA 1
ATOM 1596 C C . ASP A 1 196 ? 18.869 -16.750 -9.106 1.00 97.12 196 ASP A C 1
ATOM 1598 O O . ASP A 1 196 ? 19.078 -17.435 -8.104 1.00 97.12 196 ASP A O 1
ATOM 1602 N N . LEU A 1 197 ? 19.340 -15.503 -9.217 1.00 96.94 197 LEU A N 1
ATOM 1603 C CA . LEU A 1 197 ? 20.115 -14.845 -8.160 1.00 96.94 197 LEU A CA 1
ATOM 1604 C C . LEU A 1 197 ? 19.256 -14.616 -6.912 1.00 96.94 197 LEU A C 1
ATOM 1606 O O . LEU A 1 197 ? 19.695 -14.893 -5.796 1.00 96.94 197 LEU A O 1
ATOM 1610 N N . LEU A 1 198 ? 18.020 -14.150 -7.101 1.00 97.31 198 LEU A N 1
ATOM 1611 C CA . LEU A 1 198 ? 17.060 -13.939 -6.020 1.00 97.31 198 LEU A CA 1
ATOM 1612 C C . LEU A 1 198 ? 16.644 -15.268 -5.387 1.00 97.31 198 LEU A C 1
ATOM 1614 O O . LEU A 1 198 ? 16.650 -15.381 -4.160 1.00 97.31 198 LEU A O 1
ATOM 1618 N N . LYS A 1 199 ? 16.387 -16.301 -6.198 1.00 95.75 199 LYS A N 1
ATOM 1619 C CA . LYS A 1 199 ? 16.038 -17.635 -5.700 1.00 95.75 199 LYS A CA 1
ATOM 1620 C C . LYS A 1 199 ? 17.156 -18.288 -4.901 1.00 95.75 199 LYS A C 1
ATOM 1622 O O . LYS A 1 199 ? 16.897 -18.801 -3.816 1.00 95.75 199 LYS A O 1
ATOM 1627 N N . ARG A 1 200 ? 18.404 -18.236 -5.380 1.00 95.25 200 ARG A N 1
ATOM 1628 C CA . ARG A 1 200 ? 19.571 -18.747 -4.633 1.00 95.25 200 ARG A CA 1
ATOM 1629 C C . ARG A 1 200 ? 19.781 -18.015 -3.308 1.00 95.25 200 ARG A C 1
ATOM 1631 O O . ARG A 1 200 ? 20.311 -18.603 -2.373 1.00 95.25 200 ARG A O 1
ATOM 1638 N N . ALA A 1 201 ? 19.349 -16.758 -3.219 1.00 93.56 201 ALA A N 1
ATOM 1639 C CA . ALA A 1 201 ? 19.376 -15.971 -1.991 1.00 93.56 201 ALA A CA 1
ATOM 1640 C C . ALA A 1 201 ? 18.175 -16.230 -1.054 1.00 93.56 201 ALA A C 1
ATOM 1642 O O . ALA A 1 201 ? 18.047 -15.533 -0.051 1.00 93.56 201 ALA A O 1
ATOM 1643 N N . GLY A 1 202 ? 17.304 -17.200 -1.362 1.00 94.31 202 GLY A N 1
ATOM 1644 C CA . GLY A 1 202 ? 16.127 -17.534 -0.550 1.00 94.31 202 GLY A CA 1
ATOM 1645 C C . GLY A 1 202 ? 14.928 -16.599 -0.744 1.00 94.31 202 GLY A C 1
ATOM 1646 O O . GLY A 1 202 ? 14.016 -16.618 0.074 1.00 94.31 202 GLY A O 1
ATOM 1647 N N . SER A 1 203 ? 14.928 -15.792 -1.807 1.00 96.81 203 SER A N 1
ATOM 1648 C CA . SER A 1 203 ? 13.883 -14.816 -2.134 1.00 96.81 203 SER A CA 1
ATOM 1649 C C . SER A 1 203 ? 13.197 -15.183 -3.463 1.00 96.81 203 SER A C 1
ATOM 1651 O O . SER A 1 203 ? 13.241 -16.334 -3.908 1.00 96.81 203 SER A O 1
ATOM 1653 N N . GLY A 1 204 ? 12.554 -14.219 -4.116 1.00 97.00 204 GLY A N 1
ATOM 1654 C CA . GLY A 1 204 ? 11.856 -14.379 -5.386 1.00 97.00 204 GLY A CA 1
ATOM 1655 C C . GLY A 1 204 ? 11.752 -13.063 -6.147 1.00 97.00 204 GLY A C 1
ATOM 1656 O O . GLY A 1 204 ? 12.348 -12.061 -5.766 1.00 97.00 204 GLY A O 1
ATOM 1657 N N . VAL A 1 205 ? 11.022 -13.086 -7.260 1.00 98.44 205 VAL A N 1
ATOM 1658 C CA . VAL A 1 205 ? 10.772 -11.889 -8.069 1.00 98.44 205 VAL A CA 1
ATOM 1659 C C . VAL A 1 205 ? 9.390 -11.355 -7.728 1.00 98.44 205 VAL A C 1
ATOM 1661 O O . VAL A 1 205 ? 8.374 -12.013 -7.975 1.00 98.44 205 VAL A O 1
ATOM 1664 N N . TYR A 1 206 ? 9.370 -10.165 -7.139 1.00 98.62 206 TYR A N 1
ATOM 1665 C CA . TYR A 1 206 ? 8.171 -9.522 -6.621 1.00 98.62 206 TYR A CA 1
ATOM 1666 C C . TYR A 1 206 ? 8.036 -8.140 -7.242 1.00 98.62 206 TYR A C 1
ATOM 1668 O O . TYR A 1 206 ? 9.030 -7.424 -7.361 1.00 98.62 206 TYR A O 1
ATOM 1676 N N . PHE A 1 207 ? 6.815 -7.759 -7.600 1.00 98.75 207 PHE A N 1
ATOM 1677 C CA . PHE A 1 207 ? 6.542 -6.500 -8.275 1.00 98.75 207 PHE A CA 1
ATOM 1678 C C . PHE A 1 207 ? 5.622 -5.606 -7.461 1.00 98.75 207 PHE A C 1
ATOM 1680 O O . PHE A 1 207 ? 4.576 -6.068 -7.012 1.00 98.75 207 PHE A O 1
ATOM 1687 N N . TYR A 1 208 ? 5.966 -4.325 -7.342 1.00 98.19 208 TYR A N 1
ATOM 1688 C CA . TYR A 1 208 ? 4.982 -3.292 -7.036 1.00 98.19 208 TYR A CA 1
ATOM 1689 C C . TYR A 1 208 ? 4.361 -2.808 -8.346 1.00 98.19 208 TYR A C 1
ATOM 1691 O O . TYR A 1 208 ? 5.084 -2.365 -9.235 1.00 98.19 208 TYR A O 1
ATOM 1699 N N . VAL A 1 209 ? 3.038 -2.913 -8.478 1.00 98.56 209 VAL A N 1
ATOM 1700 C CA . VAL A 1 209 ? 2.305 -2.499 -9.684 1.00 98.56 209 VAL A CA 1
ATOM 1701 C C . VAL A 1 209 ? 1.555 -1.193 -9.393 1.00 98.56 209 VAL A C 1
ATOM 1703 O O . VAL A 1 209 ? 0.607 -1.224 -8.598 1.00 98.56 209 VAL A O 1
ATOM 1706 N N . PRO A 1 210 ? 1.967 -0.060 -9.998 1.00 96.94 210 PRO A N 1
ATOM 1707 C CA . PRO A 1 210 ? 1.360 1.245 -9.766 1.00 96.94 210 PRO A CA 1
ATOM 1708 C C . PRO A 1 210 ? 0.120 1.493 -10.625 1.00 96.94 210 PRO A C 1
ATOM 1710 O O . PRO A 1 210 ? -0.091 0.840 -11.654 1.00 96.94 210 PRO A O 1
ATOM 1713 N N . LYS A 1 211 ? -0.680 2.481 -10.209 1.00 96.31 211 LYS A N 1
ATOM 1714 C CA . LYS A 1 211 ? -1.667 3.206 -11.035 1.00 96.31 211 LYS A CA 1
ATOM 1715 C C . LYS A 1 211 ? -2.627 2.343 -11.876 1.00 96.31 211 LYS A C 1
ATOM 1717 O O . LYS A 1 211 ? -3.073 2.753 -12.947 1.00 96.31 211 LYS A O 1
ATOM 1722 N N . THR A 1 212 ? -2.961 1.137 -11.414 1.00 97.19 212 THR A N 1
ATOM 1723 C CA . THR A 1 212 ? -3.957 0.277 -12.076 1.00 97.19 212 THR A CA 1
ATOM 1724 C C . THR A 1 212 ? -5.353 0.807 -11.781 1.00 97.19 212 THR A C 1
ATOM 1726 O O . THR A 1 212 ? -5.721 0.914 -10.618 1.00 97.19 212 THR A O 1
ATOM 1729 N N . GLN A 1 213 ? -6.140 1.110 -12.811 1.00 95.25 213 GLN A N 1
ATOM 1730 C CA . GLN A 1 213 ? -7.466 1.724 -12.697 1.00 95.25 213 GLN A CA 1
ATOM 1731 C C . GLN A 1 213 ? -8.612 0.768 -13.045 1.00 95.25 213 GLN A C 1
ATOM 1733 O O . GLN A 1 213 ? -9.730 0.952 -12.559 1.00 95.25 213 GLN A O 1
ATOM 1738 N N . THR A 1 214 ? -8.374 -0.227 -13.908 1.00 96.00 214 THR A N 1
ATOM 1739 C CA . THR A 1 214 ? -9.446 -1.066 -14.474 1.00 96.00 214 THR A CA 1
ATOM 1740 C C . THR A 1 214 ? -9.143 -2.570 -14.431 1.00 96.00 214 THR A C 1
ATOM 1742 O O . THR A 1 214 ? -7.979 -2.975 -14.443 1.00 96.00 214 THR A O 1
ATOM 1745 N N . PRO A 1 215 ? -10.177 -3.439 -14.469 1.00 97.75 215 PRO A N 1
ATOM 1746 C CA . PRO A 1 215 ? -9.997 -4.885 -14.616 1.00 97.75 215 PRO A CA 1
ATOM 1747 C C . PRO A 1 215 ? -9.238 -5.281 -15.884 1.00 97.75 215 PRO A C 1
ATOM 1749 O O . PRO A 1 215 ? -8.498 -6.258 -15.876 1.00 97.75 215 PRO A O 1
ATOM 1752 N N . ALA A 1 216 ? -9.397 -4.525 -16.975 1.00 96.81 216 ALA A N 1
ATOM 1753 C CA . ALA A 1 216 ? -8.691 -4.792 -18.225 1.00 96.81 216 ALA A CA 1
ATOM 1754 C C . ALA A 1 216 ? -7.178 -4.571 -18.077 1.00 96.81 216 ALA A C 1
ATOM 1756 O O . ALA A 1 216 ? -6.392 -5.393 -18.544 1.00 96.81 216 ALA A O 1
ATOM 175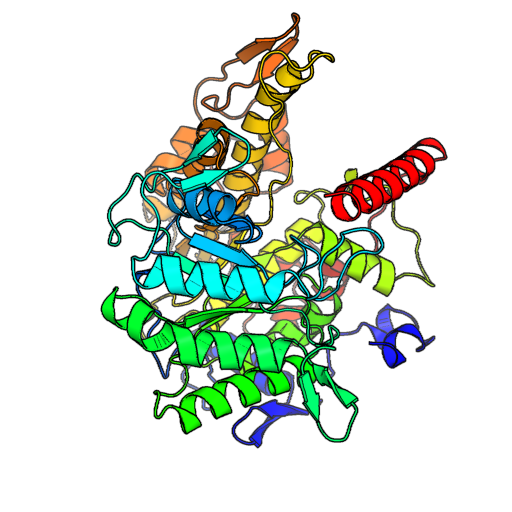7 N N . GLU A 1 217 ? -6.767 -3.509 -17.382 1.00 97.44 217 GLU A N 1
ATOM 1758 C CA . GLU A 1 217 ? -5.357 -3.259 -17.058 1.00 97.44 217 GLU A CA 1
ATOM 1759 C C . GLU A 1 217 ? -4.797 -4.357 -16.146 1.00 97.44 217 GLU A C 1
ATOM 1761 O O . GLU A 1 217 ? -3.739 -4.915 -16.441 1.00 97.44 217 GLU A O 1
ATOM 1766 N N . ALA A 1 218 ? -5.544 -4.748 -15.107 1.00 98.38 218 ALA A N 1
ATOM 1767 C CA . ALA A 1 218 ? -5.163 -5.866 -14.245 1.00 98.38 218 ALA A CA 1
ATOM 1768 C C . ALA A 1 218 ? -4.989 -7.173 -15.041 1.00 98.38 218 ALA A C 1
ATOM 1770 O O . ALA A 1 218 ? -4.017 -7.901 -14.837 1.00 98.38 218 ALA A O 1
ATOM 1771 N N . LEU A 1 219 ? -5.883 -7.446 -15.998 1.00 98.38 219 LEU A N 1
ATOM 1772 C CA . LEU A 1 219 ? -5.813 -8.623 -16.862 1.00 98.38 219 LEU A CA 1
ATOM 1773 C C . LEU A 1 219 ? -4.596 -8.597 -17.795 1.00 98.38 219 LEU A C 1
ATOM 1775 O O . LEU A 1 219 ? -3.998 -9.645 -18.034 1.00 98.38 219 LEU A O 1
ATOM 1779 N N . VAL A 1 220 ? -4.212 -7.427 -18.316 1.00 97.94 220 VAL A N 1
ATOM 1780 C CA . VAL A 1 220 ? -2.980 -7.277 -19.109 1.00 97.94 220 VAL A CA 1
ATOM 1781 C C . VAL A 1 220 ? -1.758 -7.630 -18.263 1.00 97.94 220 VAL A C 1
ATOM 1783 O O . VAL A 1 220 ? -0.923 -8.415 -18.714 1.00 97.94 220 VAL A O 1
ATOM 1786 N N . VAL A 1 221 ? -1.680 -7.117 -17.031 1.00 98.44 221 VAL A N 1
ATOM 1787 C CA . VAL A 1 221 ? -0.583 -7.431 -16.102 1.00 98.44 221 VAL A CA 1
ATOM 1788 C C . VAL A 1 221 ? -0.560 -8.923 -15.759 1.00 98.44 221 VAL A C 1
ATOM 1790 O O . VAL A 1 221 ? 0.495 -9.547 -15.850 1.00 98.44 221 VAL A O 1
ATOM 1793 N N . GLU A 1 222 ? -1.710 -9.529 -15.445 1.00 98.44 222 GLU A N 1
ATOM 1794 C CA . GLU A 1 222 ? -1.782 -10.965 -15.139 1.00 98.44 222 GLU A CA 1
ATOM 1795 C C . GLU A 1 222 ? -1.305 -11.811 -16.324 1.00 98.44 222 GLU A C 1
ATOM 1797 O O . GLU A 1 222 ? -0.469 -12.698 -16.162 1.00 98.44 222 GLU A O 1
ATOM 1802 N N . LYS A 1 223 ? -1.775 -11.509 -17.541 1.00 98.31 223 LYS A N 1
ATOM 1803 C CA . LYS A 1 223 ? -1.358 -12.226 -18.755 1.00 98.31 223 LYS A CA 1
ATOM 1804 C C . LYS A 1 223 ? 0.134 -12.071 -19.040 1.00 98.31 223 LYS A C 1
ATOM 1806 O O . LYS A 1 223 ? 0.766 -13.048 -19.434 1.00 98.31 223 LYS A O 1
ATOM 1811 N N . LEU A 1 224 ? 0.696 -10.879 -18.832 1.00 98.44 224 LEU A N 1
ATOM 1812 C CA . LEU A 1 224 ? 2.131 -10.637 -18.979 1.00 98.44 224 LEU A CA 1
ATOM 1813 C C . LEU A 1 224 ? 2.935 -11.517 -18.014 1.00 98.44 224 LEU A C 1
ATOM 1815 O O . LEU A 1 224 ? 3.846 -12.220 -18.448 1.00 98.44 224 LEU A O 1
ATOM 1819 N N . LEU A 1 225 ? 2.581 -11.523 -16.727 1.00 98.50 225 LEU A N 1
ATOM 1820 C CA . LEU A 1 225 ? 3.302 -12.314 -15.728 1.00 98.50 225 LEU A CA 1
ATOM 1821 C C . LEU A 1 225 ? 3.151 -13.817 -15.962 1.00 98.50 225 LEU A C 1
ATOM 1823 O O . LEU A 1 225 ? 4.136 -14.546 -15.857 1.00 98.50 225 LEU A O 1
ATOM 1827 N N . ARG A 1 226 ? 1.958 -14.280 -16.354 1.00 98.00 226 ARG A N 1
ATOM 1828 C CA . ARG A 1 226 ? 1.739 -15.680 -16.732 1.00 98.00 226 ARG A CA 1
ATOM 1829 C C . ARG A 1 226 ? 2.584 -16.099 -17.923 1.00 98.00 226 ARG A C 1
ATOM 1831 O O . ARG A 1 226 ? 3.194 -17.161 -17.889 1.00 98.00 226 ARG A O 1
ATOM 1838 N N . LEU A 1 227 ? 2.662 -15.250 -18.947 1.00 98.25 227 LEU A N 1
ATOM 1839 C CA . LEU A 1 227 ? 3.502 -15.511 -20.109 1.00 98.25 227 LEU A CA 1
ATOM 1840 C C . LEU A 1 227 ? 4.977 -15.626 -19.707 1.00 98.25 227 LEU A C 1
ATOM 1842 O O . LEU A 1 227 ? 5.660 -16.529 -20.178 1.00 98.25 227 LEU A O 1
ATOM 1846 N N . VAL A 1 228 ? 5.470 -14.750 -18.829 1.00 98.44 228 VAL A N 1
ATOM 1847 C CA . VAL A 1 228 ? 6.852 -14.830 -18.327 1.00 98.44 228 VAL A CA 1
ATOM 1848 C C . VAL A 1 228 ? 7.081 -16.120 -17.537 1.00 98.44 228 VAL A C 1
ATOM 1850 O O . VAL A 1 228 ? 8.078 -16.797 -17.780 1.00 98.44 228 VAL A O 1
ATOM 1853 N N . GLU A 1 229 ? 6.157 -16.501 -16.651 1.00 98.00 229 GLU A N 1
ATOM 1854 C CA . GLU A 1 229 ? 6.222 -17.773 -15.919 1.00 98.00 229 GLU A CA 1
ATOM 1855 C C . GLU A 1 229 ? 6.279 -18.970 -16.871 1.00 98.00 229 GLU A C 1
ATOM 1857 O O . GLU A 1 229 ? 7.182 -19.795 -16.754 1.00 98.00 229 GLU A O 1
ATOM 1862 N N . ASP A 1 230 ? 5.383 -19.027 -17.858 1.00 97.75 230 ASP A N 1
ATOM 1863 C CA . ASP A 1 230 ? 5.290 -20.138 -18.809 1.00 97.75 230 ASP A CA 1
ATOM 1864 C C . ASP A 1 230 ? 6.570 -20.265 -19.646 1.00 97.75 230 ASP A C 1
ATOM 1866 O O . ASP A 1 230 ? 7.085 -21.365 -19.851 1.00 97.75 230 ASP A O 1
ATOM 1870 N N . ARG A 1 231 ? 7.129 -19.137 -20.108 1.00 98.06 231 ARG A N 1
ATOM 1871 C CA . ARG A 1 231 ? 8.368 -19.123 -20.905 1.00 98.06 231 ARG A CA 1
ATOM 1872 C C . ARG A 1 231 ? 9.610 -19.494 -20.107 1.00 98.06 231 ARG A C 1
ATOM 1874 O O . ARG A 1 231 ? 10.578 -19.957 -20.704 1.00 98.06 231 ARG A O 1
ATOM 1881 N N . LEU A 1 232 ? 9.586 -19.293 -18.794 1.00 97.44 232 LEU A N 1
ATOM 1882 C CA . LEU A 1 232 ? 10.679 -19.642 -17.889 1.00 97.44 232 LEU A CA 1
ATOM 1883 C C . LEU A 1 232 ? 10.458 -20.986 -17.175 1.00 97.44 232 LEU A C 1
ATOM 1885 O O . LEU A 1 232 ? 11.305 -21.396 -16.385 1.00 97.44 232 LEU A O 1
ATOM 1889 N N . GLY A 1 233 ? 9.344 -21.680 -17.441 1.00 96.94 233 GLY A N 1
ATOM 1890 C CA . GLY A 1 233 ? 8.999 -22.937 -16.772 1.00 96.94 233 GLY A CA 1
ATOM 1891 C C . GLY A 1 233 ? 8.724 -22.777 -15.272 1.00 96.94 233 GLY A C 1
ATOM 1892 O O . GLY A 1 233 ? 8.944 -23.711 -14.501 1.00 96.94 233 GLY A O 1
ATOM 1893 N N . LEU A 1 234 ? 8.286 -21.592 -14.838 1.00 96.00 234 LEU A N 1
ATOM 1894 C CA . LEU A 1 234 ? 7.953 -21.310 -13.443 1.00 96.00 234 LEU A CA 1
ATOM 1895 C C . LEU A 1 234 ? 6.548 -21.813 -13.111 1.00 96.00 234 LEU A C 1
ATOM 1897 O O . LEU A 1 234 ? 5.678 -21.930 -13.974 1.00 96.00 234 LEU A O 1
ATOM 1901 N N . ARG A 1 235 ? 6.301 -22.065 -11.824 1.00 95.06 235 ARG A N 1
ATOM 1902 C CA . ARG A 1 235 ? 4.945 -22.357 -11.351 1.00 95.06 235 ARG A CA 1
ATOM 1903 C C . ARG A 1 235 ? 4.061 -21.123 -11.509 1.00 95.06 235 ARG A C 1
ATOM 1905 O O . ARG A 1 235 ? 4.516 -19.989 -11.366 1.00 95.06 235 ARG A O 1
ATOM 1912 N N . ARG A 1 236 ? 2.772 -21.349 -11.753 1.00 96.44 236 ARG A N 1
ATOM 1913 C CA . ARG A 1 236 ? 1.782 -20.273 -11.795 1.00 96.44 236 ARG A CA 1
ATOM 1914 C C . ARG A 1 236 ? 1.719 -19.557 -10.442 1.00 96.44 236 ARG A C 1
ATOM 1916 O O . ARG A 1 236 ? 1.559 -20.209 -9.412 1.00 96.44 236 ARG A O 1
ATOM 1923 N N . GLY A 1 237 ? 1.826 -18.230 -10.452 1.00 96.44 237 GLY A N 1
ATOM 1924 C CA . GLY A 1 237 ? 1.802 -17.407 -9.239 1.00 96.44 237 GLY A CA 1
ATOM 1925 C C . GLY A 1 237 ? 3.122 -17.392 -8.460 1.00 96.44 237 GLY A C 1
ATOM 1926 O O . GLY A 1 237 ? 3.130 -16.994 -7.293 1.00 96.44 237 GLY A O 1
ATOM 1927 N N . GLU A 1 238 ? 4.226 -17.832 -9.073 1.00 96.69 238 GLU A N 1
ATOM 1928 C CA . GLU A 1 238 ? 5.577 -17.756 -8.501 1.00 96.69 238 GLU A CA 1
ATOM 1929 C C . GLU A 1 238 ? 6.091 -16.305 -8.483 1.00 96.69 238 GLU A C 1
ATOM 1931 O O . GLU A 1 238 ? 6.749 -15.901 -7.524 1.00 96.69 238 GLU A O 1
ATOM 1936 N N . LEU A 1 239 ? 5.749 -15.500 -9.500 1.00 98.44 239 LEU A N 1
ATOM 1937 C CA . LEU A 1 239 ? 5.979 -14.050 -9.483 1.00 98.44 239 LEU A CA 1
ATOM 1938 C C . LEU A 1 239 ? 4.863 -13.381 -8.674 1.00 98.44 239 LEU A C 1
ATOM 1940 O O . LEU A 1 239 ? 3.689 -13.583 -8.992 1.00 98.44 239 LEU A O 1
ATOM 1944 N N . LYS A 1 240 ? 5.205 -12.574 -7.662 1.00 98.62 240 LYS A N 1
ATOM 1945 C CA . LYS A 1 240 ? 4.226 -11.969 -6.733 1.00 98.62 240 LYS A CA 1
ATOM 1946 C C . LYS A 1 240 ? 3.954 -10.490 -7.017 1.00 98.62 240 LYS A C 1
ATOM 1948 O O . LYS A 1 240 ? 4.833 -9.786 -7.503 1.00 98.62 240 LYS A O 1
ATOM 1953 N N . ILE A 1 241 ? 2.749 -10.027 -6.678 1.00 98.56 241 ILE A N 1
ATOM 1954 C CA . ILE A 1 241 ? 2.303 -8.632 -6.818 1.00 98.56 241 ILE A CA 1
ATOM 1955 C C . ILE A 1 241 ? 2.053 -8.005 -5.444 1.00 98.56 241 ILE A C 1
ATOM 1957 O O . ILE A 1 241 ? 1.291 -8.528 -4.629 1.00 98.56 241 ILE A O 1
ATOM 1961 N N . ALA A 1 242 ? 2.619 -6.824 -5.242 1.00 98.31 242 ALA A N 1
ATOM 1962 C CA . ALA A 1 242 ? 2.127 -5.795 -4.348 1.00 98.31 242 ALA A CA 1
ATOM 1963 C C . ALA A 1 242 ? 1.400 -4.730 -5.191 1.00 98.31 242 ALA A C 1
ATOM 1965 O O . ALA A 1 242 ? 1.977 -4.128 -6.092 1.00 98.31 242 ALA A O 1
ATOM 1966 N N . MET A 1 243 ? 0.110 -4.522 -4.952 1.00 98.19 243 MET A N 1
ATOM 1967 C CA . MET A 1 243 ? -0.676 -3.495 -5.636 1.00 98.19 243 MET A CA 1
ATOM 1968 C C . MET A 1 243 ? -0.461 -2.145 -4.958 1.00 98.19 243 MET A C 1
ATOM 1970 O O . MET A 1 243 ? -0.518 -2.070 -3.734 1.00 98.19 243 MET A O 1
ATOM 1974 N N . LEU A 1 244 ? -0.305 -1.068 -5.723 1.00 97.62 244 LEU A N 1
ATOM 1975 C CA . LEU A 1 244 ? -0.597 0.275 -5.224 1.00 97.62 244 LEU A CA 1
ATOM 1976 C C . LEU A 1 244 ? -2.061 0.582 -5.513 1.00 97.62 244 LEU A C 1
ATOM 1978 O O . LEU A 1 244 ? -2.452 0.820 -6.657 1.00 97.62 244 LEU A O 1
ATOM 1982 N N . TYR A 1 245 ? -2.895 0.550 -4.477 1.00 97.75 245 TYR A N 1
ATOM 1983 C CA . TYR A 1 245 ? -4.280 0.981 -4.597 1.00 97.75 245 TYR A CA 1
ATOM 1984 C C . TYR A 1 245 ? -4.329 2.504 -4.509 1.00 97.75 245 TYR A C 1
ATOM 1986 O O . TYR A 1 245 ? -4.826 3.060 -3.546 1.00 97.75 245 TYR A O 1
ATOM 1994 N N . GLU A 1 246 ? -3.797 3.196 -5.506 1.00 96.19 246 GLU A N 1
ATOM 1995 C CA . GLU A 1 246 ? -3.605 4.654 -5.485 1.00 96.19 246 GLU A CA 1
ATOM 1996 C C . GLU A 1 246 ? -4.449 5.396 -6.526 1.00 96.19 246 GLU A C 1
ATOM 1998 O O . GLU A 1 246 ? -4.275 6.582 -6.750 1.00 96.19 246 GLU A O 1
ATOM 2003 N N . GLU A 1 247 ? -5.400 4.704 -7.146 1.00 95.56 247 GLU A N 1
ATOM 2004 C CA . GLU A 1 247 ? -6.308 5.267 -8.141 1.00 95.56 247 GLU A CA 1
ATOM 2005 C C . GLU A 1 247 ? -7.751 5.096 -7.664 1.00 95.56 247 GLU A C 1
ATOM 2007 O O . GLU A 1 247 ? -8.210 3.978 -7.412 1.00 95.56 247 GLU A O 1
ATOM 2012 N N . ALA A 1 248 ? -8.502 6.193 -7.565 1.00 94.06 248 ALA A N 1
ATOM 2013 C CA . ALA A 1 248 ? -9.886 6.194 -7.093 1.00 94.06 248 ALA A CA 1
ATOM 2014 C C . ALA A 1 248 ? -10.777 5.279 -7.946 1.00 94.06 248 ALA A C 1
ATOM 2016 O O . ALA A 1 248 ? -11.606 4.525 -7.426 1.00 94.06 248 ALA A O 1
ATOM 2017 N N . MET A 1 249 ? -10.538 5.279 -9.261 1.00 93.25 249 MET A N 1
ATOM 2018 C CA . MET A 1 249 ? -11.223 4.411 -10.219 1.00 93.25 249 MET A CA 1
ATOM 2019 C C . MET A 1 249 ? -11.024 2.920 -9.932 1.00 93.25 249 MET A C 1
ATOM 2021 O O . MET A 1 249 ? -11.970 2.147 -10.093 1.00 93.25 249 MET A O 1
ATOM 2025 N N . ALA A 1 250 ? -9.851 2.526 -9.429 1.00 96.38 250 ALA A N 1
ATOM 2026 C CA . ALA A 1 250 ? -9.563 1.142 -9.066 1.00 96.38 250 ALA A CA 1
ATOM 2027 C C . ALA A 1 250 ? -10.468 0.648 -7.935 1.00 96.38 250 ALA A C 1
ATOM 2029 O O . ALA A 1 250 ? -10.870 -0.513 -7.931 1.00 96.38 250 ALA A O 1
ATOM 2030 N N . GLY A 1 251 ? -10.841 1.531 -7.001 1.00 96.25 251 GLY A N 1
ATOM 2031 C CA . GLY A 1 251 ? -11.656 1.180 -5.837 1.00 96.25 251 GLY A CA 1
ATOM 2032 C C . GLY A 1 251 ? -13.021 0.590 -6.205 1.00 96.25 251 GLY A C 1
ATOM 2033 O O . GLY A 1 251 ? -13.487 -0.346 -5.550 1.00 96.25 251 GLY A O 1
ATOM 2034 N N . ARG A 1 252 ? -13.605 1.050 -7.321 1.00 95.75 252 ARG A N 1
ATOM 2035 C CA . ARG A 1 252 ? -14.872 0.540 -7.877 1.00 95.75 252 ARG A CA 1
ATOM 2036 C C . ARG A 1 252 ? -14.757 -0.903 -8.358 1.00 95.75 252 ARG A C 1
ATOM 2038 O O . ARG A 1 252 ? -15.736 -1.640 -8.369 1.00 95.75 252 ARG A O 1
ATOM 2045 N N . TYR A 1 253 ? -13.555 -1.290 -8.767 1.00 98.00 253 TYR A N 1
ATOM 2046 C CA . TYR A 1 253 ? -13.239 -2.589 -9.342 1.00 98.00 253 TYR A CA 1
ATOM 2047 C C . TYR A 1 253 ? -12.356 -3.441 -8.429 1.00 98.00 253 TYR A C 1
ATOM 2049 O O . TYR A 1 253 ? -11.924 -4.511 -8.847 1.00 98.00 253 TYR A O 1
ATOM 2057 N N . LEU A 1 254 ? -12.089 -3.010 -7.192 1.00 98.44 254 LEU A N 1
ATOM 2058 C CA . LEU A 1 254 ? -11.107 -3.652 -6.317 1.00 98.44 254 LEU A CA 1
ATOM 2059 C C . LEU A 1 254 ? -11.374 -5.156 -6.096 1.00 98.44 254 LEU A C 1
ATOM 2061 O O . LEU A 1 254 ? -10.422 -5.926 -6.225 1.00 98.44 254 LEU A O 1
ATOM 2065 N N . PRO A 1 255 ? -12.629 -5.631 -5.891 1.00 98.56 255 PRO A N 1
ATOM 2066 C CA . PRO A 1 255 ? -12.913 -7.068 -5.828 1.00 98.56 255 PRO A CA 1
ATOM 2067 C C . PRO A 1 255 ? -12.542 -7.811 -7.115 1.00 98.56 255 PRO A C 1
ATOM 2069 O O . PRO A 1 255 ? -12.022 -8.922 -7.064 1.00 98.56 255 PRO A O 1
ATOM 2072 N N . VAL A 1 256 ? -12.774 -7.190 -8.273 1.00 98.81 256 VAL A N 1
ATOM 2073 C CA . VAL A 1 256 ? -12.473 -7.770 -9.588 1.00 98.81 256 VAL A CA 1
ATOM 2074 C C . VAL A 1 256 ? -10.968 -7.795 -9.840 1.00 98.81 256 VAL A C 1
ATOM 2076 O O . VAL A 1 256 ? -10.450 -8.809 -10.297 1.00 98.81 256 VAL A O 1
ATOM 2079 N N . ILE A 1 257 ? -10.249 -6.719 -9.511 1.00 98.81 257 ILE A N 1
ATOM 2080 C CA . ILE A 1 257 ? -8.786 -6.647 -9.639 1.00 98.81 257 ILE A CA 1
ATOM 2081 C C . ILE A 1 257 ? -8.130 -7.710 -8.748 1.00 98.81 257 ILE A C 1
ATOM 2083 O O . ILE A 1 257 ? -7.275 -8.459 -9.216 1.00 98.81 257 ILE A O 1
ATOM 2087 N N . PHE A 1 258 ? -8.578 -7.843 -7.495 1.00 98.75 258 PHE A N 1
ATOM 2088 C CA . PHE A 1 258 ? -8.084 -8.873 -6.576 1.00 98.75 258 PHE A CA 1
ATOM 2089 C C . PHE A 1 258 ? -8.393 -10.279 -7.088 1.00 98.75 258 PHE A C 1
ATOM 2091 O O . PHE A 1 258 ? -7.536 -11.155 -7.011 1.00 98.75 258 PHE A O 1
ATOM 2098 N N . TRP A 1 259 ? -9.585 -10.495 -7.651 1.00 98.75 259 TRP A N 1
ATOM 2099 C CA . TRP A 1 259 ? -9.941 -11.767 -8.271 1.00 98.75 259 TRP A CA 1
ATOM 2100 C C . TRP A 1 259 ? -9.057 -12.088 -9.482 1.00 98.75 259 TRP A C 1
ATOM 2102 O O . TRP A 1 259 ? -8.634 -13.232 -9.628 1.00 98.75 259 TRP A O 1
ATOM 2112 N N . ILE A 1 260 ? -8.728 -11.110 -10.330 1.00 98.81 260 ILE A N 1
ATOM 2113 C CA . ILE A 1 260 ? -7.833 -11.304 -11.483 1.00 98.81 260 ILE A CA 1
ATOM 2114 C C . ILE A 1 260 ? -6.408 -11.639 -11.022 1.00 98.81 260 ILE A C 1
ATOM 2116 O O . ILE A 1 260 ? -5.811 -12.578 -11.540 1.00 98.81 260 ILE A O 1
ATOM 2120 N N . TRP A 1 261 ? -5.882 -10.937 -10.015 1.00 98.56 261 TRP A N 1
ATOM 2121 C CA . TRP A 1 261 ? -4.532 -11.158 -9.475 1.00 98.56 261 TRP A CA 1
ATOM 2122 C C . TRP A 1 261 ? -4.457 -12.202 -8.358 1.00 98.56 261 TRP A C 1
ATOM 2124 O O . TRP A 1 261 ? -3.428 -12.324 -7.685 1.00 98.56 261 TRP A O 1
ATOM 2134 N N . ARG A 1 262 ? -5.524 -12.979 -8.144 1.00 97.75 262 ARG A N 1
ATOM 2135 C CA . ARG A 1 262 ? -5.668 -13.859 -6.975 1.00 97.75 262 ARG A CA 1
ATOM 2136 C C . ARG A 1 262 ? -4.542 -14.869 -6.794 1.00 97.75 262 ARG A C 1
ATOM 2138 O O . ARG A 1 262 ? -4.277 -15.299 -5.684 1.00 97.75 262 ARG A O 1
ATOM 2145 N N . GLU A 1 263 ? -3.848 -15.248 -7.856 1.00 96.38 263 GLU A N 1
ATOM 2146 C CA . GLU A 1 263 ? -2.762 -16.229 -7.777 1.00 96.38 263 GLU A CA 1
ATOM 2147 C C . GLU A 1 263 ? -1.472 -15.666 -7.169 1.00 96.38 263 GLU A C 1
ATOM 2149 O O . GLU A 1 263 ? -0.607 -16.435 -6.739 1.00 96.38 263 GLU A O 1
ATOM 2154 N N . ARG A 1 264 ? -1.335 -14.336 -7.140 1.00 97.31 264 ARG A N 1
ATOM 2155 C CA . ARG A 1 264 ? -0.057 -13.672 -6.870 1.00 97.31 264 ARG A CA 1
ATOM 2156 C C . ARG A 1 264 ? -0.127 -12.393 -6.040 1.00 97.31 264 ARG A C 1
ATOM 2158 O O . ARG A 1 264 ? 0.925 -11.926 -5.606 1.00 97.31 264 ARG A O 1
ATOM 2165 N N . LEU A 1 265 ? -1.305 -11.805 -5.831 1.00 98.38 265 LEU A N 1
ATOM 2166 C CA . LEU A 1 265 ? -1.461 -10.597 -5.021 1.00 98.38 265 LEU A CA 1
ATOM 2167 C C . LEU A 1 265 ? -1.209 -10.908 -3.543 1.00 98.38 265 LEU A C 1
ATOM 2169 O O . LEU A 1 265 ? -1.918 -11.708 -2.942 1.00 98.38 265 LEU A O 1
ATOM 2173 N N . VAL A 1 266 ? -0.214 -10.254 -2.952 1.00 97.88 266 VAL A N 1
ATOM 2174 C CA . VAL A 1 266 ? 0.192 -10.447 -1.549 1.00 97.88 266 VAL A CA 1
ATOM 2175 C C . VAL A 1 266 ? 0.027 -9.191 -0.699 1.00 97.88 266 VAL A C 1
ATOM 2177 O O . VAL A 1 266 ? -0.108 -9.281 0.519 1.00 97.88 266 VAL A O 1
ATOM 2180 N N . LYS A 1 267 ? 0.048 -8.012 -1.322 1.00 97.12 267 LYS A N 1
ATOM 2181 C CA . LYS A 1 267 ? -0.009 -6.717 -0.641 1.00 97.12 267 LYS A CA 1
ATOM 2182 C C . LYS A 1 267 ? -0.879 -5.750 -1.427 1.00 97.12 267 LYS A C 1
ATOM 2184 O O . LYS A 1 267 ? -0.880 -5.805 -2.652 1.00 97.12 267 LYS A O 1
ATOM 2189 N N . SER A 1 268 ? -1.557 -4.844 -0.733 1.00 98.06 268 SER A N 1
ATOM 2190 C CA . SER A 1 268 ? -2.218 -3.687 -1.345 1.00 98.06 268 SER A CA 1
ATOM 2191 C C . SER A 1 268 ? -1.908 -2.434 -0.532 1.00 98.06 268 SER A C 1
ATOM 2193 O O . SER A 1 268 ? -2.239 -2.362 0.653 1.00 98.06 268 SER A O 1
ATOM 2195 N N . ASN A 1 269 ? -1.233 -1.469 -1.141 1.00 97.56 269 ASN A N 1
ATOM 2196 C CA . ASN A 1 269 ? -0.734 -0.260 -0.505 1.00 97.56 269 ASN A CA 1
ATOM 2197 C C . ASN A 1 269 ? -1.719 0.906 -0.642 1.00 97.56 269 ASN A C 1
ATOM 2199 O O . ASN A 1 269 ? -2.311 1.094 -1.706 1.00 97.56 269 ASN A O 1
ATOM 2203 N N . ASN A 1 270 ? -1.866 1.697 0.423 1.00 96.00 270 ASN A N 1
ATOM 2204 C CA . ASN A 1 270 ? -2.603 2.953 0.381 1.00 96.00 270 ASN A CA 1
ATOM 2205 C C . ASN A 1 270 ? -1.681 4.157 0.077 1.00 96.00 270 ASN A C 1
ATOM 2207 O O . ASN A 1 270 ? -0.907 4.569 0.937 1.00 96.00 270 ASN A O 1
ATOM 2211 N N . GLY A 1 271 ? -1.830 4.800 -1.084 1.00 89.38 271 GLY A N 1
ATOM 2212 C CA . GLY A 1 271 ? -1.177 6.067 -1.436 1.00 89.38 271 GLY A CA 1
ATOM 2213 C C . GLY A 1 271 ? -2.041 7.294 -1.108 1.00 89.38 271 GLY A C 1
ATOM 2214 O O . GLY A 1 271 ? -3.254 7.277 -1.289 1.00 89.38 271 GLY A O 1
ATOM 2215 N N . ARG A 1 272 ? -1.434 8.392 -0.632 1.00 91.88 272 ARG A N 1
ATOM 2216 C CA . ARG A 1 272 ? -2.158 9.659 -0.387 1.00 91.88 272 ARG A CA 1
ATOM 2217 C C . ARG A 1 272 ? -2.257 10.514 -1.649 1.00 91.88 272 ARG A C 1
ATOM 2219 O O . ARG A 1 272 ? -3.351 10.915 -2.026 1.00 91.88 272 ARG A O 1
ATOM 2226 N N . TRP A 1 273 ? -1.115 10.835 -2.254 1.00 90.31 273 TRP A N 1
ATOM 2227 C CA . TRP A 1 273 ? -1.038 11.869 -3.288 1.00 90.31 273 TRP A CA 1
ATOM 2228 C C . TRP A 1 273 ? -1.661 11.438 -4.610 1.00 90.31 273 TRP A C 1
ATOM 2230 O O . TRP A 1 273 ? -2.537 12.146 -5.096 1.00 90.31 273 TRP A O 1
ATOM 2240 N N . ASP A 1 274 ? -1.301 10.262 -5.124 1.00 92.12 274 ASP A N 1
ATOM 2241 C CA . ASP A 1 274 ? -1.906 9.727 -6.348 1.00 92.12 274 ASP A CA 1
ATOM 2242 C C . ASP A 1 274 ? -3.410 9.479 -6.182 1.00 92.12 274 ASP A C 1
ATOM 2244 O O . ASP A 1 274 ? -4.191 9.851 -7.056 1.00 92.12 274 ASP A O 1
ATOM 2248 N N . TYR A 1 275 ? -3.853 8.979 -5.020 1.00 95.19 275 TYR A N 1
ATOM 2249 C CA . TYR A 1 275 ? -5.281 8.755 -4.770 1.00 95.19 275 TYR A CA 1
ATOM 2250 C C . TYR A 1 275 ? -6.070 10.069 -4.740 1.00 95.19 275 TYR A C 1
ATOM 2252 O O . TYR A 1 275 ? -7.135 10.167 -5.350 1.00 95.19 275 TYR A O 1
ATOM 2260 N N . LEU A 1 276 ? -5.541 11.107 -4.079 1.00 92.62 276 LEU A N 1
ATOM 2261 C CA . LEU A 1 276 ? -6.144 12.442 -4.105 1.00 92.62 276 LEU A CA 1
ATOM 2262 C C . LEU A 1 276 ? -6.113 13.056 -5.509 1.00 92.62 276 LEU A C 1
ATOM 2264 O O . LEU A 1 276 ? -7.105 13.654 -5.914 1.00 92.62 276 LEU A O 1
ATOM 2268 N N . GLY A 1 277 ? -5.026 12.881 -6.264 1.00 91.50 277 GLY A N 1
ATOM 2269 C CA . GLY A 1 277 ? -4.940 13.305 -7.662 1.00 91.50 277 GLY A CA 1
ATOM 2270 C C . GLY A 1 277 ? -6.010 12.636 -8.526 1.00 91.50 277 GLY A C 1
ATOM 2271 O O . GLY A 1 277 ? -6.747 13.315 -9.235 1.00 91.50 277 GLY A O 1
ATOM 2272 N N . SER A 1 278 ? -6.177 11.322 -8.378 1.00 93.50 278 SER A N 1
ATOM 2273 C CA . SER A 1 278 ? -7.208 10.526 -9.050 1.00 93.50 278 SER A CA 1
ATOM 2274 C C . SER A 1 278 ? -8.628 10.976 -8.685 1.00 93.50 278 SER A C 1
ATOM 2276 O O . SER A 1 278 ? -9.502 11.057 -9.547 1.00 93.50 278 SER A O 1
ATOM 2278 N N . LEU A 1 279 ? -8.869 11.340 -7.421 1.00 94.12 279 LEU A N 1
ATOM 2279 C CA . LEU A 1 279 ? -10.136 11.924 -6.974 1.00 94.12 279 LEU A CA 1
ATOM 2280 C C . LEU A 1 279 ? -10.393 13.317 -7.572 1.00 94.12 279 LEU A C 1
ATOM 2282 O O . LEU A 1 279 ? -11.508 13.602 -8.004 1.00 94.12 279 LEU A O 1
ATOM 2286 N N . ILE A 1 280 ? -9.377 14.178 -7.624 1.00 92.12 280 ILE A N 1
ATOM 2287 C CA . ILE A 1 280 ? -9.485 15.505 -8.247 1.00 92.12 280 ILE A CA 1
ATOM 2288 C C . ILE A 1 280 ? -9.790 15.357 -9.740 1.00 92.12 280 ILE A C 1
ATOM 2290 O O . ILE A 1 280 ? -10.692 16.016 -10.252 1.00 92.12 280 ILE A O 1
ATOM 2294 N N . GLU A 1 281 ? -9.097 14.453 -10.436 1.00 91.69 281 GLU A N 1
ATOM 2295 C CA . GLU A 1 281 ? -9.402 14.124 -11.831 1.00 91.69 281 GLU A CA 1
ATOM 2296 C C . GLU A 1 281 ? -10.817 13.579 -11.996 1.00 91.69 281 GLU A C 1
ATOM 2298 O O . GLU A 1 281 ? -11.496 13.918 -12.971 1.00 91.69 281 GLU A O 1
ATOM 2303 N N . MET A 1 282 ? -11.270 12.762 -11.040 1.00 92.69 282 MET A N 1
ATOM 2304 C CA . MET A 1 282 ? -12.608 12.200 -11.058 1.00 92.69 282 MET A CA 1
ATOM 2305 C C . MET A 1 282 ? -13.672 13.304 -11.049 1.00 92.69 282 MET A C 1
ATOM 2307 O O . MET A 1 282 ? -14.617 13.257 -11.832 1.00 92.69 282 MET A O 1
ATOM 2311 N N . TRP A 1 283 ? -13.484 14.324 -10.214 1.00 93.81 283 TRP A N 1
ATOM 2312 C CA . TRP A 1 283 ? -14.446 15.404 -9.994 1.00 93.81 283 TRP A CA 1
ATOM 2313 C C . TRP A 1 283 ? -14.168 16.695 -10.768 1.00 93.81 283 TRP A C 1
ATOM 2315 O O . TRP A 1 283 ? -14.879 17.676 -10.559 1.00 93.81 283 TRP A O 1
ATOM 2325 N N . LYS A 1 284 ? -13.191 16.709 -11.683 1.00 90.88 284 LYS A N 1
ATOM 2326 C CA . LYS A 1 284 ? -12.669 17.928 -12.332 1.00 90.88 284 LYS A CA 1
ATOM 2327 C C . LYS A 1 284 ? -13.716 18.865 -12.954 1.00 90.88 284 LYS A C 1
ATOM 2329 O O . LYS A 1 284 ? -13.461 20.059 -13.062 1.00 90.88 284 LYS A O 1
ATOM 2334 N N . ASP A 1 285 ? -14.856 18.329 -13.395 1.00 92.19 285 ASP A N 1
ATOM 2335 C CA . ASP A 1 285 ? -15.929 19.092 -14.049 1.00 92.19 285 ASP A CA 1
ATOM 2336 C C . ASP A 1 285 ? -17.101 19.431 -13.096 1.00 92.19 285 ASP A C 1
ATOM 2338 O O . ASP A 1 285 ? -18.003 20.168 -13.484 1.00 92.19 285 ASP A O 1
ATOM 2342 N N . GLU A 1 286 ? -17.116 18.897 -11.867 1.00 94.38 286 GLU A N 1
ATOM 2343 C CA . GLU A 1 286 ? -18.270 18.949 -10.947 1.00 94.38 286 GLU A CA 1
ATOM 2344 C C . GLU A 1 286 ? -17.938 19.482 -9.544 1.00 94.38 286 GLU A C 1
ATOM 2346 O O . GLU A 1 286 ? -18.833 19.984 -8.864 1.00 94.38 286 GLU A O 1
ATOM 2351 N N . ALA A 1 287 ? -16.683 19.399 -9.087 1.00 91.50 287 ALA A N 1
ATOM 2352 C CA . ALA A 1 287 ? -16.284 19.898 -7.774 1.00 91.50 287 ALA A CA 1
ATOM 2353 C C . ALA A 1 287 ? -14.852 20.446 -7.752 1.00 91.50 287 ALA A C 1
ATOM 2355 O O . ALA A 1 287 ? -13.976 20.010 -8.496 1.00 91.50 287 ALA A O 1
ATOM 2356 N N . VAL A 1 288 ? -14.611 21.378 -6.829 1.00 87.62 288 VAL A N 1
ATOM 2357 C CA . VAL A 1 288 ? -13.278 21.905 -6.515 1.00 87.62 288 VAL A CA 1
ATOM 2358 C C . VAL A 1 288 ? -12.862 21.376 -5.150 1.00 87.62 288 VAL A C 1
ATOM 2360 O O . VAL A 1 288 ? -13.629 21.453 -4.191 1.00 87.62 288 VAL A O 1
ATOM 2363 N N . TYR A 1 289 ? -11.652 20.830 -5.066 1.00 88.69 289 TYR A N 1
ATOM 2364 C CA . TYR A 1 289 ? -11.103 20.314 -3.816 1.00 88.69 289 TYR A CA 1
ATOM 2365 C C . TYR A 1 289 ? -10.447 21.447 -3.004 1.00 88.69 289 TYR A C 1
ATOM 2367 O O . TYR A 1 289 ? -9.837 22.340 -3.597 1.00 88.69 289 TYR A O 1
ATOM 2375 N N . PRO A 1 290 ? -10.535 21.417 -1.659 1.00 87.19 290 PRO A N 1
ATOM 2376 C CA . PRO A 1 290 ? -9.728 22.278 -0.796 1.00 87.19 290 PRO A CA 1
ATOM 2377 C C . PRO A 1 290 ? -8.242 21.891 -0.880 1.00 87.19 290 PRO A C 1
ATOM 2379 O O . PRO A 1 290 ? -7.898 20.889 -1.511 1.00 87.19 290 PRO A O 1
ATOM 2382 N N . ASP A 1 291 ? -7.364 22.660 -0.219 1.00 85.38 291 ASP A N 1
ATOM 2383 C CA . ASP A 1 291 ? -5.915 22.396 -0.213 1.00 85.38 291 ASP A CA 1
ATOM 2384 C C . ASP A 1 291 ? -5.619 20.909 0.102 1.00 85.38 291 ASP A C 1
ATOM 2386 O O . ASP A 1 291 ? -5.908 20.445 1.216 1.00 85.38 291 ASP A O 1
ATOM 2390 N N . PRO A 1 292 ? -5.021 20.150 -0.841 1.00 83.00 292 PRO A N 1
ATOM 2391 C CA . PRO A 1 292 ? -4.682 18.743 -0.644 1.00 83.00 292 PRO A CA 1
ATOM 2392 C C . PRO A 1 292 ? -3.792 18.478 0.577 1.00 83.00 292 PRO A C 1
ATOM 2394 O O . PRO A 1 292 ? -3.819 17.376 1.136 1.00 83.00 292 PRO A O 1
ATOM 2397 N N . GLN A 1 293 ? -3.033 19.477 1.041 1.00 82.81 293 GLN A N 1
ATOM 2398 C CA . GLN A 1 293 ? -2.214 19.387 2.253 1.00 82.81 293 GLN A CA 1
ATOM 2399 C C . GLN A 1 293 ? -3.056 19.213 3.521 1.00 82.81 293 GLN A C 1
ATOM 2401 O O . GLN A 1 293 ? -2.631 18.494 4.430 1.00 82.81 293 GLN A O 1
ATOM 2406 N N . ASN A 1 294 ? -4.276 19.753 3.539 1.00 85.62 294 ASN A N 1
ATOM 2407 C CA . ASN A 1 294 ? -5.215 19.625 4.655 1.00 85.62 294 ASN A CA 1
ATOM 2408 C C . ASN A 1 294 ? -6.008 18.308 4.618 1.00 85.62 294 ASN A C 1
ATOM 2410 O O . ASN A 1 294 ? -6.554 17.880 5.636 1.00 85.62 294 ASN A O 1
ATOM 2414 N N . ILE A 1 295 ? -6.035 17.616 3.475 1.00 89.88 295 ILE A N 1
ATOM 2415 C CA . ILE A 1 295 ? -6.674 16.303 3.337 1.00 89.88 295 ILE A CA 1
ATOM 2416 C C . ILE A 1 295 ? -5.664 15.213 3.719 1.00 89.88 295 ILE A C 1
ATOM 2418 O O . ILE A 1 295 ? -5.024 14.589 2.869 1.00 89.88 295 ILE A O 1
ATOM 2422 N N . THR A 1 296 ? -5.463 15.018 5.021 1.00 92.31 296 THR A N 1
ATOM 2423 C CA . THR A 1 296 ? -4.538 14.008 5.560 1.00 92.31 296 THR A CA 1
ATOM 2424 C C . THR A 1 296 ? -5.182 12.619 5.630 1.00 92.31 296 THR A C 1
ATOM 2426 O O . THR A 1 296 ? -6.382 12.451 5.405 1.00 92.31 296 THR A O 1
ATOM 2429 N N . MET A 1 297 ? -4.399 11.600 6.006 1.00 94.38 297 MET A N 1
ATOM 2430 C CA . MET A 1 297 ? -4.898 10.227 6.171 1.00 94.38 297 MET A CA 1
ATOM 2431 C C . MET A 1 297 ? -5.903 10.053 7.326 1.00 94.38 297 MET A C 1
ATOM 2433 O O . MET A 1 297 ? -6.442 8.959 7.491 1.00 94.38 297 MET A O 1
ATOM 2437 N N . THR A 1 298 ? -6.169 11.104 8.113 1.00 94.88 298 THR A N 1
ATOM 2438 C CA . THR A 1 298 ? -7.225 11.137 9.140 1.00 94.88 298 THR A CA 1
ATOM 2439 C C . THR A 1 298 ? -8.550 11.700 8.620 1.00 94.88 298 THR A C 1
ATOM 2441 O O . THR A 1 298 ? -9.564 11.590 9.308 1.00 94.88 298 THR A O 1
ATOM 2444 N N . HIS A 1 299 ? -8.580 12.277 7.412 1.00 94.19 299 HIS A N 1
ATOM 2445 C CA . HIS A 1 299 ? -9.813 12.777 6.809 1.00 94.19 299 HIS A CA 1
ATOM 2446 C C . HIS A 1 299 ? -10.809 11.617 6.579 1.00 94.19 299 HIS A C 1
ATOM 2448 O O . HIS A 1 299 ? -10.372 10.536 6.171 1.00 94.19 299 HIS A O 1
ATOM 2454 N N . PRO A 1 300 ? -12.135 11.800 6.767 1.00 94.12 300 PRO A N 1
ATOM 2455 C CA . PRO A 1 300 ? -13.119 10.716 6.650 1.00 94.12 300 PRO A CA 1
ATOM 2456 C C . PRO A 1 300 ? -13.020 9.876 5.368 1.00 94.12 300 PRO A C 1
ATOM 2458 O O . PRO A 1 300 ? -13.080 8.651 5.439 1.00 94.12 300 PRO A O 1
ATOM 2461 N N . ILE A 1 301 ? -12.798 10.516 4.214 1.00 94.69 301 ILE A N 1
ATOM 2462 C CA . ILE A 1 301 ? -12.610 9.823 2.925 1.00 94.69 301 ILE A CA 1
ATOM 2463 C C . ILE A 1 301 ? -11.367 8.916 2.925 1.00 94.69 301 ILE A C 1
ATOM 2465 O O . ILE A 1 301 ? -11.415 7.779 2.464 1.00 94.69 301 ILE A O 1
ATOM 2469 N N . MET A 1 302 ? -10.267 9.376 3.531 1.00 95.75 302 MET A N 1
ATOM 2470 C CA . MET A 1 302 ? -9.009 8.633 3.609 1.00 95.75 302 MET A CA 1
ATOM 2471 C C . MET A 1 302 ? -9.088 7.513 4.653 1.00 95.75 302 MET A C 1
ATOM 2473 O O . MET A 1 302 ? -8.469 6.462 4.488 1.00 95.75 302 MET A O 1
ATOM 2477 N N . MET A 1 303 ? -9.873 7.703 5.717 1.00 96.62 303 MET A N 1
ATOM 2478 C CA . MET A 1 303 ? -10.175 6.653 6.694 1.00 96.62 303 MET A CA 1
ATOM 2479 C C . MET A 1 303 ? -11.017 5.535 6.069 1.00 96.62 303 MET A C 1
ATOM 2481 O O . MET A 1 303 ? -10.698 4.361 6.259 1.00 96.62 303 MET A O 1
ATOM 2485 N N . ALA A 1 304 ? -12.044 5.878 5.283 1.00 97.25 304 ALA A N 1
ATOM 2486 C CA . ALA A 1 304 ? -12.842 4.903 4.536 1.00 97.25 304 ALA A CA 1
ATOM 2487 C C . ALA A 1 304 ? -11.991 4.142 3.510 1.00 97.25 304 ALA A C 1
ATOM 2489 O O . ALA A 1 304 ? -12.047 2.918 3.451 1.00 97.25 304 ALA A O 1
ATOM 2490 N N . TYR A 1 305 ? -11.134 4.851 2.775 1.00 97.94 305 TYR A N 1
ATOM 2491 C CA . TYR A 1 305 ? -10.178 4.281 1.825 1.00 97.94 305 TYR A CA 1
ATOM 2492 C C . TYR A 1 305 ? -9.237 3.237 2.455 1.00 97.94 305 TYR A C 1
ATOM 2494 O O . TYR A 1 305 ? -9.069 2.142 1.912 1.00 97.94 305 TYR A O 1
ATOM 2502 N N . GLN A 1 306 ? -8.673 3.524 3.631 1.00 97.94 306 GLN A N 1
ATOM 2503 C CA . GLN A 1 306 ? -7.812 2.577 4.352 1.00 97.94 306 GLN A CA 1
ATOM 2504 C C . GLN A 1 306 ? -8.591 1.379 4.902 1.00 97.94 306 GLN A C 1
ATOM 2506 O O . GLN A 1 306 ? -8.135 0.244 4.773 1.00 97.94 306 GLN A O 1
ATOM 2511 N N . ARG A 1 307 ? -9.781 1.610 5.477 1.00 98.06 307 ARG A N 1
ATOM 2512 C CA . ARG A 1 307 ? -10.653 0.535 5.982 1.00 98.06 307 ARG A CA 1
ATOM 2513 C C . ARG A 1 307 ? -11.125 -0.387 4.865 1.00 98.06 307 ARG A C 1
ATOM 2515 O O . ARG A 1 307 ? -11.091 -1.600 5.035 1.00 98.06 307 ARG A O 1
ATOM 2522 N N . TYR A 1 308 ? -11.504 0.172 3.717 1.00 98.56 308 TYR A N 1
ATOM 2523 C CA . TYR A 1 308 ? -11.901 -0.607 2.550 1.00 98.56 308 TYR A CA 1
ATOM 2524 C C . TYR A 1 308 ? -10.749 -1.483 2.056 1.00 98.56 308 TYR A C 1
ATOM 2526 O O . TYR A 1 308 ? -10.930 -2.688 1.906 1.00 98.56 308 TYR A O 1
ATOM 2534 N N . ASN A 1 309 ? -9.543 -0.925 1.910 1.00 98.56 309 ASN A N 1
ATOM 2535 C CA . ASN A 1 309 ? -8.367 -1.709 1.529 1.00 98.56 309 ASN A CA 1
ATOM 2536 C C . ASN A 1 309 ? -8.063 -2.835 2.537 1.00 98.56 309 ASN A C 1
ATOM 2538 O O . ASN A 1 309 ? -7.823 -3.976 2.147 1.00 98.56 309 ASN A O 1
ATOM 2542 N N . ALA A 1 310 ? -8.122 -2.538 3.838 1.00 98.38 310 ALA A N 1
ATOM 2543 C CA . ALA A 1 310 ? -7.883 -3.523 4.889 1.00 98.38 310 ALA A CA 1
ATOM 2544 C C . ALA A 1 310 ? -8.913 -4.655 4.886 1.00 98.38 310 ALA A C 1
ATOM 2546 O O . ALA A 1 310 ? -8.529 -5.823 4.950 1.00 98.38 310 ALA A O 1
ATOM 2547 N N . LEU A 1 311 ? -10.201 -4.318 4.765 1.00 98.50 311 LEU A N 1
ATOM 2548 C CA . LEU A 1 311 ? -11.276 -5.302 4.704 1.00 98.50 311 LEU A CA 1
ATOM 2549 C C . LEU A 1 311 ? -11.138 -6.183 3.458 1.00 98.50 311 LEU A C 1
ATOM 2551 O O . LEU A 1 311 ? -11.229 -7.399 3.565 1.00 98.50 311 LEU A O 1
ATOM 2555 N N . MET A 1 312 ? -10.827 -5.600 2.299 1.00 98.44 312 MET A N 1
ATOM 2556 C CA . MET A 1 312 ? -10.606 -6.354 1.062 1.00 98.44 312 MET A CA 1
ATOM 2557 C C . MET A 1 312 ? -9.414 -7.311 1.172 1.00 98.44 312 MET A C 1
ATOM 2559 O O . MET A 1 312 ? -9.534 -8.484 0.813 1.00 98.44 312 MET A O 1
ATOM 2563 N N . CYS A 1 313 ? -8.283 -6.851 1.719 1.00 98.44 313 CYS A N 1
ATOM 2564 C CA . CYS A 1 313 ? -7.119 -7.699 1.987 1.00 98.44 313 CYS A CA 1
ATOM 2565 C C . CYS A 1 313 ? -7.440 -8.830 2.969 1.00 98.44 313 CYS A C 1
ATOM 2567 O O . CYS A 1 313 ? -6.992 -9.953 2.758 1.00 98.44 313 CYS A O 1
ATOM 2569 N N . LEU A 1 314 ? -8.226 -8.556 4.013 1.00 98.25 314 LEU A N 1
ATOM 2570 C CA . LEU A 1 314 ? -8.669 -9.571 4.964 1.00 98.25 314 LEU A CA 1
ATOM 2571 C C . LEU A 1 314 ? -9.566 -10.613 4.288 1.00 98.25 314 LEU A C 1
ATOM 2573 O O . LEU A 1 314 ? -9.270 -11.804 4.332 1.00 98.25 314 LEU A O 1
ATOM 2577 N N . MET A 1 315 ? -10.637 -10.168 3.630 1.00 98.25 315 MET A N 1
ATOM 2578 C CA . MET A 1 315 ? -11.620 -11.047 2.995 1.00 98.25 315 MET A CA 1
ATOM 2579 C C . MET A 1 315 ? -10.988 -11.927 1.914 1.00 98.25 315 MET A C 1
ATOM 2581 O O . MET A 1 315 ? -11.260 -13.125 1.856 1.00 98.25 315 MET A O 1
ATOM 2585 N N . ALA A 1 316 ? -10.121 -11.355 1.076 1.00 97.94 316 ALA A N 1
ATOM 2586 C CA . ALA A 1 316 ? -9.489 -12.083 -0.018 1.00 97.94 316 ALA A CA 1
ATOM 2587 C C . ALA A 1 316 ? -8.287 -12.912 0.464 1.00 97.94 316 ALA A C 1
ATOM 2589 O O . ALA A 1 316 ? -8.054 -14.011 -0.032 1.00 97.94 316 ALA A O 1
ATOM 2590 N N . GLY A 1 317 ? -7.514 -12.397 1.422 1.00 97.12 317 GLY A N 1
ATOM 2591 C CA . GLY A 1 317 ? -6.275 -13.010 1.904 1.00 97.12 317 GLY A CA 1
ATOM 2592 C C . GLY A 1 317 ? -6.470 -14.181 2.865 1.00 97.12 317 GLY A C 1
ATOM 2593 O O . GLY A 1 317 ? -5.516 -14.927 3.091 1.00 97.12 317 GLY A O 1
ATOM 2594 N N . LEU A 1 318 ? -7.667 -14.349 3.435 1.00 95.31 318 LEU A N 1
ATOM 2595 C CA . LEU A 1 318 ? -8.004 -15.502 4.266 1.00 95.31 318 LEU A CA 1
ATOM 2596 C C . LEU A 1 318 ? -7.914 -16.799 3.448 1.00 95.31 318 LEU A C 1
ATOM 2598 O O . LEU A 1 318 ? -8.721 -17.072 2.561 1.00 95.31 318 LEU A O 1
ATOM 2602 N N . GLY A 1 319 ? -6.903 -17.606 3.743 1.00 89.81 319 GLY A N 1
ATOM 2603 C CA . GLY A 1 319 ? -6.705 -18.928 3.175 1.00 89.81 319 GLY A CA 1
ATOM 2604 C C . GLY A 1 319 ? -7.747 -19.929 3.671 1.00 89.81 319 GLY A C 1
ATOM 2605 O O . GLY A 1 319 ? -8.445 -19.710 4.662 1.00 89.81 319 GLY A O 1
ATOM 2606 N N . LYS A 1 320 ? -7.817 -21.087 3.006 1.00 85.56 320 LYS A N 1
ATOM 2607 C CA . LYS A 1 320 ? -8.778 -22.155 3.341 1.00 85.56 320 LYS A CA 1
ATOM 2608 C C . LYS A 1 320 ? -8.647 -22.663 4.780 1.00 85.56 320 LYS A C 1
ATOM 2610 O O . LYS A 1 320 ? -9.652 -23.004 5.390 1.00 85.56 320 LYS A O 1
ATOM 2615 N N . ASN A 1 321 ? -7.432 -22.629 5.325 1.00 84.50 321 ASN A N 1
ATOM 2616 C CA . ASN A 1 321 ? -7.117 -23.053 6.692 1.00 84.50 321 ASN A CA 1
ATOM 2617 C C . ASN A 1 321 ? -7.205 -21.898 7.709 1.00 84.50 321 ASN A C 1
ATOM 2619 O O . ASN A 1 321 ? -6.772 -22.035 8.848 1.00 84.50 321 ASN A O 1
ATOM 2623 N N . GLY A 1 322 ? -7.711 -20.732 7.296 1.00 84.50 322 GLY A N 1
ATOM 2624 C CA . GLY A 1 322 ? -7.839 -19.547 8.137 1.00 84.50 322 GLY A CA 1
ATOM 2625 C C . GLY A 1 322 ? -6.570 -18.701 8.266 1.00 84.50 322 GLY A C 1
ATOM 2626 O O . GLY A 1 322 ? -6.637 -17.646 8.890 1.00 84.50 322 GLY A O 1
ATOM 2627 N N . GLU A 1 323 ? -5.433 -19.101 7.697 1.00 89.00 323 GLU A N 1
ATOM 2628 C CA . GLU A 1 323 ? -4.218 -18.272 7.638 1.00 89.00 323 GLU A CA 1
ATOM 2629 C C . GLU A 1 323 ? -4.430 -17.031 6.768 1.00 89.00 323 GLU A C 1
ATOM 2631 O O . GLU A 1 323 ? -5.196 -17.070 5.811 1.00 89.00 323 GLU A O 1
ATOM 2636 N N . LEU A 1 324 ? -3.753 -15.927 7.077 1.00 93.56 324 LEU A N 1
ATOM 2637 C CA . LEU A 1 324 ? -3.889 -14.688 6.319 1.00 93.56 324 LEU A CA 1
ATOM 2638 C C . LEU A 1 324 ? -2.657 -14.458 5.438 1.00 93.56 324 LEU A C 1
ATOM 2640 O O . LEU A 1 324 ? -1.608 -14.043 5.924 1.00 93.56 324 LEU A O 1
ATOM 2644 N N . ASN A 1 325 ? -2.824 -14.703 4.138 1.00 90.94 325 ASN A N 1
ATOM 2645 C CA . ASN A 1 325 ? -1.765 -14.711 3.124 1.00 90.94 325 ASN A CA 1
ATOM 2646 C C . ASN A 1 325 ? -1.697 -13.414 2.302 1.00 90.94 325 ASN A C 1
ATOM 2648 O O . ASN A 1 325 ? -1.098 -13.372 1.232 1.00 90.94 325 ASN A O 1
ATOM 2652 N N . ALA A 1 326 ? -2.341 -12.347 2.756 1.00 95.56 326 ALA A N 1
ATOM 2653 C CA . ALA A 1 326 ? -2.196 -11.023 2.173 1.00 95.56 326 ALA A CA 1
ATOM 2654 C C . ALA A 1 326 ? -2.435 -9.962 3.242 1.00 95.56 326 ALA A C 1
ATOM 2656 O O . ALA A 1 326 ? -3.023 -10.238 4.287 1.00 95.56 326 ALA A O 1
ATOM 2657 N N . GLY A 1 327 ? -1.980 -8.740 2.996 1.00 97.12 327 GLY A N 1
ATOM 2658 C CA . GLY A 1 327 ? -2.158 -7.661 3.956 1.00 97.12 327 GLY A CA 1
ATOM 2659 C C . GLY A 1 327 ? -2.141 -6.287 3.306 1.00 97.12 327 GLY A C 1
ATOM 2660 O O . GLY A 1 327 ? -1.500 -6.097 2.270 1.00 97.12 327 GLY A O 1
ATOM 2661 N N . PRO A 1 328 ? -2.837 -5.312 3.904 1.00 98.06 328 PRO A N 1
ATOM 2662 C CA . PRO A 1 328 ? -2.710 -3.935 3.481 1.00 98.06 328 PRO A CA 1
ATOM 2663 C C . PRO A 1 328 ? -1.357 -3.366 3.943 1.00 98.06 328 PRO A C 1
ATOM 2665 O O . PRO A 1 328 ? -0.831 -3.752 4.994 1.00 98.06 328 PRO A O 1
ATOM 2668 N N . VAL A 1 329 ? -0.808 -2.441 3.161 1.00 98.12 329 VAL A N 1
ATOM 2669 C CA . VAL A 1 329 ? 0.412 -1.688 3.480 1.00 98.12 329 VAL A CA 1
ATOM 2670 C C . VAL A 1 329 ? 0.045 -0.215 3.628 1.00 98.12 329 VAL A C 1
ATOM 2672 O O . VAL A 1 329 ? -0.711 0.331 2.823 1.00 98.12 329 VAL A O 1
ATOM 2675 N N . GLY A 1 330 ? 0.547 0.414 4.687 1.00 96.25 330 GLY A N 1
ATOM 2676 C CA . GLY A 1 330 ? 0.320 1.826 4.971 1.00 96.25 330 GLY A CA 1
ATOM 2677 C C . GLY A 1 330 ? 1.025 2.760 3.986 1.00 96.25 330 GLY A C 1
ATOM 2678 O O . GLY A 1 330 ? 1.889 2.349 3.208 1.00 96.25 330 GLY A O 1
ATOM 2679 N N . GLY A 1 331 ? 0.654 4.035 4.029 1.00 90.38 331 GLY A N 1
ATOM 2680 C CA . GLY A 1 331 ? 1.106 5.021 3.056 1.00 90.38 331 GLY A CA 1
ATOM 2681 C C . GLY A 1 331 ? 2.458 5.634 3.379 1.00 90.38 331 GLY A C 1
ATOM 2682 O O . GLY A 1 331 ? 3.085 5.362 4.402 1.00 90.38 331 GLY A O 1
ATOM 2683 N N . MET A 1 332 ? 2.926 6.500 2.487 1.00 86.81 332 MET A N 1
ATOM 2684 C CA . MET A 1 332 ? 4.200 7.190 2.654 1.00 86.81 332 MET A CA 1
ATOM 2685 C C . MET A 1 332 ? 4.122 8.305 3.704 1.00 86.81 332 MET A C 1
ATOM 2687 O O . MET A 1 332 ? 3.289 9.205 3.601 1.00 86.81 332 MET A O 1
ATOM 2691 N N . ALA A 1 333 ? 5.068 8.312 4.646 1.00 78.56 333 ALA A N 1
ATOM 2692 C CA . ALA A 1 333 ? 5.423 9.516 5.396 1.00 78.56 333 ALA A CA 1
ATOM 2693 C C . ALA A 1 333 ? 6.591 10.203 4.665 1.00 78.56 333 ALA A C 1
ATOM 2695 O O . ALA A 1 333 ? 7.742 9.786 4.776 1.00 78.56 333 ALA A O 1
ATOM 2696 N N . ALA A 1 334 ? 6.270 11.204 3.838 1.00 69.19 334 ALA A N 1
ATOM 2697 C CA . ALA A 1 334 ? 7.209 11.776 2.862 1.00 69.19 334 ALA A CA 1
ATOM 2698 C C . ALA A 1 334 ? 8.081 12.918 3.415 1.00 69.19 334 ALA A C 1
ATOM 2700 O O . ALA A 1 334 ? 8.912 13.467 2.694 1.00 69.19 334 ALA A O 1
ATOM 2701 N N . VAL A 1 335 ? 7.876 13.322 4.672 1.00 75.69 335 VAL A N 1
ATOM 2702 C CA . VAL A 1 335 ? 8.612 14.446 5.260 1.00 75.69 335 VAL A CA 1
ATOM 2703 C C . VAL A 1 335 ? 10.070 14.042 5.463 1.00 75.69 335 VAL A C 1
ATOM 2705 O O . V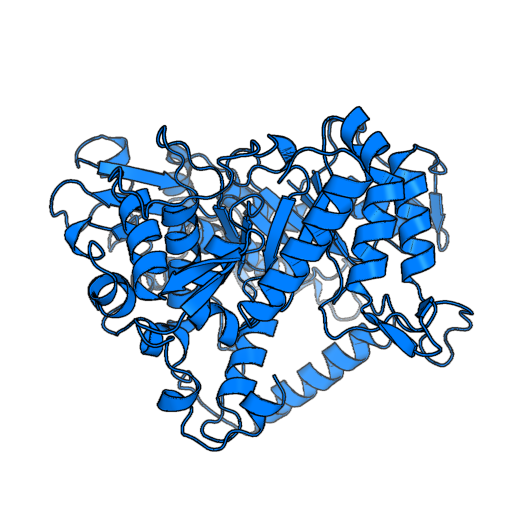AL A 1 335 ? 10.380 13.232 6.334 1.00 75.69 335 VAL A O 1
ATOM 2708 N N . MET A 1 336 ? 10.963 14.635 4.674 1.00 77.94 336 MET A N 1
ATOM 2709 C CA . MET A 1 336 ? 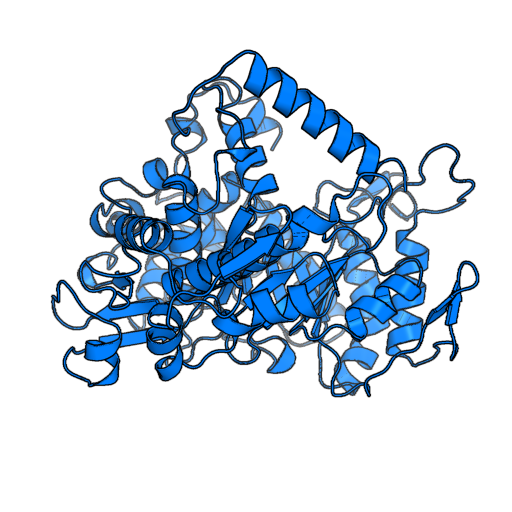12.405 14.447 4.812 1.00 77.94 336 MET A CA 1
ATOM 2710 C C . MET A 1 336 ? 12.942 15.203 6.028 1.00 77.94 336 MET A C 1
ATOM 2712 O O . MET A 1 336 ? 12.491 16.306 6.341 1.00 77.94 336 MET A O 1
ATOM 2716 N N . LEU A 1 337 ? 13.943 14.622 6.691 1.00 86.19 337 LEU A N 1
ATOM 2717 C CA . LEU A 1 337 ? 14.684 15.316 7.737 1.00 86.19 337 LEU A CA 1
ATOM 2718 C C . LEU A 1 337 ? 15.663 16.316 7.119 1.00 86.19 337 LEU A C 1
ATOM 2720 O O . LEU A 1 337 ? 16.347 16.020 6.137 1.00 86.19 337 LEU A O 1
ATOM 2724 N N . TYR A 1 338 ? 15.763 17.491 7.729 1.00 88.44 338 TYR A N 1
ATOM 2725 C CA . TYR A 1 338 ? 16.781 18.474 7.385 1.00 88.44 338 TYR A CA 1
ATOM 2726 C C . TYR A 1 338 ? 18.114 18.089 8.025 1.00 88.44 338 TYR A C 1
ATOM 2728 O O . TYR A 1 338 ? 18.160 17.585 9.151 1.00 88.44 338 TYR A O 1
ATOM 2736 N N . ARG A 1 339 ? 19.208 18.326 7.299 1.00 85.69 339 ARG A N 1
ATOM 2737 C CA . ARG A 1 339 ? 20.564 18.064 7.796 1.00 85.69 339 ARG A CA 1
ATOM 2738 C C . ARG A 1 339 ? 20.894 19.006 8.951 1.00 85.69 339 ARG A C 1
ATOM 2740 O O . ARG A 1 339 ? 20.425 20.138 8.978 1.00 85.69 339 ARG A O 1
ATOM 2747 N N . GLN A 1 340 ? 21.738 18.546 9.871 1.00 85.50 340 GLN A N 1
ATOM 2748 C CA . GLN A 1 340 ? 22.303 19.430 10.889 1.00 85.50 340 GLN A CA 1
ATOM 2749 C C . GLN A 1 340 ? 23.145 20.532 10.239 1.00 85.50 340 GLN A C 1
ATOM 2751 O O . GLN A 1 340 ? 23.883 20.259 9.288 1.00 85.50 340 GLN A O 1
ATOM 2756 N N . GLY A 1 341 ? 23.039 21.755 10.765 1.00 83.31 341 GLY A N 1
ATOM 2757 C CA . GLY A 1 341 ? 23.753 22.910 10.222 1.00 83.31 341 GLY A CA 1
ATOM 2758 C C . GLY A 1 341 ? 23.209 23.381 8.872 1.00 83.31 341 GLY A C 1
ATOM 2759 O O . GLY A 1 341 ? 23.935 24.023 8.114 1.00 83.31 341 GLY A O 1
ATOM 2760 N N . ASP A 1 342 ? 21.956 23.043 8.544 1.00 86.00 342 ASP A N 1
ATOM 2761 C CA . ASP A 1 342 ? 21.255 23.640 7.409 1.00 86.00 342 ASP A CA 1
ATOM 2762 C C . ASP A 1 342 ? 21.254 25.176 7.557 1.00 86.00 342 ASP A C 1
ATOM 2764 O O . ASP A 1 342 ? 20.906 25.682 8.624 1.00 86.00 342 ASP A O 1
ATOM 2768 N N . PRO A 1 343 ? 21.614 25.951 6.514 1.00 86.62 343 PRO A N 1
ATOM 2769 C CA . PRO A 1 343 ? 21.801 27.402 6.635 1.00 86.62 343 PRO A CA 1
ATOM 2770 C C . PRO A 1 343 ? 20.525 28.168 7.011 1.00 86.62 343 PRO A C 1
ATOM 2772 O O . PRO A 1 343 ? 20.605 29.329 7.406 1.00 86.62 343 PRO A O 1
ATOM 2775 N N . TYR A 1 344 ? 19.352 27.537 6.901 1.00 88.19 344 TYR A N 1
ATOM 2776 C CA . TYR A 1 344 ? 18.065 28.118 7.275 1.00 88.19 344 TYR A CA 1
ATOM 2777 C C . TYR A 1 344 ? 17.566 27.634 8.649 1.00 88.19 344 TYR A C 1
ATOM 2779 O O . TYR A 1 344 ? 16.433 27.947 9.024 1.00 88.19 344 TYR A O 1
ATOM 2787 N N . GLY A 1 345 ? 18.367 26.853 9.387 1.00 87.06 345 GLY A N 1
ATOM 2788 C CA . GLY A 1 345 ? 18.020 26.334 10.713 1.00 87.06 345 GLY A CA 1
ATOM 2789 C C . GLY A 1 345 ? 16.799 25.411 10.705 1.00 87.06 345 GLY A C 1
ATOM 2790 O O . GLY A 1 345 ? 16.030 25.377 11.668 1.00 87.06 345 GLY A O 1
ATOM 2791 N N . ARG A 1 346 ? 16.532 24.723 9.586 1.00 89.12 346 ARG A N 1
ATOM 2792 C CA . ARG A 1 346 ? 15.304 23.931 9.389 1.00 89.12 346 ARG A CA 1
ATOM 2793 C C . ARG A 1 346 ? 15.300 22.605 10.145 1.00 89.12 346 ARG A C 1
ATOM 2795 O O . ARG A 1 346 ? 14.232 22.024 10.331 1.00 89.12 346 ARG A O 1
ATOM 2802 N N . GLU A 1 347 ? 16.438 22.143 10.653 1.00 89.00 347 GLU A N 1
ATOM 2803 C CA . GLU A 1 347 ? 16.541 20.959 11.512 1.00 89.00 347 GLU A CA 1
ATOM 2804 C C . GLU A 1 347 ? 15.660 21.045 12.763 1.00 89.00 347 GLU A C 1
ATOM 2806 O O . GLU A 1 347 ? 15.233 20.012 13.281 1.00 89.00 347 GLU A O 1
ATOM 2811 N N . ARG A 1 348 ? 15.277 22.257 13.189 1.00 88.44 348 ARG A N 1
ATOM 2812 C CA . ARG A 1 348 ? 14.290 22.474 14.256 1.00 88.44 348 ARG A CA 1
ATOM 2813 C C . ARG A 1 348 ? 12.938 21.798 13.999 1.00 88.44 348 ARG A C 1
ATOM 2815 O O . ARG A 1 348 ? 12.207 21.476 14.933 1.00 88.44 348 ARG A O 1
ATOM 2822 N N . TYR A 1 349 ? 12.592 21.542 12.735 1.00 90.38 349 TYR A N 1
ATOM 2823 C CA . TYR A 1 349 ? 11.356 20.854 12.360 1.00 90.38 349 TYR A CA 1
ATOM 2824 C C . TYR A 1 349 ? 11.464 19.323 12.439 1.00 90.38 349 TYR A C 1
ATOM 2826 O O . TYR A 1 349 ? 10.434 18.645 12.428 1.00 90.38 349 TYR A O 1
ATOM 2834 N N . ASN A 1 350 ? 12.671 18.763 12.585 1.00 92.56 350 ASN A N 1
ATOM 2835 C CA . ASN A 1 350 ? 12.891 17.314 12.591 1.00 92.56 350 ASN A CA 1
ATOM 2836 C C . ASN A 1 350 ? 12.155 16.620 13.744 1.00 92.56 350 ASN A C 1
ATOM 2838 O O . ASN A 1 350 ? 11.575 15.558 13.542 1.00 92.56 350 ASN A O 1
ATOM 2842 N N . ALA A 1 351 ? 12.102 17.232 14.933 1.00 93.25 351 ALA A N 1
ATOM 2843 C CA . ALA A 1 351 ? 11.368 16.672 16.072 1.00 93.25 351 ALA A CA 1
ATOM 2844 C C . ALA A 1 351 ? 9.868 16.495 15.765 1.00 93.25 351 ALA A C 1
ATOM 2846 O O . ALA A 1 351 ? 9.282 15.465 16.095 1.00 93.25 351 ALA A O 1
ATOM 2847 N N . ARG A 1 352 ? 9.258 17.462 15.060 1.00 92.94 352 ARG A N 1
ATOM 2848 C CA . ARG A 1 352 ? 7.855 17.369 14.620 1.00 92.94 352 ARG A CA 1
ATOM 2849 C C . ARG A 1 352 ? 7.672 16.290 13.559 1.00 92.94 352 ARG A C 1
ATOM 2851 O O . ARG A 1 352 ? 6.714 15.530 13.640 1.00 92.94 352 ARG A O 1
ATOM 2858 N N . ALA A 1 353 ? 8.593 16.199 12.598 1.00 92.62 353 ALA A N 1
ATOM 2859 C CA . ALA A 1 353 ? 8.555 15.178 11.553 1.00 92.62 353 ALA A CA 1
ATOM 2860 C C . ALA A 1 353 ? 8.636 13.759 12.140 1.00 92.62 353 ALA A C 1
ATOM 2862 O O . ALA A 1 353 ? 7.853 12.890 11.760 1.00 92.62 353 ALA A O 1
ATOM 2863 N N . LEU A 1 354 ? 9.532 13.546 13.110 1.00 95.06 354 LEU A N 1
ATOM 2864 C CA . LEU A 1 354 ? 9.693 12.269 13.804 1.00 95.06 354 LEU A CA 1
ATOM 2865 C C . LEU A 1 354 ? 8.454 11.888 14.631 1.00 95.06 354 LEU A C 1
ATOM 2867 O O . LEU A 1 354 ? 8.038 10.729 14.620 1.00 95.06 354 LEU A O 1
ATOM 2871 N N . ARG A 1 355 ? 7.831 12.850 15.325 1.00 95.44 355 ARG A N 1
ATOM 2872 C CA . ARG A 1 355 ? 6.564 12.599 16.027 1.00 95.44 355 ARG A CA 1
ATOM 2873 C C . ARG A 1 355 ? 5.435 12.274 15.047 1.00 95.44 355 ARG A C 1
ATOM 2875 O O . ARG A 1 355 ? 4.668 11.347 15.292 1.00 95.44 355 ARG A O 1
ATOM 2882 N N . GLY A 1 356 ? 5.363 13.007 13.936 1.00 94.38 356 GLY A N 1
ATOM 2883 C CA . GLY A 1 356 ? 4.365 12.813 12.886 1.00 94.38 356 GLY A CA 1
ATOM 2884 C C . GLY A 1 356 ? 4.398 11.406 12.296 1.00 94.38 356 GLY A C 1
ATOM 2885 O O . GLY A 1 356 ? 3.366 10.741 12.283 1.00 94.38 356 GLY A O 1
ATOM 2886 N N . ILE A 1 357 ? 5.579 10.908 11.897 1.00 95.06 357 ILE A N 1
ATOM 2887 C CA . ILE A 1 357 ? 5.684 9.538 11.372 1.00 95.06 357 ILE A CA 1
ATOM 2888 C C . ILE A 1 357 ? 5.239 8.502 12.410 1.00 95.06 357 ILE A C 1
ATOM 2890 O O . ILE A 1 357 ? 4.488 7.595 12.063 1.00 95.06 357 ILE A O 1
ATOM 2894 N N . TRP A 1 358 ? 5.633 8.643 13.678 1.00 96.69 358 TRP A N 1
ATOM 2895 C CA . TRP A 1 358 ? 5.219 7.704 14.722 1.00 96.69 358 TRP A CA 1
ATOM 2896 C C . TRP A 1 358 ? 3.693 7.656 14.883 1.00 96.69 358 TRP A C 1
ATOM 2898 O O . TRP A 1 358 ? 3.107 6.573 14.899 1.00 96.69 358 TRP A O 1
ATOM 2908 N N . LEU A 1 359 ? 3.036 8.823 14.932 1.00 96.88 359 LEU A N 1
ATOM 2909 C CA . LEU A 1 359 ? 1.574 8.918 15.027 1.00 96.88 359 LEU A CA 1
ATOM 2910 C C . LEU A 1 359 ? 0.885 8.311 13.808 1.00 96.88 359 LEU A C 1
ATOM 2912 O O . LEU A 1 359 ? -0.085 7.570 13.965 1.00 96.88 359 LEU A O 1
ATOM 2916 N N . ASP A 1 360 ? 1.384 8.604 12.608 1.00 95.75 360 ASP A N 1
ATOM 2917 C CA . ASP A 1 360 ? 0.812 8.086 11.370 1.00 95.75 360 ASP A CA 1
ATOM 2918 C C . ASP A 1 360 ? 0.913 6.563 11.307 1.00 95.75 360 ASP A C 1
ATOM 2920 O O . ASP A 1 360 ? -0.077 5.905 10.984 1.00 95.75 360 ASP A O 1
ATOM 2924 N N . LYS A 1 361 ? 2.065 5.986 11.673 1.00 97.12 361 LYS A N 1
ATOM 2925 C CA . LYS A 1 361 ? 2.249 4.528 11.656 1.00 97.12 361 LYS A CA 1
ATOM 2926 C C . LYS A 1 361 ? 1.465 3.838 12.770 1.00 97.12 361 LYS A C 1
ATOM 2928 O O . LYS A 1 361 ? 0.910 2.767 12.537 1.00 97.12 361 LYS A O 1
ATOM 2933 N N . LEU A 1 362 ? 1.339 4.455 13.949 1.00 97.94 362 LEU A N 1
ATOM 2934 C CA . LEU A 1 362 ? 0.447 3.956 15.000 1.00 97.94 362 LEU A CA 1
ATOM 2935 C C . LEU A 1 362 ? -1.018 3.990 14.545 1.00 97.94 362 LEU A C 1
ATOM 2937 O O . LEU A 1 362 ? -1.746 3.024 14.736 1.00 97.94 362 LEU A O 1
ATOM 2941 N N . ARG A 1 363 ? -1.463 5.072 13.907 1.00 97.62 363 ARG A N 1
ATOM 2942 C CA . ARG A 1 363 ? -2.823 5.184 13.368 1.00 97.62 363 ARG A CA 1
ATOM 2943 C C . ARG A 1 363 ? -3.112 4.085 12.341 1.00 97.62 363 ARG A C 1
ATOM 2945 O O . ARG A 1 363 ? -4.143 3.429 12.449 1.00 97.62 363 ARG A O 1
ATOM 2952 N N . GLU A 1 364 ? -2.218 3.861 11.377 1.00 97.38 364 GLU A N 1
ATOM 2953 C CA . GLU A 1 364 ? -2.340 2.766 10.394 1.00 97.38 364 GLU A CA 1
ATOM 2954 C C . GLU A 1 364 ? -2.450 1.410 11.087 1.00 97.38 364 GLU A C 1
ATOM 2956 O O . GLU A 1 364 ? -3.356 0.627 10.798 1.00 97.38 364 GLU A O 1
ATOM 2961 N N . ARG A 1 365 ? -1.572 1.180 12.066 1.00 97.50 365 ARG A N 1
ATOM 2962 C CA . ARG A 1 365 ? -1.547 -0.030 12.877 1.00 97.50 365 ARG A CA 1
ATOM 2963 C C . ARG A 1 365 ? -2.883 -0.295 13.572 1.00 97.50 365 ARG A C 1
ATOM 2965 O O . ARG A 1 365 ? -3.390 -1.409 13.494 1.00 97.50 365 ARG A O 1
ATOM 2972 N N . LEU A 1 366 ? -3.462 0.719 14.220 1.00 98.44 366 LEU A N 1
ATOM 2973 C CA . LEU A 1 366 ? -4.736 0.593 14.934 1.00 98.44 366 LEU A CA 1
ATOM 2974 C C . LEU A 1 366 ? -5.931 0.430 13.986 1.00 98.44 366 LEU A C 1
ATOM 2976 O O . LEU A 1 366 ? -6.838 -0.336 14.294 1.00 98.44 366 LEU A O 1
ATOM 2980 N N . ILE A 1 367 ? -5.922 1.077 12.813 1.00 97.19 367 ILE A N 1
ATOM 2981 C CA . ILE A 1 367 ? -6.934 0.843 11.762 1.00 97.19 367 ILE A CA 1
ATOM 2982 C C . ILE A 1 367 ? -6.917 -0.620 11.301 1.00 97.19 367 ILE A C 1
ATOM 2984 O O . ILE A 1 367 ? -7.960 -1.165 10.944 1.00 97.19 367 ILE A O 1
ATOM 2988 N N . GLY A 1 368 ? -5.740 -1.250 11.307 1.00 97.38 368 GLY A N 1
ATOM 2989 C CA . GLY A 1 368 ? -5.550 -2.646 10.927 1.00 97.38 368 GLY A CA 1
ATOM 2990 C C . GLY A 1 368 ? -6.031 -3.673 11.946 1.00 97.38 368 GLY A C 1
ATOM 2991 O O . GLY A 1 368 ? -6.059 -4.857 11.613 1.00 97.38 368 GLY A O 1
ATOM 2992 N N . LEU A 1 369 ? -6.416 -3.257 13.154 1.00 98.44 369 LEU A N 1
ATOM 2993 C CA . LEU A 1 369 ? -7.009 -4.150 14.143 1.00 98.44 369 LEU A CA 1
ATOM 2994 C C . LEU A 1 369 ? -8.480 -4.370 13.794 1.00 98.44 369 LEU A C 1
ATOM 2996 O O . LEU A 1 369 ? -9.327 -3.535 14.104 1.00 98.44 369 LEU A O 1
ATOM 3000 N N . ILE A 1 370 ? -8.785 -5.497 13.151 1.00 98.00 370 ILE A N 1
ATOM 3001 C CA . ILE A 1 370 ? -10.155 -5.874 12.785 1.00 98.00 370 ILE A CA 1
ATOM 3002 C C . ILE A 1 370 ? -10.580 -7.051 13.652 1.00 98.00 370 ILE A C 1
ATOM 3004 O O . ILE A 1 370 ? -9.990 -8.127 13.574 1.00 98.00 370 ILE A O 1
ATOM 3008 N N . PHE A 1 371 ? -11.607 -6.865 14.475 1.00 97.88 371 PHE A N 1
ATOM 3009 C CA . PHE A 1 371 ? -12.185 -7.934 15.280 1.00 97.88 371 PHE A CA 1
ATOM 3010 C C . PHE A 1 371 ? -13.457 -8.451 14.611 1.00 97.88 371 PHE A C 1
ATOM 3012 O O . PHE A 1 371 ? -14.466 -7.748 14.555 1.00 97.88 371 PHE A O 1
ATOM 3019 N N . VAL A 1 372 ? -13.408 -9.679 14.098 1.00 96.50 372 VAL A N 1
ATOM 3020 C CA . VAL A 1 372 ? -14.575 -10.357 13.530 1.00 96.50 372 VAL A CA 1
ATOM 3021 C C . VAL A 1 372 ? -15.327 -11.042 14.663 1.00 96.50 372 VAL A C 1
ATOM 3023 O O . VAL A 1 372 ? -14.877 -12.070 15.168 1.00 96.50 372 VAL A O 1
ATOM 3026 N N . ALA A 1 373 ? -16.431 -10.438 15.094 1.00 95.19 373 ALA A N 1
ATOM 3027 C CA . ALA A 1 373 ? -17.194 -10.889 16.252 1.00 95.19 373 ALA A CA 1
ATOM 3028 C C . ALA A 1 373 ? -18.166 -12.023 15.888 1.00 95.19 373 ALA A C 1
ATOM 3030 O O . ALA A 1 373 ? -18.824 -11.974 14.848 1.00 95.19 373 ALA A O 1
ATOM 3031 N N . GLU A 1 374 ? -18.286 -13.017 16.770 1.00 91.56 374 GLU A N 1
ATOM 3032 C CA . GLU A 1 374 ? -19.274 -14.104 16.642 1.00 91.56 374 GLU A CA 1
ATOM 3033 C C . GLU A 1 374 ? -20.658 -13.701 17.168 1.00 91.56 374 GLU A C 1
ATOM 3035 O O . GLU A 1 374 ? -21.678 -14.217 16.717 1.00 91.56 374 GLU A O 1
ATOM 3040 N N . GLU A 1 375 ? -20.697 -12.754 18.104 1.00 85.25 375 GLU A N 1
ATOM 3041 C CA . GLU A 1 375 ? -21.909 -12.253 18.748 1.00 85.25 375 GLU A CA 1
ATOM 3042 C C . GLU A 1 375 ? -21.906 -10.709 18.721 1.00 85.25 375 GLU A C 1
ATOM 3044 O O . GLU A 1 375 ? -20.834 -10.093 18.689 1.00 85.25 375 GLU A O 1
ATOM 3049 N N . PRO A 1 376 ? -23.074 -10.036 18.728 1.00 82.44 376 PRO A N 1
ATOM 3050 C CA . PRO A 1 376 ? -23.126 -8.579 18.788 1.00 82.44 376 PRO A CA 1
ATOM 3051 C C . PRO A 1 376 ? -22.432 -8.033 20.043 1.00 82.44 376 PRO A C 1
ATOM 3053 O O . PRO A 1 376 ? -22.906 -8.217 21.161 1.00 82.44 376 PRO A O 1
ATOM 3056 N N . ALA A 1 377 ? -21.336 -7.303 19.848 1.00 81.25 377 ALA A N 1
ATOM 3057 C CA . ALA A 1 377 ? -20.594 -6.646 20.916 1.00 81.25 377 ALA A CA 1
ATOM 3058 C C . ALA A 1 377 ? -20.378 -5.165 20.573 1.00 81.25 377 ALA A C 1
ATOM 3060 O O . ALA A 1 377 ? -20.074 -4.811 19.432 1.00 81.25 377 ALA A O 1
ATOM 3061 N N . LYS A 1 378 ? -20.558 -4.286 21.563 1.00 81.94 378 LYS A N 1
ATOM 3062 C CA . LYS A 1 378 ? -20.322 -2.839 21.452 1.00 81.94 378 LYS A CA 1
ATOM 3063 C C . LYS A 1 378 ? -19.266 -2.426 22.465 1.00 81.94 378 LYS A C 1
ATOM 3065 O O . LYS A 1 378 ? -19.207 -3.002 23.544 1.00 81.94 378 LYS A O 1
ATOM 3070 N N . GLY A 1 379 ? -18.464 -1.421 22.116 1.00 87.50 379 GLY A N 1
ATOM 3071 C CA . GLY A 1 379 ? -17.411 -0.919 23.004 1.00 87.50 379 GLY A CA 1
ATOM 3072 C C . GLY A 1 379 ? -16.304 -1.940 23.275 1.00 87.50 379 GLY A C 1
ATOM 3073 O O . GLY A 1 379 ? -15.723 -1.928 24.349 1.00 87.50 379 GLY A O 1
ATOM 3074 N N . VAL A 1 380 ? -16.041 -2.843 22.325 1.00 95.69 380 VAL A N 1
ATOM 3075 C CA . VAL A 1 380 ? -14.992 -3.860 22.458 1.00 95.69 380 VAL A CA 1
ATOM 3076 C C . VAL A 1 380 ? -13.625 -3.186 22.490 1.00 95.69 380 VAL A C 1
ATOM 3078 O O . VAL A 1 380 ? -13.247 -2.508 21.531 1.00 95.69 380 VAL A O 1
ATOM 3081 N N . THR A 1 381 ? -12.866 -3.413 23.560 1.00 97.94 381 THR A N 1
ATOM 3082 C CA . THR A 1 381 ? -11.469 -2.978 23.639 1.00 97.94 381 THR A CA 1
ATOM 3083 C C . THR A 1 381 ? -10.520 -4.094 23.202 1.00 97.94 381 THR A C 1
ATOM 3085 O O . THR A 1 381 ? -10.840 -5.282 23.277 1.00 97.94 381 THR A O 1
ATOM 3088 N N . LEU A 1 382 ? -9.303 -3.736 22.781 1.00 98.19 382 LEU A N 1
ATOM 3089 C CA . LEU A 1 382 ? -8.243 -4.705 22.485 1.00 98.19 382 LEU A CA 1
ATOM 3090 C C . LEU A 1 382 ? -7.954 -5.587 23.706 1.00 98.19 382 LEU A C 1
ATOM 3092 O O . LEU A 1 382 ? -7.702 -6.780 23.565 1.00 98.19 382 LEU A O 1
ATOM 3096 N N . ARG A 1 383 ? -8.038 -5.013 24.909 1.00 97.31 383 ARG A N 1
ATOM 3097 C CA . ARG A 1 383 ? -7.874 -5.746 26.162 1.00 97.31 383 ARG A CA 1
ATOM 3098 C C . ARG A 1 383 ? -8.932 -6.837 26.320 1.00 97.31 383 ARG A C 1
ATOM 3100 O O . ARG A 1 383 ? -8.568 -7.966 26.629 1.00 97.31 383 ARG A O 1
ATOM 3107 N N . ASP A 1 384 ? -10.204 -6.531 26.069 1.00 97.00 384 ASP A N 1
ATOM 3108 C CA . ASP A 1 384 ? -11.286 -7.519 26.183 1.00 97.00 384 ASP A CA 1
ATOM 3109 C C . ASP A 1 384 ? -11.098 -8.692 25.221 1.00 97.00 384 ASP A C 1
ATOM 3111 O O . ASP A 1 384 ? -11.352 -9.842 25.581 1.00 97.00 384 ASP A O 1
ATOM 3115 N N . VAL A 1 385 ? -10.604 -8.406 24.014 1.00 97.38 385 VAL A N 1
ATOM 3116 C CA . VAL A 1 385 ? -10.281 -9.420 23.006 1.00 97.38 385 VAL A CA 1
ATO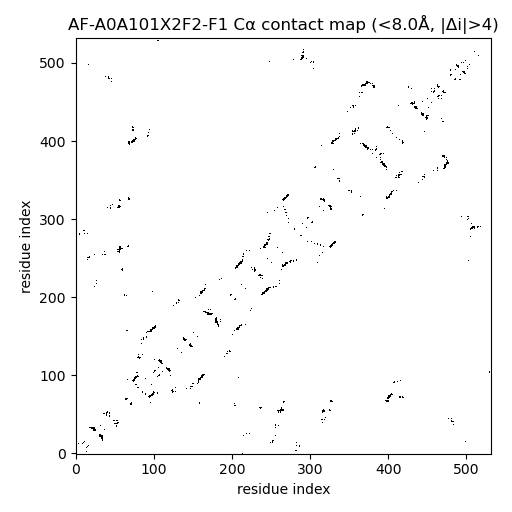M 3117 C C . VAL A 1 385 ? -9.118 -10.304 23.461 1.00 97.38 385 VAL A C 1
ATOM 3119 O O . VAL A 1 385 ? -9.217 -11.526 23.390 1.00 97.38 385 VAL A O 1
ATOM 3122 N N . LEU A 1 386 ? -8.028 -9.710 23.958 1.00 97.12 386 LEU A N 1
ATOM 3123 C CA . LEU A 1 386 ? -6.847 -10.454 24.417 1.00 97.12 386 LEU A CA 1
ATOM 3124 C C . LEU A 1 386 ? -7.112 -11.273 25.691 1.00 97.12 386 LEU A C 1
ATOM 3126 O O . LEU A 1 386 ? -6.509 -12.329 25.870 1.00 97.12 386 LEU A O 1
ATOM 3130 N N . GLU A 1 387 ? -8.008 -10.807 26.563 1.00 96.88 387 GLU A N 1
ATOM 3131 C CA . GLU A 1 387 ? -8.436 -11.513 27.779 1.00 96.88 387 GLU A CA 1
ATOM 3132 C C . GLU A 1 387 ? -9.547 -12.551 27.513 1.00 96.88 387 GLU A C 1
ATOM 3134 O O . GLU A 1 387 ? -9.951 -13.259 28.433 1.00 96.88 387 GLU A O 1
ATOM 3139 N N . GLY A 1 388 ? -10.053 -12.659 26.276 1.00 95.19 388 GLY A N 1
ATOM 3140 C CA . GLY A 1 388 ? -11.096 -13.624 25.905 1.00 95.19 388 GLY A CA 1
ATOM 3141 C C . GLY A 1 388 ? -12.487 -13.307 26.469 1.00 95.19 388 GLY A C 1
ATOM 3142 O O . GLY A 1 388 ? -13.325 -14.200 26.576 1.00 95.19 388 GLY A O 1
ATOM 3143 N N . LYS A 1 389 ? -12.752 -12.046 26.835 1.00 95.50 389 LYS A N 1
ATOM 3144 C CA . LYS A 1 389 ? -14.062 -11.594 27.345 1.00 95.50 389 LYS A CA 1
ATOM 3145 C C . LYS A 1 389 ? -15.130 -11.502 26.257 1.00 95.50 389 LYS A C 1
ATOM 3147 O O . LYS A 1 389 ? -16.319 -11.490 26.564 1.00 95.50 389 LYS A O 1
ATOM 3152 N N . VAL A 1 390 ? -14.709 -11.423 24.997 1.00 96.00 390 VAL A N 1
ATOM 3153 C CA . VAL A 1 390 ? -15.574 -11.394 23.813 1.00 96.00 390 VAL A CA 1
ATOM 3154 C C . VAL A 1 390 ? -15.203 -12.533 22.868 1.00 96.00 390 VAL A C 1
ATOM 3156 O O . VAL A 1 390 ? -14.028 -12.871 22.728 1.00 96.00 390 VAL A O 1
ATOM 3159 N N . LYS A 1 391 ? -16.202 -13.123 22.204 1.00 95.50 391 LYS A N 1
ATOM 3160 C CA . LYS A 1 391 ? -15.994 -14.212 21.241 1.00 95.50 391 LYS A CA 1
ATOM 3161 C C . LYS A 1 391 ? -15.829 -13.684 19.823 1.00 95.50 391 LYS A C 1
ATOM 3163 O O . LYS A 1 391 ? -16.619 -12.861 19.354 1.00 95.50 391 LYS A O 1
ATOM 3168 N N . GLY A 1 392 ? -14.811 -14.182 19.139 1.00 95.31 392 GLY A N 1
ATOM 3169 C CA . GLY A 1 392 ? -14.491 -13.801 17.775 1.00 95.31 392 GLY A CA 1
ATOM 3170 C C . GLY A 1 392 ? -13.005 -13.920 17.492 1.00 95.31 392 GLY A C 1
ATOM 3171 O O . GLY A 1 392 ? -12.234 -14.468 18.282 1.00 95.31 392 GLY A O 1
ATOM 3172 N N . ARG A 1 393 ? -12.593 -13.372 16.351 1.00 95.75 393 ARG A N 1
ATOM 3173 C CA . ARG A 1 393 ? -11.213 -13.442 15.879 1.00 95.75 393 ARG A CA 1
ATOM 3174 C C . ARG A 1 393 ? -10.655 -12.060 15.589 1.00 95.75 393 ARG A C 1
ATOM 3176 O O . ARG A 1 393 ? -11.203 -11.318 14.778 1.00 95.75 393 ARG A O 1
ATOM 3183 N N . LEU A 1 394 ? -9.527 -11.743 16.216 1.00 97.38 394 LEU A N 1
ATOM 3184 C CA . LEU A 1 394 ? -8.756 -10.543 15.912 1.00 97.38 394 LEU A CA 1
ATOM 3185 C C . LEU A 1 394 ? -7.820 -10.788 14.732 1.00 97.38 394 LEU A C 1
ATOM 3187 O O . LEU A 1 394 ? -7.079 -11.772 14.703 1.00 97.38 394 LEU A O 1
ATOM 3191 N N . PHE A 1 395 ? -7.822 -9.850 13.798 1.00 97.50 395 PHE A N 1
ATOM 3192 C CA . PHE A 1 395 ? -6.864 -9.750 12.715 1.00 97.50 395 PHE A CA 1
ATOM 3193 C C . PHE A 1 395 ? -6.000 -8.520 12.911 1.00 97.50 395 PHE A C 1
ATOM 3195 O O . PHE A 1 395 ? -6.484 -7.448 13.266 1.00 97.50 395 PHE A O 1
ATOM 3202 N N . ASP A 1 396 ? -4.711 -8.713 12.669 1.00 97.06 396 ASP A N 1
ATOM 3203 C CA . ASP A 1 396 ? -3.669 -7.764 13.006 1.00 97.06 396 ASP A CA 1
ATOM 3204 C C . ASP A 1 396 ? -2.971 -7.263 11.735 1.00 97.06 396 ASP A C 1
ATOM 3206 O O . ASP A 1 396 ? -1.911 -7.751 11.343 1.00 97.06 396 ASP A O 1
ATOM 3210 N N . LEU A 1 397 ? -3.631 -6.343 11.033 1.00 97.31 397 LEU A N 1
ATOM 3211 C CA . LEU A 1 397 ? -3.232 -5.857 9.710 1.00 97.31 397 LEU A CA 1
ATOM 3212 C C . LEU A 1 397 ? -2.318 -4.620 9.797 1.00 97.31 397 LEU A C 1
ATOM 3214 O O . LEU A 1 397 ? -1.928 -4.189 10.883 1.00 97.31 397 LEU A O 1
ATOM 3218 N N . PHE A 1 398 ? -1.950 -4.055 8.636 1.00 97.50 398 PHE A N 1
ATOM 3219 C CA . PHE A 1 398 ? -1.073 -2.877 8.522 1.00 97.50 398 PHE A CA 1
ATOM 3220 C C . PHE A 1 398 ? 0.227 -3.015 9.342 1.00 97.50 398 PHE A C 1
ATOM 3222 O O . PHE A 1 398 ? 0.680 -2.088 10.008 1.00 97.50 398 PHE A O 1
ATOM 3229 N N . ARG A 1 399 ? 0.845 -4.204 9.296 1.00 97.38 399 ARG A N 1
ATOM 3230 C CA . ARG A 1 399 ? 2.175 -4.477 9.879 1.00 97.38 399 ARG A CA 1
ATOM 3231 C C . ARG A 1 399 ? 3.313 -3.849 9.066 1.00 97.38 399 ARG A C 1
ATOM 3233 O O . ARG A 1 399 ? 4.444 -3.803 9.544 1.00 97.38 399 ARG A O 1
ATOM 3240 N N . GLN A 1 400 ? 3.027 -3.382 7.851 1.00 97.44 400 GLN A N 1
ATOM 3241 C CA . GLN A 1 400 ? 3.984 -2.729 6.963 1.00 97.44 400 GLN A CA 1
ATOM 3242 C C . GLN A 1 400 ? 3.483 -1.366 6.489 1.00 97.44 400 GLN A C 1
ATOM 3244 O O . GLN A 1 400 ? 2.277 -1.160 6.348 1.00 97.44 400 GLN A O 1
ATOM 3249 N N . SER A 1 401 ? 4.409 -0.443 6.229 1.00 96.81 401 SER A N 1
ATOM 3250 C CA . SER A 1 401 ? 4.103 0.905 5.734 1.00 96.81 401 SER A CA 1
ATOM 3251 C C . SER A 1 401 ? 5.306 1.546 5.041 1.00 96.81 401 SER A C 1
ATOM 3253 O O . SER A 1 401 ? 6.424 1.070 5.193 1.00 96.81 401 SER A O 1
ATOM 3255 N N . TRP A 1 402 ? 5.111 2.628 4.292 1.00 93.25 402 TRP A N 1
ATOM 3256 C CA . TRP A 1 402 ? 6.168 3.233 3.476 1.00 93.25 402 TRP A CA 1
ATOM 3257 C C . TRP A 1 402 ? 6.997 4.306 4.190 1.00 93.25 402 TRP A C 1
ATOM 3259 O O . TRP A 1 402 ? 6.491 5.064 5.031 1.00 93.25 402 TRP A O 1
ATOM 3269 N N . VAL A 1 403 ? 8.272 4.399 3.793 1.00 91.88 403 VAL A N 1
ATOM 3270 C CA . VAL A 1 403 ? 9.224 5.437 4.210 1.00 91.88 403 VAL A CA 1
ATOM 3271 C C . VAL A 1 403 ? 10.091 5.912 3.038 1.00 91.88 403 VAL A C 1
ATOM 3273 O O . VAL A 1 403 ? 10.519 5.121 2.203 1.00 91.88 403 VAL A O 1
ATOM 3276 N N . ALA A 1 404 ? 10.360 7.216 2.965 1.00 85.56 404 ALA A N 1
ATOM 3277 C CA . ALA A 1 404 ? 11.112 7.817 1.857 1.00 85.56 404 ALA A CA 1
ATOM 3278 C C . ALA A 1 404 ? 12.610 7.990 2.161 1.00 85.56 404 ALA A C 1
ATOM 3280 O O . ALA A 1 404 ? 13.381 8.380 1.290 1.00 85.56 404 ALA A O 1
ATOM 3281 N N . THR A 1 405 ? 13.032 7.747 3.404 1.00 87.50 405 THR A N 1
ATOM 3282 C CA . THR A 1 405 ? 14.386 8.051 3.872 1.00 87.50 405 THR A CA 1
ATOM 3283 C C . THR A 1 405 ? 14.997 6.894 4.665 1.00 87.50 405 THR A C 1
ATOM 3285 O O . THR A 1 405 ? 14.285 6.252 5.442 1.00 87.50 405 THR A O 1
ATOM 3288 N N . PRO A 1 406 ? 16.310 6.628 4.506 1.00 89.94 406 PRO A N 1
ATOM 3289 C CA . PRO A 1 406 ? 17.033 5.633 5.293 1.00 89.94 406 PRO A CA 1
ATOM 3290 C C . PRO A 1 406 ? 17.518 6.171 6.651 1.00 89.94 406 PRO A C 1
ATOM 3292 O O . PRO A 1 406 ? 18.211 5.445 7.362 1.00 89.94 406 PRO A O 1
ATOM 3295 N N . GLU A 1 407 ? 17.221 7.430 7.000 1.00 92.12 407 GLU A N 1
ATOM 3296 C CA . GLU A 1 407 ? 17.663 8.050 8.257 1.00 92.12 407 GLU A CA 1
ATOM 3297 C C . GLU A 1 407 ? 17.198 7.240 9.474 1.00 92.12 407 GLU A C 1
ATOM 3299 O O . GLU A 1 407 ? 16.002 7.024 9.681 1.00 92.12 407 GLU A O 1
ATOM 3304 N N . GLU A 1 408 ? 18.153 6.809 10.300 1.00 94.25 408 GLU A N 1
ATOM 3305 C CA . GLU A 1 408 ? 17.927 5.806 11.347 1.00 94.25 408 GLU A CA 1
ATOM 3306 C C . GLU A 1 408 ? 16.863 6.240 12.360 1.00 94.25 408 GLU A C 1
ATOM 3308 O O . GLU A 1 408 ? 15.995 5.451 12.727 1.00 94.25 408 GLU A O 1
ATOM 3313 N N . SER A 1 409 ? 16.875 7.509 12.777 1.00 94.62 409 SER A N 1
ATOM 3314 C CA . SER A 1 409 ? 15.883 8.049 13.714 1.00 94.62 409 SER A CA 1
ATOM 3315 C C . SER A 1 409 ? 14.465 8.034 13.135 1.00 94.62 409 SER A C 1
ATOM 3317 O O . SER A 1 409 ? 13.514 7.732 13.856 1.00 94.62 409 SER A O 1
ATOM 3319 N N . TYR A 1 410 ? 14.327 8.306 11.836 1.00 93.75 410 TYR A N 1
ATOM 3320 C CA . TYR A 1 410 ? 13.050 8.327 11.127 1.00 93.75 410 TYR A CA 1
ATOM 3321 C C . TYR A 1 410 ? 12.506 6.915 10.920 1.00 93.75 410 TYR A C 1
ATOM 3323 O O . TYR A 1 410 ? 11.351 6.632 11.246 1.00 93.75 410 TYR A O 1
ATOM 3331 N N . VAL A 1 411 ? 13.371 6.008 10.459 1.00 95.62 411 VAL A N 1
ATOM 3332 C CA . VAL A 1 411 ? 13.058 4.585 10.299 1.00 95.62 411 VAL A CA 1
ATOM 3333 C C . VAL A 1 411 ? 12.656 3.977 11.643 1.00 95.62 411 VAL A C 1
ATOM 3335 O O . VAL A 1 411 ? 11.617 3.327 11.735 1.00 95.62 411 VAL A O 1
ATOM 3338 N N . LYS A 1 412 ? 13.408 4.254 12.715 1.00 96.81 412 LYS A N 1
ATOM 3339 C CA . LYS A 1 412 ? 13.093 3.784 14.070 1.00 96.81 412 LYS A CA 1
ATOM 3340 C C . LYS A 1 412 ? 11.735 4.293 14.556 1.00 96.81 412 LYS A C 1
ATOM 3342 O O . LYS A 1 412 ? 10.948 3.500 15.069 1.00 96.81 412 LYS A O 1
ATOM 3347 N N . ALA A 1 413 ? 11.450 5.585 14.378 1.00 96.31 413 ALA A N 1
ATOM 3348 C CA . ALA A 1 413 ? 10.185 6.191 14.792 1.00 96.31 413 ALA A CA 1
ATOM 3349 C C . ALA A 1 413 ? 8.976 5.555 14.085 1.00 96.31 413 ALA A C 1
ATOM 3351 O O . ALA A 1 413 ? 7.974 5.261 14.730 1.00 96.31 413 ALA A O 1
ATOM 3352 N N . GLY A 1 414 ? 9.072 5.301 12.776 1.00 95.88 414 GLY A N 1
ATOM 3353 C CA . GLY A 1 414 ? 7.989 4.663 12.025 1.00 95.88 414 GLY A CA 1
ATOM 3354 C C . GLY A 1 414 ? 7.882 3.150 12.230 1.00 95.88 414 GLY A C 1
ATOM 3355 O O . GLY A 1 414 ? 6.781 2.607 12.189 1.00 95.88 414 GLY A O 1
ATOM 3356 N N . ALA A 1 415 ? 8.995 2.450 12.460 1.00 97.06 415 ALA A N 1
ATOM 3357 C CA . ALA A 1 415 ? 8.996 0.997 12.611 1.00 97.06 415 ALA A CA 1
ATOM 3358 C C . ALA A 1 415 ? 8.491 0.529 13.985 1.00 97.06 415 ALA A C 1
ATOM 3360 O O . ALA A 1 415 ? 7.967 -0.581 14.078 1.00 97.06 415 ALA A O 1
ATOM 3361 N N . GLU A 1 416 ? 8.631 1.342 15.041 1.00 97.31 416 GLU A N 1
ATOM 3362 C CA . GLU A 1 416 ? 8.261 0.949 16.408 1.00 97.31 416 GLU A CA 1
ATOM 3363 C C . GLU A 1 416 ? 6.784 0.502 16.522 1.00 97.31 416 GLU A C 1
ATOM 3365 O O . GLU A 1 416 ? 6.565 -0.646 16.922 1.00 97.31 416 GLU A O 1
ATOM 3370 N N . PRO A 1 417 ? 5.766 1.291 16.107 1.00 97.25 417 PRO A N 1
ATOM 3371 C CA . PRO A 1 417 ? 4.368 0.852 16.205 1.00 97.25 417 PRO A CA 1
ATOM 3372 C C . PRO A 1 417 ? 4.053 -0.366 15.328 1.00 97.25 417 PRO A C 1
ATOM 3374 O O . PRO A 1 417 ? 3.224 -1.205 15.680 1.00 97.25 417 PRO A O 1
ATOM 3377 N N . LEU A 1 418 ? 4.722 -0.469 14.176 1.00 97.75 418 LEU A N 1
ATOM 3378 C CA . LEU A 1 418 ? 4.498 -1.533 13.198 1.00 97.75 418 LEU A CA 1
ATOM 3379 C C . LEU A 1 418 ? 5.041 -2.880 13.668 1.00 97.75 418 LEU A C 1
ATOM 3381 O O . LEU A 1 418 ? 4.487 -3.909 13.293 1.00 97.75 418 LEU A O 1
ATOM 3385 N N . ARG A 1 419 ? 6.112 -2.877 14.472 1.00 97.56 419 ARG A N 1
ATOM 3386 C CA . ARG A 1 419 ? 6.777 -4.080 14.995 1.00 97.56 419 ARG A CA 1
ATOM 3387 C C . ARG A 1 419 ? 6.247 -4.516 16.358 1.00 97.56 419 ARG A C 1
ATOM 3389 O O . ARG A 1 419 ? 6.269 -5.719 16.620 1.00 97.56 419 ARG A O 1
ATOM 3396 N N . ALA A 1 420 ? 5.717 -3.590 17.160 1.00 97.25 420 ALA A N 1
ATOM 3397 C CA . ALA A 1 420 ? 5.160 -3.863 18.485 1.00 97.25 420 ALA A CA 1
ATOM 3398 C C . ALA A 1 420 ? 4.155 -5.029 18.484 1.00 97.25 420 ALA A C 1
ATOM 3400 O O . ALA A 1 420 ? 3.334 -5.170 17.567 1.00 97.25 420 ALA A O 1
ATOM 3401 N N . SER A 1 421 ? 4.227 -5.871 19.513 1.00 97.06 421 SER A N 1
ATOM 3402 C CA . SER A 1 421 ? 3.226 -6.906 19.780 1.00 97.06 421 SER A CA 1
ATOM 3403 C C . SER A 1 421 ? 1.892 -6.280 20.193 1.00 97.06 421 SER A C 1
ATOM 3405 O O . SER A 1 421 ? 1.833 -5.130 20.633 1.00 97.06 421 SER A O 1
ATOM 3407 N N . LEU A 1 422 ? 0.801 -7.044 20.093 1.00 96.81 422 LEU A N 1
ATOM 3408 C CA . LEU A 1 422 ? -0.526 -6.580 20.514 1.00 96.81 422 LEU A CA 1
ATOM 3409 C C . LEU A 1 422 ? -0.557 -6.168 21.997 1.00 96.81 422 LEU A C 1
ATOM 3411 O O . LEU A 1 422 ? -1.237 -5.209 22.351 1.00 96.81 422 LEU A O 1
ATOM 3415 N N . GLN A 1 423 ? 0.214 -6.853 22.847 1.00 95.06 423 GLN A N 1
ATOM 3416 C CA . GLN A 1 423 ? 0.320 -6.574 24.281 1.00 95.06 423 GLN A CA 1
ATOM 3417 C C . GLN A 1 423 ? 1.017 -5.234 24.567 1.00 95.06 423 GLN A C 1
ATOM 3419 O O . GLN A 1 423 ? 0.720 -4.580 25.566 1.00 95.06 423 GLN A O 1
ATOM 3424 N N . GLU A 1 424 ? 1.924 -4.802 23.690 1.00 96.75 424 GLU A N 1
ATOM 3425 C CA . GLU A 1 424 ? 2.696 -3.569 23.865 1.00 96.75 424 GLU A CA 1
ATOM 3426 C C . GLU A 1 424 ? 1.953 -2.324 23.367 1.00 96.75 424 GLU A C 1
ATOM 3428 O O . GLU A 1 424 ? 2.176 -1.235 23.898 1.00 96.75 424 GLU A O 1
ATOM 3433 N N . LEU A 1 425 ? 1.045 -2.457 22.390 1.00 97.25 425 LEU A N 1
ATOM 3434 C CA . LEU A 1 425 ? 0.363 -1.313 21.763 1.00 97.25 425 LEU A CA 1
ATOM 3435 C C . LEU A 1 425 ? -0.352 -0.415 22.782 1.00 97.25 425 LEU A C 1
ATOM 3437 O O . LEU A 1 425 ? -0.205 0.809 22.743 1.00 97.25 425 LEU A O 1
ATOM 3441 N N . GLN A 1 426 ? -1.088 -1.006 23.727 1.00 97.62 426 GLN A N 1
ATOM 3442 C CA . GLN A 1 426 ? -1.799 -0.229 24.745 1.00 97.62 426 GLN A CA 1
ATOM 3443 C C . GLN A 1 426 ? -0.826 0.515 25.668 1.00 97.62 426 GLN A C 1
ATOM 3445 O O . GLN A 1 426 ? -1.056 1.675 26.019 1.00 97.62 426 GLN A O 1
ATOM 3450 N N . ALA A 1 427 ? 0.287 -0.128 26.033 1.00 96.75 427 ALA A N 1
ATOM 3451 C CA . ALA A 1 427 ? 1.324 0.496 26.841 1.00 96.75 427 ALA A CA 1
ATOM 3452 C C . ALA A 1 427 ? 1.974 1.673 26.101 1.00 96.75 427 ALA A C 1
ATOM 3454 O O . ALA A 1 427 ? 2.229 2.698 26.725 1.00 96.75 427 ALA A O 1
ATOM 3455 N N . MET A 1 428 ? 2.176 1.574 24.779 1.00 96.06 428 MET A N 1
ATOM 3456 C CA . MET A 1 428 ? 2.687 2.675 23.951 1.00 96.06 428 MET A CA 1
ATOM 3457 C C . MET A 1 428 ? 1.768 3.900 23.983 1.00 96.06 428 MET A C 1
ATOM 3459 O O . MET A 1 428 ? 2.241 5.013 24.217 1.00 96.06 428 MET A O 1
ATOM 3463 N N . VAL A 1 429 ? 0.458 3.697 23.803 1.00 96.56 429 VAL A N 1
ATOM 3464 C CA . VAL A 1 429 ? -0.555 4.765 23.889 1.00 96.56 429 VAL A CA 1
ATOM 3465 C C . VAL A 1 429 ? -0.543 5.433 25.270 1.00 96.56 429 VAL A C 1
ATOM 3467 O O . VAL A 1 429 ? -0.679 6.655 25.376 1.00 96.56 429 VAL A O 1
ATOM 3470 N N . ASN A 1 430 ? -0.325 4.649 26.327 1.00 96.19 430 ASN A N 1
ATOM 3471 C CA . ASN A 1 430 ? -0.392 5.083 27.726 1.00 96.19 430 ASN A CA 1
ATOM 3472 C C . ASN A 1 430 ? 0.945 5.533 28.330 1.00 96.19 430 ASN A C 1
ATOM 3474 O O . ASN A 1 430 ? 0.991 5.848 29.520 1.00 96.19 430 ASN A O 1
ATOM 3478 N N . ARG A 1 431 ? 2.029 5.598 27.545 1.00 96.94 431 ARG A N 1
ATOM 3479 C CA . ARG A 1 431 ? 3.311 6.144 28.018 1.00 96.94 431 ARG A CA 1
ATOM 3480 C C . ARG A 1 431 ? 3.106 7.547 28.622 1.00 96.94 431 ARG A C 1
ATOM 3482 O O . ARG A 1 431 ? 2.274 8.311 28.124 1.00 96.94 431 ARG A O 1
ATOM 3489 N N . PRO A 1 432 ? 3.883 7.932 29.651 1.00 97.06 432 PRO A N 1
ATOM 3490 C CA . PRO A 1 432 ? 3.881 9.306 30.136 1.00 97.06 432 PRO A CA 1
ATOM 3491 C C . PRO A 1 432 ? 4.167 10.285 28.997 1.00 97.06 432 PRO A C 1
ATOM 3493 O O . PRO A 1 432 ? 4.986 10.005 28.114 1.00 97.06 432 PRO A O 1
ATOM 3496 N N . VAL A 1 433 ? 3.495 11.435 29.017 1.00 97.19 433 VAL A N 1
ATOM 3497 C CA . VAL A 1 433 ? 3.720 12.467 28.007 1.00 97.19 433 VAL A CA 1
ATOM 3498 C C . VAL A 1 433 ? 5.072 13.129 28.264 1.00 97.19 433 VAL A C 1
ATOM 3500 O O . VAL A 1 433 ? 5.324 13.644 29.353 1.00 97.19 433 VAL A O 1
ATOM 3503 N N . LYS A 1 434 ? 5.941 13.115 27.253 1.00 96.81 434 LYS A N 1
ATOM 3504 C CA . LYS A 1 434 ? 7.274 13.724 27.283 1.00 96.81 434 LYS A CA 1
ATOM 3505 C C . LYS A 1 434 ? 7.393 14.767 26.185 1.00 96.81 434 LYS A C 1
ATOM 3507 O O . LYS A 1 434 ? 6.823 14.618 25.106 1.00 96.81 434 LYS A O 1
ATOM 3512 N N . TYR A 1 435 ? 8.196 15.790 26.444 1.00 96.12 435 TYR A N 1
ATOM 3513 C CA . TYR A 1 435 ? 8.466 16.857 25.490 1.00 96.12 435 TYR A CA 1
ATOM 3514 C C . TYR A 1 435 ? 9.965 17.004 25.268 1.00 96.12 435 TYR A C 1
ATOM 3516 O O . TYR A 1 435 ? 10.755 16.849 26.198 1.00 96.12 435 TYR A O 1
ATOM 3524 N N . VAL A 1 436 ? 10.328 17.349 24.040 1.00 94.44 436 VAL A N 1
ATOM 3525 C CA . VAL A 1 436 ? 11.621 17.934 23.695 1.00 94.44 436 VAL A CA 1
ATOM 3526 C C . VAL A 1 436 ? 11.419 19.425 23.453 1.00 94.44 436 VAL A C 1
ATOM 3528 O O . VAL A 1 436 ? 10.383 19.838 22.928 1.00 94.44 436 VAL A O 1
ATOM 3531 N N . GLU A 1 437 ? 12.381 20.241 23.861 1.00 93.06 437 GLU A N 1
ATOM 3532 C CA . GLU A 1 437 ? 12.338 21.684 23.641 1.00 93.06 437 GLU A CA 1
ATOM 3533 C C . GLU A 1 437 ? 13.214 22.046 22.445 1.00 93.06 437 GLU A C 1
ATOM 3535 O O . GLU A 1 437 ? 14.377 21.649 22.376 1.00 93.06 437 GLU A O 1
ATOM 3540 N N . VAL A 1 438 ? 12.638 22.770 21.487 1.00 90.50 438 VAL A N 1
ATOM 3541 C CA . VAL A 1 438 ? 13.335 23.258 20.294 1.00 90.50 438 VAL A CA 1
ATOM 3542 C C . VAL A 1 438 ? 12.934 24.711 20.087 1.00 90.50 438 VAL A C 1
ATOM 3544 O O . VAL A 1 438 ? 11.747 24.998 19.944 1.00 90.50 438 VAL A O 1
ATOM 3547 N N . ASP A 1 439 ? 13.904 25.626 20.102 1.00 88.62 439 ASP A N 1
ATOM 3548 C CA . ASP A 1 439 ? 13.682 27.078 20.010 1.00 88.62 439 ASP A CA 1
ATOM 3549 C C . ASP A 1 439 ? 12.628 27.596 21.016 1.00 88.62 439 ASP A C 1
ATOM 3551 O O . ASP A 1 439 ? 11.765 28.407 20.681 1.00 88.62 439 ASP A O 1
ATOM 3555 N N . GLY A 1 440 ? 12.640 27.075 22.251 1.00 87.81 440 GLY A N 1
ATOM 3556 C CA . GLY A 1 440 ? 11.664 27.421 23.296 1.00 87.81 440 GLY A CA 1
ATOM 3557 C C . GLY A 1 440 ? 10.256 26.844 23.082 1.00 87.81 440 GLY A C 1
ATOM 3558 O O . GLY A 1 440 ? 9.354 27.095 23.880 1.00 87.81 44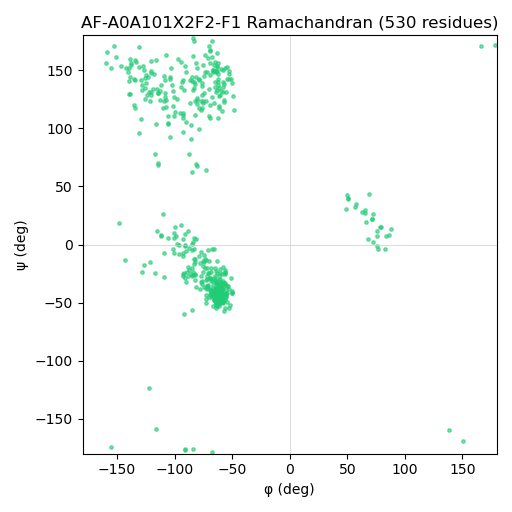0 GLY A O 1
ATOM 3559 N N . VAL A 1 441 ? 10.040 26.052 22.025 1.00 90.88 441 VAL A N 1
ATOM 3560 C CA . VAL A 1 441 ? 8.769 25.375 21.744 1.00 90.88 441 VAL A CA 1
ATOM 3561 C C . VAL A 1 441 ? 8.828 23.933 22.234 1.00 90.88 441 VAL A C 1
ATOM 3563 O O . VAL A 1 441 ? 9.681 23.148 21.817 1.00 90.88 441 VAL A O 1
ATOM 3566 N N . LYS A 1 442 ? 7.868 23.552 23.082 1.00 93.12 442 LYS A N 1
ATOM 3567 C CA . LYS A 1 442 ? 7.693 22.165 23.528 1.00 93.12 442 LYS A CA 1
ATOM 3568 C C . LYS A 1 442 ? 7.047 21.332 22.426 1.00 93.12 442 LYS A C 1
ATOM 3570 O O . LYS A 1 442 ? 5.906 21.575 22.040 1.00 93.12 442 LYS A O 1
ATOM 3575 N N . ILE A 1 443 ? 7.768 20.329 21.944 1.00 93.62 443 ILE A N 1
ATOM 3576 C CA . ILE A 1 443 ? 7.312 19.376 20.930 1.00 93.62 443 ILE A CA 1
ATOM 3577 C C . ILE A 1 443 ? 7.197 18.001 21.597 1.00 93.62 443 ILE A C 1
ATOM 3579 O O . ILE A 1 443 ? 8.131 17.606 22.296 1.00 93.62 443 ILE A O 1
ATOM 3583 N N . PRO A 1 444 ? 6.090 17.257 21.430 1.00 95.25 444 PRO A N 1
ATOM 3584 C CA . PRO A 1 444 ? 5.984 15.910 21.982 1.00 95.25 444 PRO A CA 1
ATOM 3585 C C . PRO A 1 444 ? 7.107 15.014 21.455 1.00 95.25 444 PRO A C 1
ATOM 3587 O O . PRO A 1 444 ? 7.371 14.976 20.251 1.00 95.25 444 PRO A O 1
ATOM 3590 N N . ALA A 1 445 ? 7.779 14.304 22.357 1.00 94.62 445 ALA A N 1
ATOM 3591 C CA . ALA A 1 445 ? 8.858 13.397 21.989 1.00 94.62 445 ALA A CA 1
ATOM 3592 C C . ALA A 1 445 ? 8.316 12.171 21.231 1.00 94.62 445 ALA A C 1
ATOM 3594 O O . ALA A 1 445 ? 7.159 11.784 21.389 1.00 94.62 445 ALA A O 1
ATOM 3595 N N . VAL A 1 446 ? 9.156 11.515 20.428 1.00 93.81 446 VAL A N 1
ATOM 3596 C CA . VAL A 1 446 ? 8.768 10.290 19.699 1.00 93.81 446 VAL A CA 1
ATOM 3597 C C . VAL A 1 446 ? 8.380 9.170 20.664 1.00 93.81 446 VAL A C 1
ATOM 3599 O O . VAL A 1 446 ? 7.372 8.506 20.457 1.00 93.81 446 VAL A O 1
ATOM 3602 N N . ASP A 1 447 ? 9.134 9.009 21.754 1.00 93.06 447 ASP A N 1
ATOM 3603 C CA . ASP A 1 447 ? 8.900 8.005 22.796 1.00 93.06 447 ASP A CA 1
ATOM 3604 C C . ASP A 1 447 ? 7.820 8.422 23.817 1.00 93.06 447 ASP A C 1
ATOM 3606 O O . ASP A 1 447 ? 7.589 7.715 24.800 1.00 93.06 447 ASP A O 1
ATOM 3610 N N . SER A 1 448 ? 7.155 9.562 23.603 1.00 95.50 448 SER A N 1
ATOM 3611 C CA . SER A 1 448 ? 6.020 10.021 24.406 1.00 95.50 448 SER A CA 1
ATOM 3612 C C . SER A 1 448 ? 4.770 9.187 24.127 1.00 95.50 448 SER A C 1
ATOM 3614 O O . SER A 1 448 ? 4.513 8.802 22.984 1.00 95.50 448 SER A O 1
ATOM 3616 N N . GLY A 1 449 ? 3.911 9.020 25.137 1.00 96.12 449 GLY A N 1
ATOM 3617 C CA . GLY A 1 449 ? 2.525 8.607 24.888 1.00 96.12 449 GLY A CA 1
ATOM 3618 C C . GLY A 1 449 ? 1.730 9.694 24.171 1.00 96.12 449 GLY A C 1
ATOM 3619 O O . GLY A 1 449 ? 2.270 10.754 23.829 1.00 96.12 449 GLY A O 1
ATOM 3620 N N . LEU A 1 450 ? 0.446 9.439 23.925 1.00 97.75 450 LEU A N 1
ATOM 3621 C CA . LEU A 1 450 ? -0.427 10.429 23.292 1.00 97.75 450 LEU A CA 1
ATOM 3622 C C . LEU A 1 450 ? -0.656 11.622 24.233 1.00 97.75 450 LEU A C 1
ATOM 3624 O O . LEU A 1 450 ? -1.077 11.446 25.381 1.00 97.75 450 LEU A O 1
ATOM 3628 N N . THR A 1 451 ? -0.400 12.826 23.725 1.00 97.50 451 THR A N 1
ATOM 3629 C CA . THR A 1 451 ? -0.856 14.087 24.324 1.00 97.50 451 THR A CA 1
ATOM 3630 C C . THR A 1 451 ? -2.380 14.154 24.322 1.00 97.50 451 THR A C 1
ATOM 3632 O O . THR A 1 451 ? -3.040 13.427 23.583 1.00 97.50 451 THR A O 1
ATOM 3635 N N . GLU A 1 452 ? -2.953 15.074 25.093 1.00 96.50 452 GLU A N 1
ATOM 3636 C CA . GLU A 1 452 ? -4.406 15.264 25.144 1.00 96.50 452 GLU A CA 1
ATOM 3637 C C . GLU A 1 452 ? -5.024 15.528 23.757 1.00 96.50 452 GLU A C 1
ATOM 3639 O O . GLU A 1 452 ? -6.008 14.901 23.373 1.00 96.50 452 GLU A O 1
ATOM 3644 N N . GLN A 1 453 ? -4.399 16.384 22.943 1.00 96.38 453 GLN A N 1
ATOM 3645 C CA . GLN A 1 453 ? -4.886 16.689 21.590 1.00 96.38 453 GLN A CA 1
ATOM 3646 C C . GLN A 1 453 ? -4.821 15.470 20.657 1.00 96.38 453 GLN A C 1
ATOM 3648 O O . GLN A 1 453 ? -5.743 15.230 19.873 1.00 96.38 453 GLN A O 1
ATOM 3653 N N . GLU A 1 454 ? -3.747 14.681 20.746 1.00 97.62 454 GLU A N 1
ATOM 3654 C CA . GLU A 1 454 ? -3.596 13.448 19.968 1.00 97.62 454 GLU A CA 1
ATOM 3655 C C . GLU A 1 454 ? -4.585 12.368 20.438 1.00 97.62 454 GLU A C 1
ATOM 3657 O O . GLU A 1 454 ? -5.152 11.671 19.598 1.00 97.62 454 GLU A O 1
ATOM 3662 N N . ARG A 1 455 ? -4.866 12.261 21.748 1.00 97.88 455 ARG A N 1
ATOM 3663 C CA . ARG A 1 455 ? -5.908 11.365 22.284 1.00 97.88 455 ARG A CA 1
ATOM 3664 C C . ARG A 1 455 ? -7.275 11.726 21.732 1.00 97.88 455 ARG A C 1
ATOM 3666 O O . ARG A 1 455 ? -7.940 10.862 21.171 1.00 97.88 455 ARG A O 1
ATOM 3673 N N . GLN A 1 456 ? -7.655 12.999 21.794 1.00 98.19 456 GLN A N 1
ATOM 3674 C CA . GLN A 1 456 ? -8.927 13.466 21.243 1.00 98.19 456 GLN A CA 1
ATOM 3675 C C . GLN A 1 456 ? -9.040 13.187 19.740 1.00 98.19 456 GLN A C 1
ATOM 3677 O O . GLN A 1 456 ? -10.113 12.837 19.250 1.00 98.19 456 GLN A O 1
ATOM 3682 N N . LEU A 1 457 ? -7.942 13.316 18.987 1.00 97.62 457 LEU A N 1
ATOM 3683 C CA . LEU A 1 457 ? -7.915 12.920 17.581 1.00 97.62 457 LEU A CA 1
ATOM 3684 C C . LEU A 1 457 ? -8.175 11.416 17.419 1.00 97.62 457 LEU A C 1
ATOM 3686 O O . LEU A 1 457 ? -9.057 11.042 16.653 1.00 97.62 457 LEU A O 1
ATOM 3690 N N . PHE A 1 458 ? -7.453 10.561 18.142 1.00 98.31 458 PHE A N 1
ATOM 3691 C CA . PHE A 1 458 ? -7.608 9.105 18.048 1.00 98.31 458 PHE A CA 1
ATOM 3692 C C . PHE A 1 458 ? -9.003 8.637 18.495 1.00 98.31 458 PHE A C 1
ATOM 3694 O O . PHE A 1 458 ? -9.562 7.731 17.876 1.00 98.31 458 PHE A O 1
ATOM 3701 N N . GLN A 1 459 ? -9.603 9.304 19.485 1.00 97.88 459 GLN A N 1
ATOM 3702 C CA . GLN A 1 459 ? -10.990 9.095 19.910 1.00 97.88 459 GLN A CA 1
ATOM 3703 C C . GLN A 1 459 ? -11.984 9.439 18.802 1.00 97.88 459 GLN A C 1
ATOM 3705 O O . GLN A 1 459 ? -12.840 8.625 18.465 1.00 97.88 459 GLN A O 1
ATOM 3710 N N . ARG A 1 460 ? -11.842 10.610 18.160 1.00 97.00 460 ARG A N 1
ATOM 3711 C CA . ARG A 1 460 ? -12.700 10.998 17.022 1.00 97.00 460 ARG A CA 1
ATOM 3712 C C . ARG A 1 460 ? -12.588 10.035 15.841 1.00 97.00 460 ARG A C 1
ATOM 3714 O O . ARG A 1 460 ? -13.555 9.854 15.109 1.00 97.00 460 ARG A O 1
ATOM 3721 N N . LEU A 1 461 ? -11.419 9.425 15.649 1.00 96.62 461 LEU A N 1
ATOM 3722 C CA . LEU A 1 461 ? -11.193 8.409 14.618 1.00 96.62 461 LEU A CA 1
ATOM 3723 C C . LEU A 1 461 ? -11.741 7.021 15.004 1.00 96.62 461 LEU A C 1
ATOM 3725 O O . LEU A 1 461 ? -11.797 6.133 14.146 1.00 96.62 461 LEU A O 1
ATOM 3729 N N . GLY A 1 462 ? -12.158 6.835 16.262 1.00 96.00 462 GLY A N 1
ATOM 3730 C CA . GLY A 1 462 ? -12.648 5.568 16.806 1.00 96.00 462 GLY A CA 1
ATOM 3731 C C . GLY A 1 462 ? -11.546 4.527 17.012 1.00 96.00 462 GLY A C 1
ATOM 3732 O O . GLY A 1 462 ? -11.814 3.336 16.898 1.00 96.00 462 GLY A O 1
ATOM 3733 N N . LEU A 1 463 ? -10.300 4.964 17.217 1.00 98.00 463 LEU A N 1
ATOM 3734 C CA . LEU A 1 463 ? -9.143 4.081 17.427 1.00 98.00 463 LEU A CA 1
ATOM 3735 C C . LEU A 1 463 ? -8.889 3.786 18.908 1.00 98.00 463 LEU A C 1
ATOM 3737 O O . LEU A 1 463 ? -8.264 2.777 19.235 1.00 98.00 463 LEU A O 1
ATOM 3741 N N . ILE A 1 464 ? -9.350 4.682 19.781 1.00 98.19 464 ILE A N 1
ATOM 3742 C CA . ILE A 1 464 ? -9.364 4.512 21.232 1.00 98.19 464 ILE A CA 1
ATOM 3743 C C . ILE A 1 464 ? -10.699 5.023 21.794 1.00 98.19 464 ILE A C 1
ATOM 3745 O O . ILE A 1 464 ? -11.339 5.881 21.181 1.00 98.19 464 ILE A O 1
ATOM 3749 N N . ASP A 1 465 ? -11.101 4.536 22.963 1.00 97.50 465 ASP A N 1
ATOM 3750 C CA . ASP A 1 465 ? -12.287 5.003 23.685 1.00 97.50 465 ASP A CA 1
ATOM 3751 C C . ASP A 1 465 ? -12.019 6.259 24.548 1.00 97.50 465 ASP A C 1
ATOM 3753 O O . ASP A 1 465 ? -10.929 6.844 24.545 1.00 97.50 465 ASP A O 1
ATOM 3757 N N . GLY A 1 466 ? -13.038 6.690 25.301 1.00 95.94 466 GLY A N 1
ATOM 3758 C CA . GLY A 1 466 ? -12.965 7.839 26.212 1.00 95.94 466 GLY A CA 1
ATOM 3759 C C . GLY A 1 466 ? -11.923 7.701 27.330 1.00 95.94 466 GLY A C 1
ATOM 3760 O O . GLY A 1 466 ? -11.419 8.711 27.813 1.00 95.94 466 GLY A O 1
ATOM 3761 N N . GLU A 1 467 ? -11.562 6.473 27.700 1.00 95.50 467 GLU A N 1
ATOM 3762 C CA . GLU A 1 467 ? -10.559 6.156 28.724 1.00 95.50 467 GLU A CA 1
ATOM 3763 C C . GLU A 1 467 ? -9.155 5.955 28.122 1.00 95.50 467 GLU A C 1
ATOM 3765 O O . GLU A 1 467 ? -8.161 5.853 28.842 1.00 95.50 467 GLU A O 1
ATOM 3770 N N . GLY A 1 468 ? -9.048 5.943 26.790 1.00 96.12 468 GLY A N 1
ATOM 3771 C CA . GLY A 1 468 ? -7.805 5.739 26.055 1.00 96.12 468 GLY A CA 1
ATOM 3772 C C . GLY A 1 468 ? -7.471 4.271 25.781 1.00 96.12 468 GLY A C 1
ATOM 3773 O O . GLY A 1 468 ? -6.339 3.975 25.384 1.00 96.12 468 GLY A O 1
ATOM 3774 N N . ASN A 1 469 ? -8.420 3.351 25.963 1.00 98.06 469 ASN A N 1
ATOM 3775 C CA . ASN A 1 469 ? -8.253 1.952 25.578 1.00 98.06 469 ASN A CA 1
ATOM 3776 C C . ASN A 1 469 ? -8.406 1.809 24.062 1.00 98.06 469 ASN A C 1
ATOM 3778 O O . ASN A 1 469 ? -9.321 2.374 23.472 1.00 98.06 469 ASN A O 1
ATOM 3782 N N . ILE A 1 470 ? -7.528 1.037 23.422 1.00 98.62 470 ILE A N 1
ATOM 3783 C CA . ILE A 1 470 ? -7.579 0.758 21.983 1.00 98.62 470 ILE A CA 1
ATOM 3784 C C . ILE A 1 470 ? -8.867 0.013 21.641 1.00 98.62 470 ILE A C 1
ATOM 3786 O O . ILE A 1 470 ? -9.188 -0.991 22.277 1.00 98.62 470 ILE A O 1
ATOM 3790 N N . THR A 1 471 ? -9.555 0.454 20.590 1.00 97.88 471 THR A N 1
ATOM 3791 C CA . THR A 1 471 ? -10.804 -0.143 20.101 1.00 97.88 471 THR A CA 1
ATOM 3792 C C . THR A 1 471 ? -10.615 -0.703 18.690 1.00 97.88 471 THR A C 1
ATOM 3794 O O . THR A 1 471 ? -10.578 0.071 17.729 1.00 97.88 471 THR A O 1
ATOM 3797 N N . PRO A 1 472 ? -10.486 -2.035 18.530 1.00 98.06 472 PRO A N 1
ATOM 3798 C CA . PRO A 1 472 ? -10.474 -2.671 17.217 1.00 98.06 472 PRO A CA 1
ATOM 3799 C C . PRO A 1 472 ? -11.748 -2.359 16.423 1.00 98.06 472 PRO A C 1
ATOM 3801 O O . PRO A 1 472 ? -12.832 -2.206 16.990 1.00 98.06 472 PRO A O 1
ATOM 3804 N N . TRP A 1 473 ? -11.645 -2.330 15.095 1.00 97.00 473 TRP A N 1
ATOM 3805 C CA . TRP A 1 473 ? -12.814 -2.230 14.230 1.00 97.00 473 TRP A CA 1
ATOM 3806 C C . TRP A 1 473 ? -13.617 -3.532 14.295 1.00 97.00 473 TRP A C 1
ATOM 3808 O O . TRP A 1 473 ? -13.186 -4.571 13.794 1.00 97.00 473 TRP A O 1
ATOM 3818 N N . VAL A 1 474 ? -14.782 -3.477 14.939 1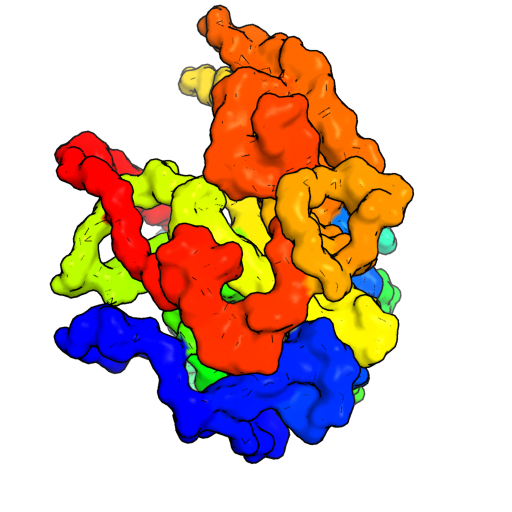.00 96.25 474 VAL A N 1
ATOM 3819 C CA . VAL A 1 474 ? -15.676 -4.630 15.082 1.00 96.25 474 VAL A CA 1
ATOM 3820 C C . VAL A 1 474 ? -16.463 -4.840 13.791 1.00 96.25 474 VAL A C 1
ATOM 3822 O O . VAL A 1 474 ? -17.267 -3.994 13.402 1.00 96.25 474 VAL A O 1
ATOM 3825 N N . VAL A 1 475 ? -16.258 -5.992 13.156 1.00 95.94 475 VAL A N 1
ATOM 3826 C CA . VAL A 1 475 ? -16.981 -6.438 11.961 1.00 95.94 475 VAL A CA 1
ATOM 3827 C C . VAL A 1 475 ? -17.794 -7.673 1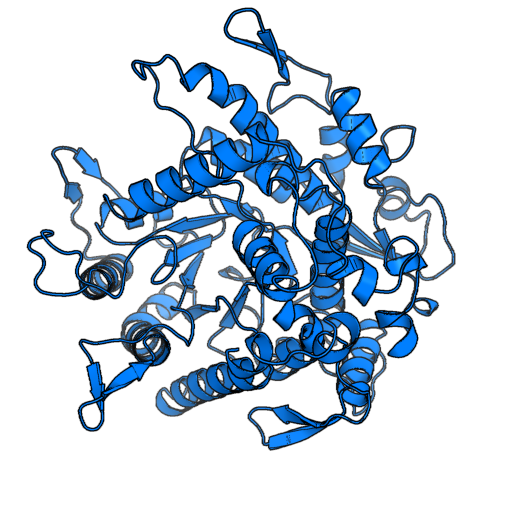2.327 1.00 95.94 475 VAL A C 1
ATOM 3829 O O . VAL A 1 475 ? -17.264 -8.616 12.908 1.00 95.94 475 VAL A O 1
ATOM 3832 N N . ARG A 1 476 ? -19.084 -7.694 11.988 1.00 94.12 476 ARG A N 1
ATOM 3833 C CA . ARG A 1 476 ? -19.938 -8.872 12.195 1.00 94.12 476 ARG A CA 1
ATOM 3834 C C . ARG A 1 476 ? -20.285 -9.523 10.855 1.00 94.12 476 ARG A C 1
ATOM 3836 O O . ARG A 1 476 ? -20.493 -8.792 9.884 1.00 94.12 476 ARG A O 1
ATOM 3843 N N . PRO A 1 477 ? -20.408 -10.859 10.777 1.00 92.94 477 PRO A N 1
ATOM 3844 C CA . PRO A 1 477 ? -20.818 -11.547 9.553 1.00 92.94 477 PRO A CA 1
ATOM 3845 C C . PRO A 1 477 ? -22.089 -10.980 8.900 1.00 92.94 477 PRO A C 1
ATOM 3847 O O . PRO A 1 477 ? -22.118 -10.792 7.686 1.00 92.94 477 PRO A O 1
ATOM 3850 N N . ASP A 1 478 ? -23.109 -10.631 9.692 1.00 93.56 478 ASP A N 1
ATOM 3851 C CA . ASP A 1 478 ? -24.388 -10.093 9.203 1.00 93.56 478 ASP A CA 1
ATOM 3852 C C . ASP A 1 478 ? -24.260 -8.728 8.511 1.00 93.56 478 ASP A C 1
ATOM 3854 O O . ASP A 1 478 ? -25.138 -8.358 7.727 1.00 93.56 478 ASP A O 1
ATOM 3858 N N . MET A 1 479 ? -23.168 -7.994 8.766 1.00 94.88 479 MET A N 1
ATOM 3859 C CA . MET A 1 479 ? -22.917 -6.689 8.159 1.00 94.88 479 MET A CA 1
ATOM 3860 C C . MET A 1 479 ? -22.548 -6.773 6.677 1.00 94.88 479 MET A C 1
ATOM 3862 O O . MET A 1 479 ? -22.644 -5.753 5.998 1.00 94.88 479 MET A O 1
ATOM 3866 N N . LEU A 1 480 ? -22.086 -7.930 6.190 1.00 95.50 480 LEU A N 1
ATOM 3867 C CA . LEU A 1 480 ? -21.515 -8.078 4.844 1.00 95.50 480 LEU A CA 1
ATOM 3868 C C . LEU A 1 480 ? -21.759 -9.454 4.203 1.00 95.50 480 LEU A C 1
ATOM 3870 O O . LEU A 1 480 ? -21.095 -9.816 3.240 1.00 95.50 480 LEU A O 1
ATOM 3874 N N . ASP A 1 481 ? -22.730 -10.219 4.705 1.00 96.06 481 ASP A N 1
ATOM 3875 C CA . ASP A 1 481 ? -23.084 -11.565 4.217 1.00 96.06 481 ASP A CA 1
ATOM 3876 C C . ASP A 1 481 ? -23.695 -11.624 2.803 1.00 96.06 481 ASP A C 1
ATOM 3878 O O . ASP A 1 481 ? -23.927 -12.722 2.285 1.00 96.06 481 ASP A O 1
ATOM 3882 N N . THR A 1 482 ? -23.925 -10.463 2.186 1.00 98.06 482 THR A N 1
ATOM 3883 C CA . THR A 1 482 ? -24.442 -10.276 0.826 1.00 98.06 482 THR A CA 1
ATOM 3884 C C . THR A 1 482 ? -23.703 -9.130 0.120 1.00 98.06 482 THR A C 1
ATOM 3886 O O . THR A 1 482 ? -23.250 -8.190 0.788 1.00 98.06 482 THR A O 1
ATOM 3889 N N . PRO A 1 483 ? -23.593 -9.156 -1.224 1.00 98.25 483 PRO A N 1
ATOM 3890 C CA . PRO A 1 483 ? -22.933 -8.103 -1.997 1.00 98.25 483 PRO A CA 1
ATOM 3891 C C . PRO A 1 483 ? -23.497 -6.700 -1.738 1.00 98.25 483 PRO A C 1
ATOM 3893 O O . PRO A 1 483 ? -22.741 -5.737 -1.618 1.00 98.25 483 PRO A O 1
ATOM 3896 N N . GLU A 1 484 ? -24.816 -6.579 -1.585 1.00 98.19 484 GLU A N 1
ATOM 3897 C CA . GLU A 1 484 ? -25.503 -5.323 -1.282 1.00 98.19 484 GLU A CA 1
ATOM 3898 C C . GLU A 1 484 ? -25.067 -4.740 0.055 1.00 98.19 484 GLU A C 1
ATOM 3900 O O . GLU A 1 484 ? -24.786 -3.546 0.141 1.00 98.19 484 GLU A O 1
ATOM 3905 N N . LYS A 1 485 ? -24.987 -5.569 1.100 1.00 97.94 485 LYS A N 1
ATOM 3906 C CA . LYS A 1 485 ? -24.575 -5.098 2.421 1.00 97.94 485 LYS A CA 1
ATOM 3907 C C . LYS A 1 485 ? -23.105 -4.689 2.436 1.00 97.94 485 LYS A C 1
ATOM 3909 O O . LYS A 1 485 ? -22.787 -3.654 3.013 1.00 97.94 485 LYS A O 1
ATOM 3914 N N . LEU A 1 486 ? -22.223 -5.422 1.749 1.00 97.69 486 LEU A N 1
ATOM 3915 C CA . LEU A 1 486 ? -20.812 -5.038 1.659 1.00 97.69 486 LEU A CA 1
ATOM 3916 C C . LEU A 1 486 ? -20.644 -3.613 1.108 1.00 97.69 486 LEU A C 1
ATOM 3918 O O . LEU A 1 486 ? -19.841 -2.855 1.641 1.00 97.69 486 LEU A O 1
ATOM 3922 N N . LEU A 1 487 ? -21.405 -3.226 0.078 1.00 96.81 487 LEU A N 1
ATOM 3923 C CA . LEU A 1 487 ? -21.293 -1.891 -0.526 1.00 96.81 487 LEU A CA 1
ATOM 3924 C C . LEU A 1 487 ? -22.187 -0.833 0.143 1.00 96.81 487 LEU A C 1
ATOM 3926 O O . LEU A 1 487 ? -21.870 0.351 0.092 1.00 96.81 487 LEU A O 1
ATOM 3930 N N . GLY A 1 488 ? -23.304 -1.234 0.751 1.00 97.19 488 GLY A N 1
ATOM 3931 C CA . GLY A 1 488 ? -24.349 -0.320 1.216 1.00 97.19 488 GLY A CA 1
ATOM 3932 C C . GLY A 1 488 ? -24.477 -0.161 2.731 1.00 97.19 488 GLY A C 1
ATOM 3933 O O . GLY A 1 488 ? -25.261 0.677 3.164 1.00 97.19 488 GLY A O 1
ATOM 3934 N N . ASN A 1 489 ? -23.768 -0.946 3.550 1.00 96.81 489 ASN A N 1
ATOM 3935 C CA . ASN A 1 489 ? -23.987 -0.944 4.998 1.00 96.81 489 ASN A CA 1
ATOM 3936 C C . ASN A 1 489 ? -23.359 0.284 5.701 1.00 96.81 489 ASN A C 1
ATOM 3938 O O . ASN A 1 489 ? -22.130 0.382 5.779 1.00 96.81 489 ASN A O 1
ATOM 3942 N N . PRO A 1 490 ? -24.168 1.176 6.307 1.00 95.38 490 PRO A N 1
ATOM 3943 C CA . PRO A 1 490 ? -23.663 2.364 6.989 1.00 95.38 490 PRO A CA 1
ATOM 3944 C C . PRO A 1 490 ? -22.867 2.070 8.267 1.00 95.38 490 PRO A C 1
ATOM 3946 O O . PRO A 1 490 ? -22.029 2.889 8.642 1.00 95.38 490 PRO A O 1
ATOM 3949 N N . GLU A 1 491 ? -23.062 0.924 8.931 1.00 93.25 491 GLU A N 1
ATOM 3950 C CA . GLU A 1 491 ? -22.238 0.535 10.088 1.00 93.25 491 GLU A CA 1
ATOM 3951 C C . GLU A 1 491 ? -20.779 0.264 9.682 1.00 93.25 491 GLU A C 1
ATOM 3953 O O . GLU A 1 491 ? -19.866 0.544 10.459 1.00 93.25 491 GLU A O 1
ATOM 3958 N N . LEU A 1 492 ? -20.539 -0.225 8.458 1.00 94.06 492 LEU A N 1
ATOM 3959 C CA . LEU A 1 492 ? -19.184 -0.456 7.940 1.00 94.06 492 LEU A CA 1
ATOM 3960 C C . LEU A 1 492 ? -18.522 0.843 7.475 1.00 94.06 492 LEU A C 1
ATOM 3962 O O . LEU A 1 492 ? -17.327 1.050 7.697 1.00 94.06 492 LEU A O 1
ATOM 3966 N N . TRP A 1 493 ? -19.297 1.732 6.851 1.00 95.88 493 TRP A N 1
ATOM 3967 C CA . TRP A 1 493 ? -18.766 2.880 6.107 1.00 95.88 493 TRP A CA 1
ATOM 3968 C C . TRP A 1 493 ? -19.039 4.235 6.765 1.00 95.88 493 TRP A C 1
ATOM 3970 O O . TRP A 1 493 ? -19.050 5.275 6.106 1.00 95.88 493 TRP A O 1
ATOM 3980 N N . GLY A 1 494 ? -19.211 4.244 8.090 1.00 90.50 494 GLY A N 1
ATOM 3981 C CA . GLY A 1 494 ? -19.267 5.475 8.882 1.00 90.50 494 GLY A CA 1
ATOM 3982 C C . GLY A 1 494 ? -20.517 6.316 8.620 1.00 90.50 494 GLY A C 1
ATOM 3983 O O . GLY A 1 494 ? -20.421 7.532 8.473 1.00 90.50 494 GLY A O 1
ATOM 3984 N N . GLY A 1 495 ? -21.680 5.668 8.540 1.00 93.88 495 GLY A N 1
ATOM 3985 C CA . GLY A 1 495 ? -22.981 6.316 8.353 1.00 93.88 495 GLY A CA 1
ATOM 3986 C C . GLY A 1 495 ? -23.370 6.582 6.896 1.00 93.88 495 GLY A C 1
ATOM 3987 O O . GLY A 1 495 ? -24.362 7.266 6.661 1.00 93.88 495 GLY A O 1
ATOM 3988 N N . ARG A 1 496 ? -22.605 6.075 5.923 1.00 95.19 496 ARG A N 1
ATOM 3989 C CA . ARG A 1 496 ? -22.827 6.265 4.476 1.00 95.19 496 ARG A CA 1
ATOM 3990 C C . ARG A 1 496 ? -22.763 4.928 3.737 1.00 95.19 496 ARG A C 1
ATOM 3992 O O . ARG A 1 496 ? -22.363 3.933 4.325 1.00 95.19 496 ARG A O 1
ATOM 3999 N N . ASP A 1 497 ? -23.132 4.887 2.462 1.00 96.94 497 ASP A N 1
ATOM 4000 C CA . ASP A 1 497 ? -22.717 3.784 1.590 1.00 96.94 497 ASP A CA 1
ATOM 4001 C C . ASP A 1 497 ? -21.225 3.913 1.227 1.00 96.94 497 ASP A C 1
ATOM 4003 O O . ASP A 1 497 ? -20.614 4.977 1.388 1.00 96.94 497 ASP A O 1
ATOM 4007 N N . LEU A 1 498 ? -20.622 2.829 0.735 1.00 97.88 498 LEU A N 1
ATOM 4008 C CA . LEU A 1 498 ? -19.197 2.789 0.414 1.00 97.88 498 LEU A CA 1
ATOM 4009 C C . LEU A 1 498 ? -18.815 3.804 -0.669 1.00 97.88 498 LEU A C 1
ATOM 4011 O O . LEU A 1 498 ? -17.737 4.391 -0.592 1.00 97.88 498 LEU A O 1
ATOM 4015 N N . TRP A 1 499 ? -19.672 4.028 -1.670 1.00 97.75 499 TRP A N 1
ATOM 4016 C CA . TRP A 1 499 ? -19.364 4.959 -2.755 1.00 97.75 499 TRP A CA 1
ATOM 4017 C C . TRP A 1 499 ? -19.232 6.375 -2.199 1.00 97.75 499 TRP A C 1
ATOM 4019 O O . TRP A 1 499 ? -18.206 7.031 -2.393 1.00 97.75 499 TRP A O 1
ATOM 4029 N N . SER A 1 500 ? -20.224 6.812 -1.423 1.00 97.00 500 SER A N 1
ATOM 4030 C CA . SER A 1 500 ? -20.187 8.114 -0.758 1.00 97.00 500 SER A CA 1
ATOM 4031 C C . SER A 1 500 ? -19.021 8.224 0.228 1.00 97.00 500 SER A C 1
ATOM 4033 O O . SER A 1 500 ? -18.388 9.276 0.332 1.00 97.00 500 SER A O 1
ATOM 4035 N N . ALA A 1 501 ? -18.676 7.137 0.922 1.00 97.06 501 ALA A N 1
ATOM 4036 C CA . ALA A 1 501 ? -17.545 7.118 1.841 1.00 97.06 501 ALA A CA 1
ATOM 4037 C C . ALA A 1 501 ? -16.182 7.274 1.143 1.00 97.06 501 ALA A C 1
ATOM 4039 O O . ALA A 1 501 ? -15.295 7.907 1.717 1.00 97.06 501 ALA A O 1
ATOM 4040 N N . LEU A 1 502 ? -16.018 6.723 -0.066 1.00 96.81 502 LEU A N 1
ATOM 4041 C CA . LEU A 1 502 ? -14.755 6.716 -0.812 1.00 96.81 502 LEU A CA 1
ATOM 4042 C C . LEU A 1 502 ? -14.558 7.904 -1.751 1.00 96.81 502 LEU A C 1
ATOM 4044 O O . LEU A 1 502 ? -13.405 8.238 -2.034 1.00 96.81 502 LEU A O 1
ATOM 4048 N N . TYR A 1 503 ? -15.644 8.483 -2.271 1.00 96.06 503 TYR A N 1
ATOM 4049 C CA . TYR A 1 503 ? -15.568 9.352 -3.447 1.00 96.06 503 TYR A CA 1
ATOM 4050 C C . TYR A 1 503 ? -16.197 10.727 -3.277 1.00 96.06 503 TYR A C 1
ATOM 4052 O O . TYR A 1 503 ? -15.879 11.596 -4.080 1.00 96.06 503 TYR A O 1
ATOM 4060 N N . GLU A 1 504 ? -17.057 10.970 -2.280 1.00 93.75 504 GLU A N 1
ATOM 4061 C CA . GLU A 1 504 ? -17.639 12.310 -2.115 1.00 93.75 504 GLU A CA 1
ATOM 4062 C C . GLU A 1 504 ? -16.548 13.365 -1.891 1.00 93.75 504 GLU A C 1
ATOM 4064 O O . GLU A 1 504 ? -15.676 13.166 -1.037 1.00 93.75 504 GLU A O 1
ATOM 4069 N N . PRO A 1 505 ? -16.599 14.498 -2.615 1.00 91.88 505 PRO A N 1
ATOM 4070 C CA . PRO A 1 505 ? -15.559 15.503 -2.536 1.00 91.88 505 PRO A CA 1
ATOM 4071 C C . PRO A 1 505 ? -15.477 16.060 -1.106 1.00 91.88 505 PRO A C 1
ATOM 4073 O O . PRO A 1 505 ? -16.505 16.360 -0.484 1.00 91.88 505 PRO A O 1
ATOM 4076 N N . PRO A 1 506 ? -14.263 16.190 -0.549 1.00 88.62 506 PRO A N 1
ATOM 4077 C CA . PRO A 1 506 ? -14.068 16.731 0.781 1.00 88.62 506 PRO A CA 1
ATOM 4078 C C . PRO A 1 506 ? -14.502 18.197 0.815 1.00 88.62 506 PRO A C 1
ATOM 4080 O O . PRO A 1 506 ? -14.231 18.967 -0.104 1.00 88.62 506 PRO A O 1
ATOM 4083 N N . LYS A 1 507 ? -15.164 18.590 1.904 1.00 85.75 507 LYS A N 1
ATOM 4084 C CA . LYS A 1 507 ? -15.506 19.992 2.160 1.00 85.75 507 LYS A CA 1
ATOM 4085 C C . LYS A 1 507 ? -14.321 20.686 2.825 1.00 85.75 507 LYS A C 1
ATOM 4087 O O . LYS A 1 507 ? -13.683 20.106 3.700 1.00 85.75 507 LYS A O 1
ATOM 4092 N N . GLY A 1 508 ? -14.064 21.931 2.452 1.00 82.69 508 GLY A N 1
ATOM 4093 C CA . GLY A 1 508 ? -13.047 22.764 3.082 1.00 82.69 508 GLY A CA 1
ATOM 4094 C C . GLY A 1 508 ? -12.945 24.124 2.407 1.00 82.69 508 GLY A C 1
ATOM 4095 O O . GLY A 1 508 ? -13.553 24.348 1.359 1.00 82.69 508 GLY A O 1
ATOM 4096 N N . ASP A 1 509 ? -12.173 25.018 3.015 1.00 82.62 509 ASP A N 1
ATOM 4097 C CA . ASP A 1 509 ? -12.029 26.385 2.528 1.00 82.62 509 ASP A CA 1
ATOM 4098 C C . ASP A 1 509 ? -11.118 26.454 1.300 1.00 82.62 509 ASP A C 1
ATOM 4100 O O . ASP A 1 509 ? -9.970 25.994 1.309 1.00 82.62 509 ASP A O 1
ATOM 4104 N N . ILE A 1 510 ? -11.627 27.097 0.251 1.00 85.12 510 ILE A N 1
ATOM 4105 C CA . ILE A 1 510 ? -10.883 27.433 -0.962 1.00 85.12 510 ILE A CA 1
ATOM 4106 C C . ILE A 1 510 ? -10.568 28.927 -0.880 1.00 85.12 510 ILE A C 1
ATOM 4108 O O . ILE A 1 510 ? -11.388 29.767 -1.248 1.00 85.12 510 ILE A O 1
ATOM 4112 N N . THR A 1 511 ? -9.397 29.261 -0.338 1.00 87.06 511 THR A N 1
ATOM 4113 C CA . THR A 1 511 ? -8.942 30.651 -0.176 1.00 87.06 511 THR A CA 1
ATOM 4114 C C . THR A 1 511 ? -7.826 30.981 -1.165 1.00 87.06 511 THR A C 1
ATOM 4116 O O . THR A 1 511 ? -7.193 30.085 -1.733 1.00 87.06 511 THR A O 1
ATOM 4119 N N . ALA A 1 512 ? -7.559 32.273 -1.376 1.00 87.19 512 ALA A N 1
ATOM 4120 C CA . ALA A 1 512 ? -6.468 32.713 -2.244 1.00 87.19 512 ALA A CA 1
ATOM 4121 C C . ALA A 1 512 ? -5.104 32.191 -1.755 1.00 87.19 512 ALA A C 1
ATOM 4123 O O . ALA A 1 512 ? -4.278 31.778 -2.566 1.00 87.19 512 ALA A O 1
ATOM 4124 N N . GLU A 1 513 ? -4.892 32.144 -0.439 1.00 86.12 513 GLU A N 1
ATOM 4125 C CA . GLU A 1 513 ? -3.672 31.639 0.197 1.00 86.12 513 GLU A CA 1
ATOM 4126 C C . GLU A 1 513 ? -3.481 30.142 -0.067 1.00 86.12 513 GLU A C 1
ATOM 4128 O O . GLU A 1 513 ? -2.391 29.718 -0.447 1.00 86.12 513 GLU A O 1
ATOM 4133 N N . HIS A 1 514 ? -4.543 29.342 0.069 1.00 83.62 514 HIS A N 1
ATOM 4134 C CA . HIS A 1 514 ? -4.502 27.909 -0.237 1.00 83.62 514 HIS A CA 1
ATOM 4135 C C . HIS A 1 514 ? -4.216 27.644 -1.719 1.00 83.62 514 HIS A C 1
ATOM 4137 O O . HIS A 1 514 ? -3.444 26.747 -2.052 1.00 83.62 514 HIS A O 1
ATOM 4143 N N . ILE A 1 515 ? -4.778 28.453 -2.620 1.00 82.31 515 ILE A N 1
ATOM 4144 C CA . ILE A 1 515 ? -4.489 28.353 -4.056 1.00 82.31 515 ILE A CA 1
ATOM 4145 C C . ILE A 1 515 ? -3.018 28.699 -4.332 1.00 82.31 515 ILE A C 1
ATOM 4147 O O . ILE A 1 515 ? -2.332 27.951 -5.029 1.00 82.31 515 ILE A O 1
ATOM 4151 N N . GLN A 1 516 ? -2.504 29.795 -3.764 1.00 83.75 516 GLN A N 1
ATOM 4152 C CA . GLN A 1 516 ? -1.093 30.182 -3.897 1.00 83.75 516 GLN A CA 1
ATOM 4153 C C . GLN A 1 516 ? -0.153 29.099 -3.362 1.00 83.75 516 GLN A C 1
ATOM 4155 O O . GLN A 1 516 ? 0.846 28.775 -4.005 1.00 83.75 516 GLN A O 1
ATOM 4160 N N . HIS A 1 517 ? -0.492 28.504 -2.218 1.00 81.62 517 HIS A N 1
ATOM 4161 C CA . HIS A 1 517 ? 0.257 27.394 -1.648 1.00 81.62 517 HIS A CA 1
ATOM 4162 C C . HIS A 1 517 ? 0.244 26.167 -2.566 1.00 81.62 517 HIS A C 1
ATOM 4164 O O . HIS A 1 517 ? 1.301 25.595 -2.828 1.00 81.62 517 HIS A O 1
ATOM 4170 N N . ALA A 1 518 ? -0.909 25.803 -3.132 1.00 77.69 518 ALA A N 1
ATOM 4171 C CA . ALA A 1 518 ? -1.008 24.701 -4.085 1.00 77.69 518 ALA A CA 1
ATOM 4172 C C . ALA A 1 518 ? -0.139 24.938 -5.336 1.00 77.69 518 ALA A C 1
ATOM 4174 O O . ALA A 1 518 ? 0.583 24.032 -5.752 1.00 77.69 518 ALA A O 1
ATOM 4175 N N . PHE A 1 519 ? -0.126 26.159 -5.891 1.00 78.75 519 PHE A N 1
ATOM 4176 C CA . PHE A 1 519 ? 0.770 26.525 -6.999 1.00 78.75 519 PHE A CA 1
ATOM 4177 C C . PHE A 1 519 ? 2.247 26.448 -6.608 1.00 78.75 519 PHE A C 1
ATOM 4179 O O . PHE A 1 519 ? 3.051 25.900 -7.362 1.00 78.75 519 PHE A O 1
ATOM 4186 N N . TYR A 1 520 ? 2.608 26.961 -5.429 1.00 79.44 520 TYR A N 1
ATOM 4187 C CA . TYR A 1 520 ? 3.968 26.868 -4.901 1.00 79.44 520 TYR A CA 1
ATOM 4188 C C . TYR A 1 520 ? 4.416 25.413 -4.769 1.00 79.44 520 TYR A C 1
ATOM 4190 O O . TYR A 1 520 ? 5.523 25.071 -5.176 1.00 79.44 520 TYR A O 1
ATOM 4198 N N . MET A 1 521 ? 3.549 24.542 -4.252 1.00 71.75 521 MET A N 1
ATOM 4199 C CA . MET A 1 521 ? 3.837 23.120 -4.100 1.00 71.75 521 MET A CA 1
ATOM 4200 C C . MET A 1 521 ? 3.940 22.419 -5.453 1.00 71.75 521 MET A C 1
ATOM 4202 O O . MET A 1 521 ? 4.903 21.692 -5.668 1.00 71.75 521 MET A O 1
ATOM 4206 N N . ALA A 1 522 ? 3.028 22.675 -6.393 1.00 69.69 522 ALA A N 1
ATOM 4207 C CA . ALA A 1 522 ? 3.111 22.119 -7.743 1.00 69.69 522 ALA A CA 1
ATOM 4208 C C . ALA A 1 522 ? 4.416 22.528 -8.446 1.00 69.69 522 ALA A C 1
ATOM 4210 O O . ALA A 1 522 ? 5.092 21.683 -9.033 1.00 69.69 522 ALA A O 1
ATOM 4211 N N . ALA A 1 523 ? 4.812 23.799 -8.323 1.00 69.44 523 ALA A N 1
ATOM 4212 C CA . ALA A 1 523 ? 6.083 24.284 -8.839 1.00 69.44 523 ALA A CA 1
ATOM 4213 C C . ALA A 1 523 ? 7.261 23.610 -8.124 1.00 69.44 523 ALA A C 1
ATOM 4215 O O . ALA A 1 523 ? 8.111 23.031 -8.784 1.00 69.44 523 ALA A O 1
ATOM 4216 N N . ASN A 1 524 ? 7.311 23.612 -6.792 1.00 64.44 524 ASN A N 1
ATOM 4217 C CA . ASN A 1 524 ? 8.430 23.031 -6.052 1.00 64.44 524 ASN A CA 1
ATOM 4218 C C . ASN A 1 524 ? 8.584 21.526 -6.255 1.00 64.44 524 ASN A C 1
ATOM 4220 O O . ASN A 1 524 ? 9.704 21.078 -6.455 1.00 64.44 524 ASN A O 1
ATOM 4224 N N . TYR A 1 525 ? 7.504 20.745 -6.210 1.00 61.75 525 TYR A N 1
ATOM 4225 C CA . TYR A 1 525 ? 7.580 19.303 -6.455 1.00 61.75 525 TYR A CA 1
ATOM 4226 C C . TYR A 1 525 ? 7.917 19.015 -7.917 1.00 61.75 525 TYR A C 1
ATOM 4228 O O . TYR A 1 525 ? 8.777 18.178 -8.181 1.00 61.75 525 TYR A O 1
ATOM 4236 N N . GLY A 1 526 ? 7.327 19.762 -8.858 1.00 52.75 526 GLY A N 1
ATOM 4237 C CA . GLY A 1 526 ? 7.692 19.684 -10.270 1.00 52.75 526 GLY A CA 1
ATOM 4238 C C . GLY A 1 526 ? 9.172 20.001 -10.504 1.00 52.75 526 GLY A C 1
ATOM 4239 O O . GLY A 1 526 ? 9.862 19.251 -11.184 1.00 52.75 526 GLY A O 1
ATOM 4240 N N . PHE A 1 527 ? 9.702 21.060 -9.887 1.00 43.97 527 PHE A N 1
ATOM 4241 C CA . PHE A 1 527 ? 11.097 21.478 -10.036 1.00 43.97 527 PHE A CA 1
ATOM 4242 C C . PHE A 1 527 ? 12.089 20.607 -9.251 1.00 43.97 527 PHE A C 1
ATOM 4244 O O . PHE A 1 527 ? 13.190 20.385 -9.746 1.00 43.97 527 PHE A O 1
ATOM 4251 N N . GLN A 1 528 ? 11.735 20.081 -8.074 1.00 45.62 528 GLN A N 1
ATOM 4252 C CA . GLN A 1 528 ? 12.607 19.187 -7.296 1.00 45.62 528 GLN A CA 1
ATOM 4253 C C . GLN A 1 528 ? 12.743 17.795 -7.931 1.00 45.62 528 GLN A C 1
ATOM 4255 O O . GLN A 1 528 ? 13.793 17.178 -7.784 1.00 45.62 528 GLN A O 1
ATOM 4260 N N . LEU A 1 529 ? 11.727 17.313 -8.659 1.00 42.91 529 LEU A N 1
ATOM 4261 C CA . LEU A 1 529 ? 11.806 16.066 -9.436 1.00 42.91 529 LEU A CA 1
ATOM 4262 C C . LEU A 1 529 ? 12.469 16.258 -10.811 1.00 42.91 529 LEU A C 1
ATOM 4264 O O . LEU A 1 529 ? 13.117 15.336 -11.306 1.00 42.91 529 LEU A O 1
ATOM 4268 N N . LEU A 1 530 ? 12.336 17.440 -11.428 1.00 33.78 530 LEU A N 1
ATOM 4269 C CA . LEU A 1 530 ? 12.926 17.729 -12.744 1.00 33.78 530 LEU A CA 1
ATOM 4270 C C . LEU A 1 530 ? 14.388 18.202 -12.688 1.00 33.78 530 LEU A C 1
ATOM 4272 O O . LEU A 1 530 ? 15.089 18.058 -13.688 1.00 33.78 530 LEU A O 1
ATOM 4276 N N . ASN A 1 531 ? 14.869 18.697 -11.544 1.00 27.69 531 ASN A N 1
ATOM 4277 C CA . ASN A 1 531 ? 16.273 19.071 -11.334 1.00 27.69 531 ASN A CA 1
ATOM 4278 C C . ASN A 1 531 ? 16.944 18.168 -10.293 1.00 27.69 531 ASN A C 1
ATOM 4280 O O . ASN A 1 531 ? 17.286 18.619 -9.197 1.00 27.69 531 ASN A O 1
ATOM 4284 N N . GLY A 1 532 ? 17.134 16.896 -10.655 1.00 38.31 532 GLY A N 1
ATOM 4285 C CA . GLY A 1 532 ? 18.164 16.076 -10.013 1.00 38.31 532 GLY A CA 1
ATOM 4286 C C . GLY A 1 532 ? 19.520 16.773 -9.995 1.00 38.31 532 GLY A C 1
ATOM 4287 O O . GLY A 1 532 ? 19.851 17.428 -11.012 1.00 38.31 532 GLY A O 1
#